Protein AF-A0A938M2G4-F1 (afdb_monomer_lite)

Radius of gyration: 28.74 Å; chains: 1; bounding box: 75×68×74 Å

Structure (mmCIF, N/CA/C/O backbone):
data_AF-A0A938M2G4-F1
#
_entry.id   AF-A0A938M2G4-F1
#
loop_
_atom_site.group_PDB
_atom_site.id
_atom_site.type_symbol
_atom_site.label_atom_id
_atom_site.label_alt_id
_atom_site.label_comp_id
_atom_site.label_asym_id
_atom_site.label_entity_id
_atom_site.label_seq_id
_atom_site.pdbx_PDB_ins_code
_atom_site.Cartn_x
_atom_site.Cartn_y
_atom_site.Cartn_z
_atom_site.occupancy
_atom_site.B_iso_or_equiv
_atom_site.auth_seq_id
_atom_site.auth_comp_id
_atom_site.auth_asym_id
_atom_site.auth_atom_id
_atom_site.pdbx_PDB_model_num
ATOM 1 N N . MET A 1 1 ? -12.128 18.405 -34.340 1.00 34.41 1 MET A N 1
ATOM 2 C CA . MET A 1 1 ? -11.764 16.970 -34.469 1.00 34.41 1 MET A CA 1
ATOM 3 C C . MET A 1 1 ? -10.459 16.716 -35.238 1.00 34.41 1 MET A C 1
ATOM 5 O O . MET A 1 1 ? -9.781 15.755 -34.908 1.00 34.41 1 MET A O 1
ATOM 9 N N . ARG A 1 2 ? -10.056 17.549 -36.219 1.00 24.48 2 ARG A N 1
ATOM 10 C CA . ARG A 1 2 ? -8.742 17.419 -36.894 1.00 24.48 2 ARG A CA 1
ATOM 11 C C . ARG A 1 2 ? -7.555 18.025 -36.120 1.00 24.48 2 ARG A C 1
ATOM 13 O O . ARG A 1 2 ? -6.447 17.529 -36.269 1.00 24.48 2 ARG A O 1
ATOM 20 N N . GLU A 1 3 ? -7.774 19.002 -35.239 1.00 26.53 3 GLU A N 1
ATOM 21 C CA . GLU A 1 3 ? -6.703 19.588 -34.404 1.00 26.53 3 GLU A CA 1
ATOM 22 C C . GLU A 1 3 ? -6.296 18.700 -33.215 1.00 26.53 3 GLU A C 1
ATOM 24 O O . GLU A 1 3 ? -5.123 18.635 -32.858 1.00 26.53 3 GLU A O 1
ATOM 29 N N . THR A 1 4 ? -7.218 17.903 -32.670 1.00 29.02 4 THR A N 1
ATOM 30 C CA . THR A 1 4 ? -6.947 16.979 -31.555 1.00 29.02 4 THR A CA 1
ATOM 31 C C . THR A 1 4 ? -6.084 15.770 -31.950 1.00 29.02 4 THR A C 1
ATOM 33 O O . THR A 1 4 ? -5.442 15.169 -31.093 1.00 29.02 4 THR A O 1
ATOM 36 N N . MET A 1 5 ? -5.991 15.437 -33.245 1.00 27.42 5 MET A N 1
ATOM 37 C CA . MET A 1 5 ? -5.110 14.365 -33.743 1.00 27.42 5 MET A CA 1
ATOM 38 C C . MET A 1 5 ? -3.650 14.813 -33.938 1.00 27.42 5 MET A C 1
ATOM 40 O O . MET A 1 5 ? -2.754 13.969 -33.994 1.00 27.42 5 MET A O 1
ATOM 44 N N . GLY A 1 6 ? -3.384 16.125 -34.006 1.00 25.92 6 GLY A N 1
ATOM 45 C CA . GLY A 1 6 ? -2.030 16.670 -34.164 1.00 25.92 6 GLY A CA 1
ATOM 46 C C . GLY A 1 6 ? -1.173 16.540 -32.900 1.00 25.92 6 GLY A C 1
ATOM 47 O O . GLY A 1 6 ? 0.029 16.297 -32.987 1.00 25.92 6 GLY A O 1
ATOM 48 N N . HIS A 1 7 ? -1.786 16.622 -31.716 1.00 31.16 7 HIS A N 1
ATOM 49 C CA . HIS A 1 7 ? -1.081 16.492 -30.433 1.00 31.16 7 HIS A CA 1
ATOM 50 C C . HIS A 1 7 ? -0.818 15.031 -30.029 1.00 31.16 7 HIS A C 1
ATOM 52 O O . HIS A 1 7 ? 0.204 14.742 -29.405 1.00 31.16 7 HIS A O 1
ATOM 58 N N . ALA A 1 8 ? -1.651 14.088 -30.481 1.00 30.03 8 ALA A N 1
ATOM 59 C CA . ALA A 1 8 ? -1.462 12.658 -30.225 1.00 30.03 8 ALA A CA 1
ATOM 60 C C . ALA A 1 8 ? -0.221 12.073 -30.934 1.00 30.03 8 ALA A C 1
ATOM 62 O O . ALA A 1 8 ? 0.452 11.213 -30.371 1.00 30.03 8 ALA A O 1
ATOM 63 N N . ARG A 1 9 ? 0.140 12.579 -32.127 1.00 28.83 9 ARG A N 1
ATOM 64 C CA . ARG A 1 9 ? 1.322 12.113 -32.887 1.00 28.83 9 ARG A CA 1
ATOM 65 C C . ARG A 1 9 ? 2.667 12.617 -32.343 1.00 28.83 9 ARG A C 1
ATOM 67 O O . ARG A 1 9 ? 3.687 11.965 -32.577 1.00 28.83 9 ARG A O 1
ATOM 74 N N . CYS A 1 10 ? 2.678 13.734 -31.608 1.00 28.41 10 CYS A N 1
ATOM 75 C CA . CYS A 1 10 ? 3.873 14.227 -30.908 1.00 28.41 10 CYS A CA 1
ATOM 76 C C . CYS A 1 10 ? 4.120 13.461 -29.598 1.00 28.41 10 CYS A C 1
ATOM 78 O O . CYS A 1 10 ? 5.258 13.099 -29.309 1.00 28.41 10 CYS A O 1
ATOM 80 N N . ALA A 1 11 ? 3.064 13.137 -28.842 1.00 30.84 11 ALA A N 1
ATOM 81 C CA . ALA A 1 11 ? 3.179 12.368 -27.600 1.00 30.84 11 ALA A CA 1
ATOM 82 C C . ALA A 1 11 ? 3.658 10.919 -27.835 1.00 30.84 11 ALA A C 1
ATOM 84 O O . ALA A 1 11 ? 4.451 10.391 -27.055 1.00 30.84 11 ALA A O 1
ATOM 85 N N . SER A 1 12 ? 3.253 10.295 -28.947 1.00 28.02 12 SER A N 1
ATOM 86 C CA . SER A 1 12 ? 3.662 8.930 -29.303 1.00 28.02 12 SER A CA 1
ATOM 87 C C . SER A 1 12 ? 5.133 8.813 -29.734 1.00 28.02 12 SER A C 1
ATOM 89 O O . SER A 1 12 ? 5.755 7.788 -29.472 1.00 28.02 12 SER A O 1
ATOM 91 N N . HIS A 1 13 ? 5.728 9.858 -30.326 1.00 29.22 13 HIS A N 1
ATOM 92 C CA . HIS A 1 13 ? 7.156 9.855 -30.689 1.00 29.22 13 HIS A CA 1
ATOM 93 C C . HIS A 1 13 ? 8.081 10.117 -29.489 1.00 29.22 13 HIS A C 1
ATOM 95 O O . HIS A 1 13 ? 9.171 9.551 -29.430 1.00 29.22 13 HIS A O 1
ATOM 101 N N . VAL A 1 14 ? 7.641 10.911 -28.505 1.00 31.14 14 VAL A N 1
ATOM 102 C CA . VAL A 1 14 ? 8.397 11.155 -27.259 1.00 31.14 14 VAL A CA 1
ATOM 103 C C . VAL A 1 14 ? 8.373 9.923 -26.340 1.00 31.14 14 VAL A C 1
ATOM 105 O O . VAL A 1 14 ? 9.390 9.587 -25.735 1.00 31.14 14 VAL A O 1
ATOM 108 N N . MET A 1 15 ? 7.254 9.190 -26.292 1.00 28.53 15 MET A N 1
ATOM 109 C CA . MET A 1 15 ? 7.129 7.943 -25.520 1.00 28.53 15 MET A CA 1
ATOM 110 C C . MET A 1 15 ? 7.916 6.773 -26.130 1.00 28.53 15 MET A C 1
ATOM 112 O O . MET A 1 15 ? 8.551 6.019 -25.394 1.00 28.53 15 MET A O 1
ATOM 116 N N . ALA A 1 16 ? 7.962 6.654 -27.463 1.00 28.22 16 ALA A N 1
ATOM 117 C CA . ALA A 1 16 ? 8.770 5.633 -28.136 1.00 28.22 16 ALA A CA 1
ATOM 118 C C . ALA A 1 16 ? 10.284 5.817 -27.887 1.00 28.22 16 ALA A C 1
ATOM 120 O O . ALA A 1 16 ? 11.003 4.836 -27.710 1.00 28.22 16 ALA A O 1
ATOM 121 N N . TRP A 1 17 ? 10.765 7.062 -27.780 1.00 28.78 17 TRP A N 1
ATOM 122 C CA . TRP A 1 17 ? 12.160 7.358 -27.424 1.00 28.78 17 TRP A CA 1
ATOM 123 C C . TRP A 1 17 ? 12.492 7.062 -25.952 1.00 28.78 17 TRP A C 1
ATOM 125 O O . TRP A 1 17 ? 13.595 6.604 -25.651 1.00 28.78 17 TRP A O 1
ATOM 135 N N . LEU A 1 18 ? 11.542 7.264 -25.031 1.00 29.42 18 LEU A N 1
ATOM 136 C CA . LEU A 1 18 ? 11.719 6.925 -23.613 1.00 29.42 18 LEU A CA 1
ATOM 137 C C . LEU A 1 18 ? 11.747 5.406 -23.368 1.00 29.42 18 LEU A C 1
ATOM 139 O O . LEU A 1 18 ? 12.500 4.950 -22.511 1.00 29.42 18 LEU A O 1
ATOM 143 N N . MET A 1 19 ? 11.004 4.619 -24.154 1.00 27.20 19 MET A N 1
ATOM 144 C CA . MET A 1 19 ? 10.998 3.153 -24.053 1.00 27.20 19 MET A CA 1
ATOM 145 C C . MET A 1 19 ? 12.258 2.490 -24.629 1.00 27.20 19 MET A C 1
ATOM 147 O O . MET A 1 19 ? 12.750 1.519 -24.056 1.00 27.20 19 MET A O 1
ATOM 151 N N . VAL A 1 20 ? 12.832 3.021 -25.715 1.00 28.98 20 VAL A N 1
ATOM 152 C CA . VAL A 1 20 ? 14.100 2.500 -26.268 1.00 28.98 20 VAL A CA 1
ATOM 153 C C . VAL A 1 20 ? 15.276 2.772 -25.316 1.00 28.98 20 VAL A C 1
ATOM 155 O O . VAL A 1 20 ? 16.158 1.927 -25.174 1.00 28.98 20 VAL A O 1
ATOM 158 N N . ALA A 1 21 ? 15.251 3.890 -24.581 1.00 29.33 21 ALA A N 1
ATOM 159 C CA . ALA A 1 21 ? 16.247 4.195 -23.551 1.00 29.33 21 ALA A CA 1
ATOM 160 C C . ALA A 1 21 ? 16.120 3.319 -22.287 1.00 29.33 21 ALA A C 1
ATOM 162 O O . ALA A 1 21 ? 17.124 3.079 -21.625 1.00 29.33 21 ALA A O 1
ATOM 163 N N . ALA A 1 22 ? 14.917 2.827 -21.962 1.00 28.72 22 ALA A N 1
ATOM 164 C CA . ALA A 1 22 ? 14.679 1.932 -20.823 1.00 28.72 22 ALA A CA 1
ATOM 165 C C . ALA A 1 22 ? 15.046 0.464 -21.119 1.00 28.72 22 ALA A C 1
ATOM 167 O O . ALA A 1 22 ? 15.456 -0.269 -20.223 1.00 28.72 22 ALA A O 1
ATOM 168 N N . LEU A 1 23 ? 14.949 0.030 -22.380 1.00 27.50 23 LEU A N 1
ATOM 169 C CA . LEU A 1 23 ? 15.315 -1.333 -22.784 1.00 27.50 23 LEU A CA 1
ATOM 170 C C . LEU A 1 23 ? 16.835 -1.530 -22.923 1.00 27.50 23 LEU A C 1
ATOM 172 O O . LEU A 1 23 ? 17.330 -2.629 -22.664 1.00 27.50 23 LEU A O 1
ATOM 176 N N . ALA A 1 24 ? 17.589 -0.478 -23.261 1.00 28.17 24 ALA A N 1
ATOM 177 C CA . ALA A 1 24 ? 19.048 -0.538 -23.408 1.00 28.17 24 ALA A CA 1
ATOM 178 C C . ALA A 1 24 ? 19.817 -0.654 -22.072 1.00 28.17 24 ALA A C 1
ATOM 180 O O . ALA A 1 24 ? 20.961 -1.097 -22.065 1.00 28.17 24 ALA A O 1
ATOM 181 N N . SER A 1 25 ? 19.196 -0.313 -20.940 1.00 30.83 25 SER A N 1
ATOM 182 C CA . SER A 1 25 ? 19.801 -0.335 -19.596 1.00 30.83 25 SER A CA 1
ATOM 183 C C . SER A 1 25 ? 19.596 -1.650 -18.824 1.00 30.83 25 SER A C 1
ATOM 185 O O . SER A 1 25 ? 20.045 -1.771 -17.688 1.00 30.83 25 SER A O 1
ATOM 187 N N . SER A 1 26 ? 18.961 -2.661 -19.430 1.00 26.61 26 SER A N 1
ATOM 188 C CA . SER A 1 26 ? 18.553 -3.910 -18.757 1.00 26.61 26 SER A CA 1
ATOM 189 C C . SER A 1 26 ? 19.583 -5.055 -18.780 1.00 26.61 26 SER A C 1
ATOM 191 O O . SER A 1 26 ? 19.287 -6.163 -18.335 1.00 26.61 26 SER A O 1
ATOM 193 N N . ARG A 1 27 ? 20.810 -4.835 -19.276 1.00 28.33 27 ARG A N 1
ATOM 194 C CA . ARG A 1 27 ? 21.859 -5.874 -19.318 1.00 28.33 27 ARG A CA 1
ATOM 195 C C . ARG A 1 27 ? 23.205 -5.372 -18.800 1.00 28.33 27 ARG A C 1
ATOM 197 O O . ARG A 1 27 ? 24.144 -5.213 -19.570 1.00 28.33 27 ARG A O 1
ATOM 204 N N . ALA A 1 28 ? 23.315 -5.180 -17.490 1.00 31.86 28 ALA A N 1
ATOM 205 C CA . ALA A 1 28 ? 24.610 -5.089 -16.820 1.00 31.86 28 ALA A CA 1
ATOM 206 C C . ALA A 1 28 ? 24.488 -5.590 -15.375 1.00 31.86 28 ALA A C 1
ATOM 208 O O . ALA A 1 28 ? 23.718 -5.054 -14.582 1.00 31.86 28 ALA A O 1
ATOM 209 N N . SER A 1 29 ? 25.234 -6.642 -15.033 1.00 27.75 29 SER A N 1
ATOM 210 C CA . SER A 1 29 ? 25.338 -7.148 -13.663 1.00 27.75 29 SER A CA 1
ATOM 211 C C . SER A 1 29 ? 25.995 -6.103 -12.754 1.00 27.75 29 SER A C 1
ATOM 213 O O . SER A 1 29 ? 27.061 -5.579 -13.085 1.00 27.75 29 SER A O 1
ATOM 215 N N . LEU A 1 30 ? 25.383 -5.835 -11.600 1.00 36.69 30 LEU A N 1
ATOM 216 C CA . LEU A 1 30 ? 25.885 -4.925 -10.569 1.00 36.69 30 LEU A CA 1
ATOM 217 C C . LEU A 1 30 ? 27.170 -5.478 -9.930 1.00 36.69 30 LEU A C 1
ATOM 219 O O . LEU A 1 30 ? 27.125 -6.483 -9.224 1.00 36.69 30 LEU A O 1
ATOM 223 N N . ALA A 1 31 ? 28.299 -4.801 -10.133 1.00 32.03 31 ALA A N 1
ATOM 224 C CA . ALA A 1 31 ? 29.469 -4.932 -9.271 1.00 32.03 31 ALA A CA 1
ATOM 225 C C . ALA A 1 31 ? 29.529 -3.688 -8.376 1.00 32.03 31 ALA A C 1
ATOM 227 O O . ALA A 1 31 ? 29.753 -2.583 -8.865 1.00 32.03 31 ALA A O 1
ATOM 228 N N . VAL A 1 32 ? 29.266 -3.872 -7.084 1.00 36.03 32 VAL A N 1
ATOM 229 C CA . VAL A 1 32 ? 29.506 -2.874 -6.036 1.00 36.03 32 VAL A CA 1
ATOM 230 C C . VAL A 1 32 ? 30.966 -3.038 -5.626 1.00 36.03 32 VAL A C 1
ATOM 232 O O . VAL A 1 32 ? 31.362 -4.145 -5.255 1.00 36.03 32 VAL A O 1
ATOM 235 N N . ASP A 1 33 ? 31.784 -1.989 -5.733 1.00 39.22 33 ASP A N 1
ATOM 236 C CA . ASP A 1 33 ? 33.093 -2.029 -5.086 1.00 39.22 33 ASP A CA 1
ATOM 237 C C . ASP A 1 33 ? 32.898 -1.995 -3.563 1.00 39.22 33 ASP A C 1
ATOM 239 O O . ASP A 1 33 ? 31.926 -1.445 -3.046 1.00 39.22 33 ASP A O 1
ATOM 243 N N . GLY A 1 34 ? 33.785 -2.642 -2.807 1.00 33.97 34 GLY A N 1
ATOM 244 C CA . GLY A 1 34 ? 33.658 -2.758 -1.348 1.00 33.97 34 GLY A CA 1
ATOM 245 C C . GLY A 1 34 ? 33.767 -1.431 -0.578 1.00 33.97 34 GLY A C 1
ATOM 246 O O . GLY A 1 34 ? 33.985 -1.469 0.629 1.00 33.97 34 GLY A O 1
ATOM 247 N N . GLN A 1 35 ? 33.672 -0.277 -1.251 1.00 39.56 35 GLN A N 1
ATOM 248 C CA . GLN A 1 35 ? 33.864 1.062 -0.695 1.00 39.56 35 GLN A CA 1
ATOM 249 C C . GLN A 1 35 ? 32.628 1.973 -0.805 1.00 39.56 35 GLN A C 1
ATOM 251 O O . GLN A 1 35 ? 32.729 3.152 -0.472 1.00 39.56 35 GLN A O 1
ATOM 256 N N . GLY A 1 36 ? 31.462 1.466 -1.224 1.00 40.97 36 GLY A N 1
ATOM 257 C CA . GLY A 1 36 ? 30.221 2.262 -1.238 1.00 40.97 36 GLY A CA 1
ATOM 258 C C . GLY A 1 36 ? 30.223 3.384 -2.286 1.00 40.97 36 GLY A C 1
ATOM 259 O O . GLY A 1 36 ? 29.588 4.424 -2.098 1.00 40.97 36 GLY A O 1
ATOM 260 N N . THR A 1 37 ? 30.964 3.202 -3.385 1.00 42.31 37 THR A N 1
ATOM 261 C CA . THR A 1 37 ? 31.028 4.165 -4.490 1.00 42.31 37 THR A CA 1
ATOM 262 C C . THR A 1 37 ? 30.245 3.637 -5.692 1.00 42.31 37 THR A C 1
ATOM 264 O O . THR A 1 37 ? 30.487 2.530 -6.171 1.00 42.31 37 THR A O 1
ATOM 267 N N . PHE A 1 38 ? 29.308 4.433 -6.222 1.00 44.78 38 PHE A N 1
ATOM 268 C CA . PHE A 1 38 ? 28.612 4.104 -7.468 1.00 44.78 38 PHE A CA 1
ATOM 269 C C . PHE A 1 38 ? 29.197 4.914 -8.625 1.00 44.78 38 PHE A C 1
ATOM 271 O O . PHE A 1 38 ? 28.997 6.129 -8.723 1.00 44.78 38 PHE A O 1
ATOM 278 N N . ALA A 1 39 ? 29.883 4.236 -9.546 1.00 45.62 39 ALA A N 1
ATOM 279 C CA . ALA A 1 39 ? 30.222 4.819 -10.840 1.00 45.62 39 ALA A CA 1
ATOM 280 C C . ALA A 1 39 ? 28.927 5.055 -11.642 1.00 45.62 39 ALA A C 1
ATOM 282 O O . ALA A 1 39 ? 28.220 4.107 -11.997 1.00 45.62 39 ALA A O 1
ATOM 283 N N . ILE A 1 40 ? 28.605 6.325 -11.906 1.00 46.38 40 ILE A N 1
ATOM 284 C CA . ILE A 1 40 ? 27.395 6.740 -12.638 1.00 46.38 40 ILE A CA 1
ATOM 285 C C . ILE A 1 40 ? 27.524 6.394 -14.118 1.00 46.38 40 ILE A C 1
ATOM 287 O O . ILE A 1 40 ? 26.549 5.988 -14.752 1.00 46.38 40 ILE A O 1
ATOM 291 N N . ALA A 1 41 ? 28.735 6.553 -14.648 1.00 46.38 41 ALA A N 1
ATOM 292 C CA . ALA A 1 41 ? 29.096 6.230 -16.012 1.00 46.38 41 ALA A CA 1
ATOM 293 C C . ALA A 1 41 ? 30.567 5.800 -16.046 1.00 46.38 41 ALA A C 1
ATOM 295 O O . ALA A 1 41 ? 31.469 6.628 -15.974 1.00 46.38 41 ALA A O 1
ATOM 296 N N . ASP A 1 42 ? 30.797 4.495 -16.170 1.00 44.00 42 ASP A N 1
ATOM 297 C CA . ASP A 1 42 ? 32.084 3.970 -16.613 1.00 44.00 42 ASP A CA 1
ATOM 298 C C . ASP A 1 42 ? 32.114 4.077 -18.149 1.00 44.00 42 ASP A C 1
ATOM 300 O O . ASP A 1 42 ? 31.477 3.301 -18.880 1.00 44.00 42 ASP A O 1
ATOM 304 N N . PHE A 1 43 ? 32.776 5.124 -18.648 1.00 46.28 43 PHE A N 1
ATOM 305 C CA . PHE A 1 43 ? 32.840 5.416 -20.079 1.00 46.28 43 PHE A CA 1
ATOM 306 C C . PHE A 1 43 ? 33.710 4.421 -20.866 1.00 46.28 43 PHE A C 1
ATOM 308 O O . PHE A 1 43 ? 33.740 4.497 -22.097 1.00 46.28 43 PHE A O 1
ATOM 315 N N . GLU A 1 44 ? 34.336 3.449 -20.200 1.00 38.34 44 GLU A N 1
ATOM 316 C CA . GLU A 1 44 ? 35.076 2.373 -20.857 1.00 38.34 44 GLU A CA 1
ATOM 317 C C . GLU A 1 44 ? 34.165 1.212 -21.302 1.00 38.34 44 GLU A C 1
ATOM 319 O O . GLU A 1 44 ? 34.540 0.467 -22.206 1.00 38.34 44 GLU A O 1
ATOM 324 N N . ARG A 1 45 ? 32.949 1.055 -20.734 1.00 40.38 45 ARG A N 1
ATOM 325 C CA . ARG A 1 45 ? 32.175 -0.205 -20.869 1.00 40.38 45 ARG A CA 1
ATOM 326 C C . ARG A 1 45 ? 30.829 -0.192 -21.617 1.00 40.38 45 ARG A C 1
ATOM 328 O O . ARG A 1 45 ? 30.452 -1.248 -22.111 1.00 40.38 45 ARG A O 1
ATOM 335 N N . GLU A 1 46 ? 30.093 0.922 -21.753 1.00 42.12 46 GLU A N 1
ATOM 336 C CA . GLU A 1 46 ? 28.692 0.854 -22.274 1.00 42.12 46 GLU A CA 1
ATOM 337 C C . GLU A 1 46 ? 28.291 1.866 -23.371 1.00 42.12 46 GLU A C 1
ATOM 339 O O . GLU A 1 46 ? 28.650 3.025 -23.315 1.00 42.12 46 GLU A O 1
ATOM 344 N N . GLY A 1 47 ? 27.467 1.499 -24.357 1.00 42.44 47 GLY A N 1
ATOM 345 C CA . GLY A 1 47 ? 26.931 2.430 -25.371 1.00 42.44 47 GLY A CA 1
ATOM 346 C C . GLY A 1 47 ? 25.895 3.425 -24.817 1.00 42.44 47 GLY A C 1
ATOM 347 O O . GLY A 1 47 ? 24.702 3.277 -25.059 1.00 42.44 47 GLY A O 1
ATOM 348 N N . VAL A 1 48 ? 26.337 4.430 -24.056 1.00 50.19 48 VAL A N 1
ATOM 349 C CA . VAL A 1 48 ? 25.479 5.417 -23.376 1.00 50.19 48 VAL A CA 1
ATOM 350 C C . VAL A 1 48 ? 24.771 6.329 -24.390 1.00 50.19 48 VAL A C 1
ATOM 352 O O . VAL A 1 48 ? 25.407 7.149 -25.051 1.00 50.19 48 VAL A O 1
ATOM 355 N N . ALA A 1 49 ? 23.444 6.206 -24.495 1.00 50.91 49 ALA A N 1
ATOM 356 C CA . ALA A 1 49 ? 22.595 7.065 -25.320 1.00 50.91 49 ALA A CA 1
ATOM 357 C C . ALA A 1 49 ? 22.468 8.463 -24.687 1.00 50.91 49 ALA A C 1
ATOM 359 O O . ALA A 1 49 ? 21.591 8.715 -23.861 1.00 50.91 49 ALA A O 1
ATOM 360 N N . VAL A 1 50 ? 23.375 9.368 -25.052 1.00 55.97 50 VAL A N 1
ATOM 361 C CA . VAL A 1 50 ? 23.345 10.766 -24.612 1.00 55.97 50 VAL A CA 1
ATOM 362 C C . VAL A 1 50 ? 22.349 11.547 -25.466 1.00 55.97 50 VAL A C 1
ATOM 364 O O . VAL A 1 50 ? 22.391 11.472 -26.693 1.00 55.97 50 VAL A O 1
ATOM 367 N N . SER A 1 51 ? 21.458 12.310 -24.831 1.00 57.47 51 SER A N 1
ATOM 368 C CA . SER A 1 51 ? 20.521 13.180 -25.553 1.00 57.47 51 SER A CA 1
ATOM 369 C C . SER A 1 51 ? 20.876 14.644 -25.326 1.00 57.47 51 SER A C 1
ATOM 371 O O . SER A 1 51 ? 21.052 15.073 -24.186 1.00 57.47 51 SER A O 1
ATOM 373 N N . ALA A 1 52 ? 21.019 15.392 -26.417 1.00 55.88 52 ALA A N 1
ATOM 374 C CA . ALA A 1 52 ? 21.445 16.781 -26.402 1.00 55.88 52 ALA A CA 1
ATOM 375 C C . ALA A 1 52 ? 20.332 17.656 -26.989 1.00 55.88 52 ALA A C 1
ATOM 377 O O . ALA A 1 52 ? 19.864 17.399 -28.099 1.00 55.88 52 ALA A O 1
ATOM 378 N N . HIS A 1 53 ? 19.883 18.662 -26.235 1.00 63.47 53 HIS A N 1
ATOM 379 C CA . HIS A 1 53 ? 18.704 19.459 -26.583 1.00 63.47 53 HIS A CA 1
ATOM 380 C C . HIS A 1 53 ? 19.014 20.958 -26.497 1.00 63.47 53 HIS A C 1
ATOM 382 O O . HIS A 1 53 ? 19.492 21.420 -25.455 1.00 63.47 53 HIS A O 1
ATOM 388 N N . PRO A 1 54 ? 18.704 21.754 -27.534 1.00 59.62 54 PRO A N 1
ATOM 389 C CA . PRO A 1 54 ? 18.554 23.195 -27.373 1.00 59.62 54 PRO A CA 1
ATOM 390 C C . PRO A 1 54 ? 17.239 23.474 -26.618 1.00 59.62 54 PRO A C 1
ATOM 392 O O . PRO A 1 54 ? 16.177 23.009 -27.029 1.00 59.62 54 PRO A O 1
ATOM 395 N N . TRP A 1 55 ? 17.283 24.202 -25.499 1.00 49.44 55 TRP A N 1
ATOM 396 C CA . TRP A 1 55 ? 16.073 24.574 -24.740 1.00 49.44 55 TRP A CA 1
ATOM 397 C C . TRP A 1 55 ? 15.421 25.826 -25.359 1.00 49.44 55 TRP A C 1
ATOM 399 O O . TRP A 1 55 ? 16.157 26.682 -25.853 1.00 49.44 55 TRP A O 1
ATOM 409 N N . PRO A 1 56 ? 14.077 25.952 -25.412 1.00 46.47 56 PRO A N 1
ATOM 410 C CA . PRO A 1 56 ? 13.447 26.741 -26.460 1.00 46.47 56 PRO A CA 1
ATOM 411 C C . PRO A 1 56 ? 13.524 28.251 -26.235 1.00 46.47 56 PRO A C 1
ATOM 413 O O . PRO A 1 56 ? 13.332 28.739 -25.124 1.00 46.47 56 PRO A O 1
ATOM 416 N N . THR A 1 57 ? 13.653 28.934 -27.377 1.00 44.78 57 THR A N 1
ATOM 417 C CA . THR A 1 57 ? 13.212 30.302 -27.697 1.00 44.78 57 THR A CA 1
ATOM 418 C C . THR A 1 57 ? 13.824 31.447 -26.894 1.00 44.78 57 THR A C 1
ATOM 420 O O . THR A 1 57 ? 13.711 31.542 -25.675 1.00 44.78 57 THR A O 1
ATOM 423 N N . ASP A 1 58 ? 14.394 32.395 -27.638 1.00 45.25 58 ASP A N 1
ATOM 424 C CA . ASP A 1 58 ? 14.499 33.772 -27.176 1.00 45.25 58 ASP A CA 1
ATOM 425 C C . ASP A 1 58 ? 13.102 34.298 -26.788 1.00 45.25 58 ASP A C 1
ATOM 427 O O . ASP A 1 58 ? 12.075 33.732 -27.169 1.00 45.25 58 ASP A O 1
ATOM 431 N N . LYS A 1 59 ? 13.029 35.399 -26.034 1.00 44.28 59 LYS A N 1
ATOM 432 C CA . LYS A 1 59 ? 11.746 36.042 -25.683 1.00 44.28 59 LYS A CA 1
ATOM 433 C C . LYS A 1 59 ? 10.900 36.457 -26.911 1.00 44.28 59 LYS A C 1
ATOM 435 O O . LYS A 1 59 ? 9.759 36.867 -26.725 1.00 44.28 59 LYS A O 1
ATOM 440 N N . ASP A 1 60 ? 11.427 36.298 -28.130 1.00 50.59 60 ASP A N 1
ATOM 441 C CA . ASP A 1 60 ? 10.877 36.782 -29.397 1.00 50.59 60 ASP A CA 1
ATOM 442 C C . ASP A 1 60 ? 10.422 35.650 -30.353 1.00 50.59 60 ASP A C 1
ATOM 444 O O . ASP A 1 60 ? 9.967 35.925 -31.464 1.00 50.59 60 ASP A O 1
ATOM 448 N N . GLY A 1 61 ? 10.520 34.373 -29.960 1.00 47.31 61 GLY A N 1
ATOM 449 C CA . GLY A 1 61 ? 10.034 33.236 -30.751 1.00 47.31 61 GLY A CA 1
ATOM 450 C C . GLY A 1 61 ? 10.863 32.867 -31.993 1.00 47.31 61 GLY A C 1
ATOM 451 O O . GLY A 1 61 ? 10.398 32.054 -32.799 1.00 47.31 61 GLY A O 1
ATOM 452 N N . GLN A 1 62 ? 12.081 33.393 -32.173 1.00 48.97 62 GLN A N 1
ATOM 453 C CA . GLN A 1 62 ? 12.941 33.003 -33.297 1.00 48.97 62 GLN A CA 1
ATOM 454 C C . GLN A 1 62 ? 13.822 31.792 -32.948 1.00 48.97 62 GLN A C 1
ATOM 456 O O . GLN A 1 62 ? 14.537 31.758 -31.945 1.00 48.97 62 GLN A O 1
ATOM 461 N N . ARG A 1 63 ? 13.781 30.760 -33.807 1.00 48.16 63 ARG A N 1
ATOM 462 C CA . ARG A 1 63 ? 14.606 29.541 -33.700 1.00 48.16 63 ARG A CA 1
ATOM 463 C C . ARG A 1 63 ? 16.083 29.858 -33.968 1.00 48.16 63 ARG A C 1
ATOM 465 O O . ARG A 1 63 ? 16.587 29.621 -35.062 1.00 48.16 63 ARG A O 1
ATOM 472 N N . SER A 1 64 ? 16.783 30.355 -32.958 1.00 51.31 64 SER A N 1
ATOM 473 C CA . SER A 1 64 ? 18.244 30.454 -32.957 1.00 51.31 64 SER A CA 1
ATOM 474 C C . SER A 1 64 ? 18.840 29.100 -32.560 1.00 51.31 64 SER A C 1
ATOM 476 O O . SER A 1 64 ? 18.539 28.565 -31.494 1.00 51.31 64 SER A O 1
ATOM 478 N N . THR A 1 65 ? 19.641 28.500 -33.443 1.00 58.41 65 THR A N 1
ATOM 479 C CA . THR A 1 65 ? 20.134 27.120 -33.323 1.00 58.41 65 THR A CA 1
ATOM 480 C C . THR A 1 65 ? 21.346 27.032 -32.395 1.00 58.41 65 THR A C 1
ATOM 482 O O . THR A 1 65 ? 22.474 26.897 -32.874 1.00 58.41 65 THR A O 1
ATOM 485 N N . ALA A 1 66 ? 21.152 27.113 -31.078 1.00 60.28 66 ALA A N 1
ATOM 486 C CA . ALA A 1 66 ? 22.180 26.616 -30.166 1.00 60.28 66 ALA A CA 1
ATOM 487 C C . ALA A 1 66 ? 22.487 25.158 -30.548 1.00 60.28 66 ALA A C 1
ATOM 489 O O . ALA A 1 66 ? 21.568 24.370 -30.798 1.00 60.28 66 ALA A O 1
ATOM 490 N N . ARG A 1 67 ? 23.768 24.815 -30.684 1.00 73.31 67 ARG A N 1
ATOM 491 C CA . ARG A 1 67 ? 24.187 23.459 -31.062 1.00 73.31 67 ARG A CA 1
ATOM 492 C C . ARG A 1 67 ? 24.803 22.793 -29.858 1.00 73.31 67 ARG A C 1
ATOM 494 O O . ARG A 1 67 ? 25.526 23.436 -29.104 1.00 73.31 67 ARG A O 1
ATOM 501 N N . VAL A 1 68 ? 24.512 21.514 -29.693 1.00 79.00 68 VAL A N 1
ATOM 502 C CA . VAL A 1 68 ? 25.144 20.689 -28.676 1.00 79.00 68 VAL A CA 1
ATOM 503 C C . VAL A 1 68 ? 25.268 19.267 -29.204 1.00 79.00 68 VAL A C 1
ATOM 505 O O . VAL A 1 68 ? 24.334 18.729 -29.797 1.00 79.00 68 VAL A O 1
ATOM 508 N N . SER A 1 69 ? 26.436 18.672 -29.014 1.00 78.56 69 SER A N 1
ATOM 509 C CA . SER A 1 69 ? 26.700 17.265 -29.289 1.00 78.56 69 SER A CA 1
ATOM 510 C C . SER A 1 69 ? 27.547 16.690 -28.173 1.00 78.56 69 SER A C 1
ATOM 512 O O . SER A 1 69 ? 28.387 17.380 -27.600 1.00 78.56 69 SER A O 1
ATOM 514 N N . ALA A 1 70 ? 27.331 15.418 -27.874 1.00 80.12 70 ALA A N 1
ATOM 515 C CA . ALA A 1 70 ? 28.062 14.729 -26.834 1.00 80.12 70 ALA A CA 1
ATOM 516 C C . ALA A 1 70 ? 28.552 13.382 -27.361 1.00 80.12 70 ALA A C 1
ATOM 518 O O . ALA A 1 70 ? 27.790 12.643 -27.985 1.00 80.12 70 ALA A O 1
ATOM 519 N N . ALA A 1 71 ? 29.827 13.084 -27.138 1.00 79.56 71 ALA A N 1
ATOM 520 C CA . ALA A 1 71 ? 30.467 11.867 -27.612 1.00 79.56 71 ALA A CA 1
ATOM 521 C C . ALA A 1 71 ? 31.526 11.394 -26.616 1.00 79.56 71 ALA A C 1
ATOM 523 O O . ALA A 1 71 ? 32.097 12.184 -25.865 1.00 79.56 71 ALA A O 1
ATOM 524 N N . ARG A 1 72 ? 31.810 10.094 -26.622 1.00 75.81 72 ARG A N 1
ATOM 525 C CA . ARG A 1 72 ? 32.940 9.540 -25.873 1.00 75.81 72 ARG A CA 1
ATOM 526 C C . ARG A 1 72 ? 34.244 9.835 -26.597 1.00 75.81 72 ARG A C 1
ATOM 528 O O . ARG A 1 72 ? 34.300 9.764 -27.823 1.00 75.81 72 ARG A O 1
ATOM 535 N N . THR A 1 73 ? 35.285 10.139 -25.838 1.00 82.06 73 THR A N 1
ATOM 536 C CA . THR A 1 73 ? 36.637 10.357 -26.352 1.00 82.06 73 THR A CA 1
ATOM 537 C C . THR A 1 73 ? 37.666 10.026 -25.281 1.00 82.06 73 THR A C 1
ATOM 539 O O . THR A 1 73 ? 37.334 9.860 -24.110 1.00 82.06 73 THR A O 1
ATOM 542 N N . THR A 1 74 ? 38.932 9.996 -25.673 1.00 79.81 74 THR A N 1
ATOM 543 C CA . THR A 1 74 ? 40.053 10.062 -24.738 1.00 79.81 74 THR A CA 1
ATOM 544 C C . THR A 1 74 ? 40.620 11.480 -24.749 1.00 79.81 74 THR A C 1
ATOM 546 O O . THR A 1 74 ? 40.819 12.044 -25.826 1.00 79.81 74 THR A O 1
ATOM 549 N N . ASP A 1 75 ? 40.870 12.064 -23.578 1.00 77.38 75 ASP A N 1
ATOM 550 C CA . ASP A 1 75 ? 41.564 13.351 -23.424 1.00 77.38 75 ASP A CA 1
ATOM 551 C C . ASP A 1 75 ? 42.587 13.245 -22.289 1.00 77.38 75 ASP A C 1
ATOM 553 O O . ASP A 1 75 ? 42.256 12.823 -21.184 1.00 77.38 75 ASP A O 1
ATOM 557 N N . GLY A 1 76 ? 43.856 13.564 -22.563 1.00 73.19 76 GLY A N 1
ATOM 558 C CA . GLY A 1 76 ? 44.923 13.498 -21.554 1.00 73.19 76 GLY A CA 1
ATOM 559 C C . GLY A 1 76 ? 45.109 12.124 -20.887 1.00 73.19 76 GLY A C 1
ATOM 560 O O . GLY A 1 76 ? 45.543 12.066 -19.741 1.00 73.19 76 GLY A O 1
ATOM 561 N N . GLY A 1 77 ? 44.753 11.029 -21.571 1.00 77.56 77 GLY A N 1
ATOM 562 C CA . GLY A 1 77 ? 44.801 9.663 -21.029 1.00 77.56 77 GLY A CA 1
ATOM 563 C C . GLY A 1 77 ? 43.574 9.239 -20.208 1.00 77.56 77 GLY A C 1
ATOM 564 O O . GLY A 1 77 ? 43.554 8.117 -19.716 1.00 77.56 77 GLY A O 1
ATOM 565 N N . ARG A 1 78 ? 42.550 10.096 -20.082 1.00 80.00 78 ARG A N 1
ATOM 566 C CA . ARG A 1 78 ? 41.277 9.804 -19.400 1.00 80.00 78 ARG A CA 1
ATOM 567 C C . ARG A 1 78 ? 40.171 9.481 -20.401 1.00 80.00 78 ARG A C 1
ATOM 569 O O . ARG A 1 78 ? 40.106 10.103 -21.464 1.00 80.00 78 ARG A O 1
ATOM 576 N N . SER A 1 79 ? 39.289 8.543 -20.060 1.00 80.50 79 SER A N 1
ATOM 577 C CA . SER A 1 79 ? 38.081 8.245 -20.837 1.00 80.50 79 SER A CA 1
ATOM 578 C C . SER A 1 79 ? 36.973 9.237 -20.476 1.00 80.50 79 SER A C 1
ATOM 580 O O . SER A 1 79 ? 36.345 9.117 -19.432 1.00 80.50 79 SER A O 1
ATOM 582 N N . ALA A 1 80 ? 36.709 10.209 -21.349 1.00 84.56 80 ALA A N 1
ATOM 583 C CA . ALA A 1 80 ? 35.841 11.342 -21.050 1.00 84.56 80 ALA A CA 1
ATOM 584 C C . ALA A 1 80 ? 34.614 11.431 -21.973 1.00 84.56 80 ALA A C 1
ATOM 586 O O . ALA A 1 80 ? 34.642 11.077 -23.156 1.00 84.56 80 ALA A O 1
ATOM 587 N N . LEU A 1 81 ? 33.533 12.001 -21.443 1.00 85.19 81 LEU A N 1
ATOM 588 C CA . LEU A 1 81 ? 32.426 12.542 -22.219 1.00 85.19 81 LEU A CA 1
ATOM 589 C C . LEU A 1 81 ? 32.801 13.942 -22.715 1.00 85.19 81 LEU A C 1
ATOM 591 O O . LEU A 1 81 ? 32.843 14.898 -21.942 1.00 85.19 81 LEU A O 1
ATOM 595 N N . ARG A 1 82 ? 33.031 14.068 -24.020 1.00 89.50 82 ARG A N 1
ATOM 596 C CA . ARG A 1 82 ? 33.204 15.347 -24.704 1.00 89.50 82 ARG A CA 1
ATOM 597 C C . ARG A 1 82 ? 31.845 15.945 -25.022 1.00 89.50 82 ARG A C 1
ATOM 599 O O . ARG A 1 82 ? 31.035 15.303 -25.686 1.00 89.50 82 ARG A O 1
ATOM 606 N N . VAL A 1 83 ? 31.624 17.181 -24.593 1.00 88.75 83 VAL A N 1
ATOM 607 C CA . VAL A 1 83 ? 30.440 17.979 -24.914 1.00 88.75 83 VAL A CA 1
ATOM 608 C C . VAL A 1 83 ? 30.881 19.181 -25.733 1.00 88.75 83 VAL A C 1
ATOM 610 O O . VAL A 1 83 ? 31.485 20.108 -25.200 1.00 88.75 83 VAL A O 1
ATOM 613 N N . ASP A 1 84 ? 30.570 19.172 -27.024 1.00 86.62 84 ASP A N 1
ATOM 614 C CA . ASP A 1 84 ? 30.745 20.337 -27.887 1.00 86.62 84 ASP A CA 1
ATOM 615 C C . ASP A 1 84 ? 29.454 21.151 -27.893 1.00 86.62 84 ASP A C 1
ATOM 617 O O . ASP A 1 84 ? 28.370 20.598 -28.093 1.00 86.62 84 ASP A O 1
ATOM 621 N N . TYR A 1 85 ? 29.559 22.462 -27.695 1.00 87.50 85 TYR A N 1
ATOM 622 C CA . TYR A 1 85 ? 28.408 23.354 -27.712 1.00 87.50 85 TYR A CA 1
ATOM 623 C C . TYR A 1 85 ? 28.703 24.683 -28.410 1.00 87.50 85 TYR A C 1
ATOM 625 O O . TYR A 1 85 ? 29.855 25.089 -28.555 1.00 87.50 85 TYR A O 1
ATOM 633 N N . GLU A 1 86 ? 27.655 25.361 -28.876 1.00 84.50 86 GLU A N 1
ATOM 634 C CA . GLU A 1 86 ? 27.760 26.651 -29.558 1.00 84.50 86 GLU A CA 1
ATOM 635 C C . GLU A 1 86 ? 26.635 27.597 -29.137 1.00 84.50 86 GLU A C 1
ATOM 637 O O . GLU A 1 86 ? 25.453 27.291 -29.330 1.00 84.50 86 GLU A O 1
ATOM 642 N N . PHE A 1 87 ? 27.020 28.775 -28.637 1.00 85.38 87 PHE A N 1
ATOM 643 C CA . PHE A 1 87 ? 26.128 29.921 -28.460 1.00 85.38 87 PHE A CA 1
ATOM 644 C C . PHE A 1 87 ? 26.417 30.963 -29.549 1.00 85.38 87 PHE A C 1
ATOM 646 O O . PHE A 1 87 ? 27.351 31.754 -29.405 1.00 85.38 87 PHE A O 1
ATOM 653 N N . PRO A 1 88 ? 25.661 30.975 -30.663 1.00 74.81 88 PRO A N 1
ATOM 654 C CA . PRO A 1 88 ? 25.932 31.877 -31.784 1.00 74.81 88 PRO A CA 1
ATOM 655 C C . PRO A 1 88 ? 25.530 33.334 -31.507 1.00 74.81 88 PRO A C 1
ATOM 657 O O . PRO A 1 88 ? 25.937 34.227 -32.242 1.00 74.81 88 PRO A O 1
ATOM 660 N N . SER A 1 89 ? 24.710 33.590 -30.484 1.00 75.38 89 SER A N 1
ATOM 661 C CA . SER A 1 89 ? 24.274 34.934 -30.094 1.00 75.38 89 SER A CA 1
ATOM 662 C C . SER A 1 89 ? 23.852 34.981 -28.628 1.00 75.38 89 SER A C 1
ATOM 664 O O . SER A 1 89 ? 23.570 33.943 -28.030 1.00 75.38 89 SER A O 1
ATOM 666 N N . GLU A 1 90 ? 23.723 36.192 -28.083 1.00 76.12 90 GLU A N 1
ATOM 667 C CA . GLU A 1 90 ? 23.260 36.439 -26.707 1.00 76.12 90 GLU A CA 1
ATOM 668 C C . GLU A 1 90 ? 21.808 36.026 -26.442 1.00 76.12 90 GLU A C 1
ATOM 670 O O . GLU A 1 90 ? 21.345 35.992 -25.305 1.00 76.12 90 GLU A O 1
ATOM 675 N N . LYS A 1 91 ? 21.072 35.699 -27.504 1.00 70.00 91 LYS A N 1
ATOM 676 C CA . LYS A 1 91 ? 19.710 35.180 -27.417 1.00 70.00 91 LYS A CA 1
ATOM 677 C C . LYS A 1 91 ? 19.666 33.680 -27.100 1.00 70.00 91 LYS A C 1
ATOM 679 O O . LYS A 1 91 ? 18.608 33.156 -26.763 1.00 70.00 91 LYS A O 1
ATOM 684 N N . CYS A 1 92 ? 20.795 32.976 -27.215 1.00 69.38 92 CYS A N 1
ATOM 685 C CA . CYS A 1 92 ? 20.902 31.544 -26.951 1.00 69.38 92 CYS A CA 1
ATOM 686 C C . CYS A 1 92 ? 21.311 31.309 -25.496 1.00 69.38 92 CYS A C 1
ATOM 688 O O . CYS A 1 92 ? 22.491 31.273 -25.171 1.00 69.38 92 CYS A O 1
ATOM 690 N N . THR A 1 93 ? 20.328 31.127 -24.621 1.00 77.00 93 THR A N 1
ATOM 691 C CA . THR A 1 93 ? 20.569 31.183 -23.175 1.00 77.00 93 THR A CA 1
ATOM 692 C C . THR A 1 93 ? 21.097 29.884 -22.578 1.00 77.00 93 THR A C 1
ATOM 694 O O . THR A 1 93 ? 21.797 29.942 -21.568 1.00 77.00 93 THR A O 1
ATOM 697 N N . GLN A 1 94 ? 20.788 28.717 -23.163 1.00 84.12 94 GLN A N 1
ATOM 698 C CA . GLN A 1 94 ? 21.249 27.435 -22.624 1.00 84.12 94 GLN A CA 1
ATOM 699 C C . GLN A 1 94 ? 21.205 26.253 -23.605 1.00 84.12 94 GLN A C 1
ATOM 701 O O . GLN A 1 94 ? 20.392 26.211 -24.530 1.00 84.12 94 GLN A O 1
ATOM 706 N N . VAL A 1 95 ? 22.041 25.249 -23.337 1.00 83.00 95 VAL A N 1
ATOM 707 C CA . VAL A 1 95 ? 21.999 23.908 -23.943 1.00 83.00 95 VAL A CA 1
ATOM 708 C C . VAL A 1 95 ? 22.022 22.841 -22.856 1.00 83.00 95 VAL A C 1
ATOM 710 O O . VAL A 1 95 ? 22.551 23.073 -21.769 1.00 83.00 95 VAL A O 1
ATOM 713 N N . MET A 1 96 ? 21.460 21.666 -23.138 1.00 85.56 96 MET A N 1
ATOM 714 C CA . MET A 1 96 ? 21.388 20.572 -22.169 1.00 85.56 96 MET A CA 1
ATOM 715 C C . MET A 1 96 ? 21.933 19.271 -22.741 1.00 85.56 96 MET A C 1
ATOM 717 O O . MET A 1 96 ? 21.690 18.950 -23.904 1.00 85.56 96 MET A O 1
ATOM 721 N N . VAL A 1 97 ? 22.614 18.513 -21.887 1.00 83.31 97 VAL A N 1
ATOM 722 C CA . VAL A 1 97 ? 23.056 17.143 -22.139 1.00 83.31 97 VAL A CA 1
ATOM 723 C C . VAL A 1 97 ? 22.532 16.255 -21.019 1.00 83.31 97 VAL A C 1
ATOM 725 O O . VAL A 1 97 ? 22.889 16.453 -19.858 1.00 83.31 97 VAL A O 1
ATOM 728 N N . ASP A 1 98 ? 21.705 15.274 -21.371 1.00 82.19 98 ASP A N 1
ATOM 729 C CA . ASP A 1 98 ? 21.207 14.269 -20.433 1.00 82.19 98 ASP A CA 1
ATOM 730 C C . ASP A 1 98 ? 22.039 12.994 -20.565 1.00 82.19 98 ASP A C 1
ATOM 732 O O . ASP A 1 98 ? 22.094 12.377 -21.634 1.00 82.19 98 ASP A O 1
ATOM 736 N N . VAL A 1 99 ? 22.652 12.593 -19.457 1.00 79.50 99 VAL A N 1
ATOM 737 C CA . VAL A 1 99 ? 23.438 11.373 -19.306 1.00 79.50 99 VAL A CA 1
ATOM 738 C C . VAL A 1 99 ? 22.601 10.386 -18.488 1.00 79.50 99 VAL A C 1
ATOM 740 O O . VAL A 1 99 ? 22.230 10.710 -17.355 1.00 79.50 99 VAL A O 1
ATOM 743 N N . PRO A 1 100 ? 22.242 9.204 -19.023 1.00 68.31 100 PRO A N 1
ATOM 744 C CA . PRO A 1 100 ? 21.594 8.180 -18.218 1.00 68.31 100 PRO A CA 1
ATOM 745 C C . PRO A 1 100 ? 22.561 7.712 -17.131 1.00 68.31 100 PRO A C 1
ATOM 747 O O . PRO A 1 100 ? 23.761 7.567 -17.359 1.00 68.31 100 PRO A O 1
ATOM 750 N N . VAL A 1 101 ? 22.019 7.505 -15.941 1.00 67.44 101 VAL A N 1
ATOM 751 C CA . VAL A 1 101 ? 22.764 7.103 -14.751 1.00 67.44 101 VAL A CA 1
ATOM 752 C C . VAL A 1 101 ? 22.315 5.691 -14.422 1.00 67.44 101 VAL A C 1
ATOM 754 O O . VAL A 1 101 ? 21.112 5.412 -14.431 1.00 67.44 101 VAL A O 1
ATOM 757 N N . ARG A 1 102 ? 23.259 4.790 -14.127 1.00 62.50 102 ARG A N 1
ATOM 758 C CA . ARG A 1 102 ? 22.897 3.532 -13.457 1.00 62.50 102 ARG A CA 1
ATOM 759 C C . ARG A 1 102 ? 22.137 3.899 -12.190 1.00 62.50 102 ARG A C 1
ATOM 761 O O . ARG A 1 102 ? 22.603 4.776 -11.473 1.00 62.50 102 ARG A O 1
ATOM 768 N N . ALA A 1 103 ? 20.985 3.272 -11.946 1.00 56.09 103 ALA A N 1
ATOM 769 C CA . ALA A 1 103 ? 20.123 3.597 -10.813 1.00 56.09 103 ALA A CA 1
ATOM 770 C C . ALA A 1 103 ? 20.921 3.551 -9.497 1.00 56.09 103 ALA A C 1
ATOM 772 O O . ALA A 1 103 ? 21.139 2.485 -8.923 1.00 56.09 103 ALA A O 1
ATOM 773 N N . ALA A 1 104 ? 21.397 4.714 -9.059 1.00 52.22 104 ALA A N 1
ATOM 774 C CA . ALA A 1 104 ? 22.275 4.865 -7.911 1.00 52.22 104 ALA A CA 1
ATOM 775 C C . ALA A 1 104 ? 21.424 5.268 -6.713 1.00 52.22 104 ALA A C 1
ATOM 777 O O . ALA A 1 104 ? 20.506 6.083 -6.852 1.00 52.22 104 ALA A O 1
ATOM 778 N N . ARG A 1 105 ? 21.708 4.654 -5.560 1.00 57.28 105 ARG A N 1
ATOM 779 C CA . ARG A 1 105 ? 20.884 4.759 -4.354 1.00 57.28 105 ARG A CA 1
ATOM 780 C C . ARG A 1 105 ? 21.571 5.588 -3.281 1.00 57.28 105 ARG A C 1
ATOM 782 O O . ARG A 1 105 ? 22.781 5.491 -3.140 1.00 57.28 105 ARG A O 1
ATOM 789 N N . CYS A 1 106 ? 20.792 6.368 -2.528 1.00 56.88 106 CYS A N 1
ATOM 790 C CA . CYS A 1 106 ? 21.201 7.039 -1.285 1.00 56.88 106 CYS A CA 1
ATOM 791 C C . CYS A 1 106 ? 22.615 7.649 -1.319 1.00 56.88 106 CYS A C 1
ATOM 793 O O . CYS A 1 106 ? 23.512 7.210 -0.604 1.00 56.88 106 CYS A O 1
ATOM 795 N N . PHE A 1 107 ? 22.805 8.695 -2.114 1.00 67.94 107 PHE A N 1
ATOM 796 C CA . PHE A 1 107 ? 24.084 9.386 -2.260 1.00 67.94 107 PHE A CA 1
ATOM 797 C C . PHE A 1 107 ? 24.051 10.749 -1.562 1.00 67.94 107 PHE A C 1
ATOM 799 O O . PHE A 1 107 ? 23.077 11.496 -1.625 1.00 67.94 107 PHE A O 1
ATOM 806 N N . GLY A 1 108 ? 25.133 11.066 -0.858 1.00 67.44 108 GLY A N 1
ATOM 807 C CA . GLY A 1 108 ? 25.303 12.346 -0.177 1.00 67.44 108 GLY A CA 1
ATOM 808 C C . GLY A 1 108 ? 26.088 13.339 -1.012 1.00 67.44 108 GLY A C 1
ATOM 809 O O . GLY A 1 108 ? 26.034 14.540 -0.745 1.00 67.44 108 GLY A O 1
ATOM 810 N N . GLN A 1 109 ? 26.830 12.841 -2.002 1.00 82.50 109 GLN A N 1
ATOM 811 C CA . GLN A 1 109 ? 27.715 13.643 -2.825 1.00 82.50 109 GLN A CA 1
ATOM 812 C C . GLN A 1 109 ? 27.665 13.216 -4.290 1.00 82.50 109 GLN A C 1
ATOM 814 O O . GLN A 1 109 ? 27.575 12.033 -4.613 1.00 82.50 109 GLN A O 1
ATOM 819 N N . LEU A 1 110 ? 27.767 14.207 -5.166 1.00 86.44 110 LEU A N 1
ATOM 820 C CA . LEU A 1 110 ? 28.060 14.055 -6.580 1.00 86.44 110 LEU A CA 1
ATOM 821 C C . LEU A 1 110 ? 29.516 14.467 -6.802 1.00 86.44 110 LEU A C 1
ATOM 823 O O . LEU A 1 110 ? 29.905 15.579 -6.435 1.00 86.44 110 LEU A O 1
ATOM 827 N N . GLN A 1 111 ? 30.296 13.576 -7.399 1.00 89.00 111 GLN A N 1
ATOM 828 C CA . GLN A 1 111 ? 31.692 13.796 -7.755 1.00 89.00 111 GLN A CA 1
ATOM 829 C C . GLN A 1 111 ? 31.857 13.667 -9.268 1.00 89.00 111 GLN A C 1
ATOM 831 O O . GLN A 1 111 ? 31.227 12.808 -9.879 1.00 89.00 111 GLN A O 1
ATOM 836 N N . PHE A 1 112 ? 32.643 14.541 -9.887 1.00 89.88 112 PHE A N 1
ATOM 837 C CA . PHE A 1 112 ? 33.040 14.419 -11.291 1.00 89.88 112 PHE A CA 1
ATOM 838 C C . PHE A 1 112 ? 34.278 15.263 -11.575 1.00 89.88 112 PHE A C 1
ATOM 840 O O . PHE A 1 112 ? 34.450 16.334 -10.993 1.00 89.88 112 PHE A O 1
ATOM 847 N N . ALA A 1 113 ? 35.104 14.821 -12.516 1.00 91.31 113 ALA A N 1
ATOM 848 C CA . ALA A 1 113 ? 36.170 15.628 -13.085 1.00 91.31 113 ALA A CA 1
ATOM 849 C C . ALA A 1 113 ? 35.631 16.415 -14.290 1.00 91.31 113 ALA A C 1
ATOM 851 O O . ALA A 1 113 ? 34.935 15.870 -15.148 1.00 91.31 113 ALA A O 1
ATOM 852 N N . LEU A 1 114 ? 35.943 17.708 -14.362 1.00 94.06 114 LEU A N 1
ATOM 853 C CA . LEU A 1 114 ? 35.533 18.609 -15.440 1.00 94.06 114 LEU A CA 1
ATOM 854 C C . LEU A 1 114 ? 36.741 19.349 -16.001 1.00 94.06 114 LEU A C 1
ATOM 856 O O . LEU A 1 114 ? 37.433 20.050 -15.263 1.00 94.06 114 LEU A O 1
ATOM 860 N N . ARG A 1 115 ? 36.941 19.277 -17.317 1.00 94.00 115 ARG A N 1
ATOM 861 C CA . ARG A 1 115 ? 37.816 20.200 -18.039 1.00 94.00 115 ARG A CA 1
ATOM 862 C C . ARG A 1 115 ? 37.016 21.404 -18.524 1.00 94.00 115 ARG A C 1
ATOM 864 O O . ARG A 1 115 ? 36.146 21.257 -19.383 1.00 94.00 115 ARG A O 1
ATOM 871 N N . GLY A 1 116 ? 37.300 22.570 -17.946 1.00 91.31 116 GLY A N 1
ATOM 872 C CA . GLY A 1 116 ? 36.694 23.840 -18.345 1.00 91.31 116 GLY A CA 1
ATOM 873 C C . GLY A 1 116 ? 37.243 24.349 -19.679 1.00 91.31 116 GLY A C 1
ATOM 874 O O . GLY A 1 116 ? 38.295 23.904 -20.135 1.00 91.31 116 GLY A O 1
ATOM 875 N N . ASP A 1 117 ? 36.518 25.279 -20.298 1.00 92.88 117 ASP A N 1
ATOM 876 C CA . ASP A 1 117 ? 36.819 25.862 -21.613 1.00 92.88 117 ASP A CA 1
ATOM 877 C C . ASP A 1 117 ? 37.188 27.359 -21.561 1.00 92.88 117 ASP A C 1
ATOM 879 O O . ASP A 1 117 ? 37.261 28.021 -22.603 1.00 92.88 117 ASP A O 1
ATOM 883 N N . GLY A 1 118 ? 37.349 27.909 -20.351 1.00 91.56 118 GLY A N 1
ATOM 884 C CA . GLY A 1 118 ? 37.641 29.321 -20.093 1.00 91.56 118 GLY A CA 1
ATOM 885 C C . GLY A 1 118 ? 36.572 30.310 -20.578 1.00 91.56 118 GLY A C 1
ATOM 886 O O . GLY A 1 118 ? 36.856 31.500 -20.693 1.00 91.56 118 GLY A O 1
ATOM 887 N N . SER A 1 119 ? 35.360 29.854 -20.911 1.00 92.06 119 SER A N 1
ATOM 888 C CA . SER A 1 119 ? 34.320 30.692 -21.526 1.00 92.06 119 SER A CA 1
ATOM 889 C C . SER A 1 119 ? 33.638 31.678 -20.573 1.00 92.06 119 SER A C 1
ATOM 891 O O . SER A 1 119 ? 32.967 32.600 -21.034 1.00 92.06 119 SER A O 1
ATOM 893 N N . GLY A 1 120 ? 33.725 31.464 -19.259 1.00 90.81 120 GLY A N 1
ATOM 894 C CA . GLY A 1 120 ? 32.947 32.200 -18.258 1.00 90.81 120 GLY A CA 1
ATOM 895 C C . GLY A 1 120 ? 31.453 31.842 -18.235 1.00 90.81 120 GLY A C 1
ATOM 896 O O . GLY A 1 120 ? 30.687 32.453 -17.489 1.00 90.81 120 GLY A O 1
ATOM 897 N N . ASN A 1 121 ? 31.009 30.856 -19.025 1.00 93.00 121 ASN A N 1
ATOM 898 C CA . ASN A 1 121 ? 29.637 30.344 -18.980 1.00 93.00 121 ASN A CA 1
ATOM 899 C C . ASN A 1 121 ? 29.363 29.565 -17.680 1.00 93.00 121 ASN A C 1
ATOM 901 O O . ASN A 1 121 ? 30.266 29.244 -16.911 1.00 93.00 121 ASN A O 1
ATOM 905 N N . GLY A 1 122 ? 28.096 29.282 -17.388 1.00 92.62 122 GLY A N 1
ATOM 906 C CA . GLY A 1 122 ? 27.701 28.509 -16.213 1.00 92.62 122 GLY A CA 1
ATOM 907 C C . GLY A 1 122 ? 27.360 27.066 -16.558 1.00 92.62 122 GLY A C 1
ATOM 908 O O . GLY A 1 122 ? 26.578 26.834 -17.464 1.00 92.62 122 GLY A O 1
ATOM 909 N N . LEU A 1 123 ? 27.843 26.097 -15.791 1.00 93.62 123 LEU A N 1
ATOM 910 C CA . LEU A 1 123 ? 27.346 24.724 -15.817 1.00 93.62 123 LEU A CA 1
ATOM 911 C C . LEU A 1 123 ? 26.403 24.501 -14.632 1.00 93.62 123 LEU A C 1
ATOM 913 O O . LEU A 1 123 ? 26.814 24.593 -13.479 1.00 93.62 123 LEU A O 1
ATOM 917 N N . HIS A 1 124 ? 25.144 24.196 -14.915 1.00 93.06 124 HIS A N 1
ATOM 918 C CA . HIS A 1 124 ? 24.139 23.796 -13.938 1.00 93.06 124 HIS A CA 1
ATOM 919 C C . HIS A 1 124 ? 23.972 22.283 -13.986 1.00 93.06 124 HIS A C 1
ATOM 921 O O . HIS A 1 124 ? 23.782 21.708 -15.059 1.00 93.06 124 HIS A O 1
ATOM 927 N N . VAL A 1 125 ? 24.008 21.647 -12.822 1.00 90.56 125 VAL A N 1
ATOM 928 C CA . VAL A 1 125 ? 23.905 20.193 -12.713 1.00 90.56 125 VAL A CA 1
ATOM 929 C C . VAL A 1 125 ? 22.566 19.821 -12.097 1.00 90.56 125 VAL A C 1
ATOM 931 O O . VAL A 1 125 ? 22.148 20.430 -11.114 1.00 90.56 125 VAL A O 1
ATOM 934 N N . TRP A 1 126 ? 21.890 18.831 -12.670 1.00 89.81 126 TRP A N 1
ATOM 935 C CA . TRP A 1 126 ? 20.581 18.368 -12.216 1.00 89.81 126 TRP A CA 1
ATOM 936 C C . TRP A 1 126 ? 20.547 16.847 -12.131 1.00 89.81 126 TRP A C 1
ATOM 938 O O . TRP A 1 126 ? 21.121 16.166 -12.977 1.00 89.81 126 TRP A O 1
ATOM 948 N N . LEU A 1 127 ? 19.818 16.316 -11.155 1.00 85.94 127 LEU A N 1
ATOM 949 C CA . LEU A 1 127 ? 19.554 14.883 -11.018 1.00 85.94 127 LEU A CA 1
ATOM 950 C C . LEU A 1 127 ? 18.055 14.627 -11.176 1.00 85.94 127 LEU A C 1
ATOM 952 O O . LEU A 1 127 ? 17.246 15.439 -10.723 1.00 85.94 127 LEU A O 1
ATOM 956 N N . SER A 1 128 ? 17.672 13.528 -11.824 1.00 80.69 128 SER A N 1
ATOM 957 C CA . SER A 1 128 ? 16.260 13.161 -11.973 1.00 80.69 128 SER A CA 1
ATOM 958 C C . SER A 1 128 ? 15.806 12.161 -10.909 1.00 80.69 128 SER A C 1
ATOM 960 O O . SER A 1 128 ? 16.447 11.124 -10.771 1.00 80.69 128 SER A O 1
ATOM 962 N N . GLY A 1 129 ? 14.659 12.394 -10.268 1.00 67.44 129 GLY A N 1
ATOM 963 C CA . GLY A 1 129 ? 14.025 11.477 -9.306 1.00 67.44 129 GLY A CA 1
ATOM 964 C C . GLY A 1 129 ? 12.494 11.547 -9.381 1.00 67.44 129 GLY A C 1
ATOM 965 O O . GLY A 1 129 ? 11.952 12.632 -9.580 1.00 67.44 129 GLY A O 1
ATOM 966 N N . ALA A 1 130 ? 11.784 10.410 -9.317 1.00 61.53 130 ALA A N 1
ATOM 967 C CA . ALA A 1 130 ? 10.313 10.314 -9.484 1.00 61.53 130 ALA A CA 1
ATOM 968 C C . ALA A 1 130 ? 9.727 11.155 -10.648 1.00 61.53 130 ALA A C 1
ATOM 970 O O . ALA A 1 130 ? 8.678 11.786 -10.527 1.00 61.53 130 ALA A O 1
ATOM 971 N N . GLY A 1 131 ? 10.426 11.213 -11.787 1.00 61.28 131 GLY A N 1
ATOM 972 C CA . GLY A 1 131 ? 9.987 11.993 -12.952 1.00 61.28 131 GLY A CA 1
ATOM 973 C C . GLY A 1 131 ? 10.154 13.518 -12.830 1.00 61.28 131 GLY A C 1
ATOM 974 O O . GLY A 1 131 ? 9.675 14.245 -13.698 1.00 61.28 131 GLY A O 1
ATOM 975 N N . ARG A 1 132 ? 10.844 14.016 -11.796 1.00 69.25 132 ARG A N 1
ATOM 976 C CA . ARG A 1 132 ? 11.183 15.436 -11.574 1.00 69.25 132 ARG A CA 1
ATOM 977 C C . ARG A 1 132 ? 12.698 15.664 -11.638 1.00 69.25 132 ARG A C 1
ATOM 979 O O . ARG A 1 132 ? 13.470 14.721 -11.498 1.00 69.25 132 ARG A O 1
ATOM 986 N N . TRP A 1 133 ? 13.120 16.913 -11.853 1.00 79.62 133 TRP A N 1
ATOM 987 C CA . TRP A 1 133 ? 14.530 17.329 -11.878 1.00 79.62 133 TRP A CA 1
ATOM 988 C C . TRP A 1 133 ? 14.870 18.192 -10.663 1.00 79.62 133 TRP A C 1
ATOM 990 O O . TRP A 1 133 ? 14.173 19.167 -10.388 1.00 79.62 133 TRP A O 1
ATOM 1000 N N . PHE A 1 134 ? 15.975 17.872 -9.993 1.00 80.00 134 PHE A N 1
ATOM 1001 C CA . PHE A 1 134 ? 16.447 18.547 -8.785 1.00 80.00 134 PHE A CA 1
ATOM 1002 C C . PHE A 1 134 ? 17.812 19.183 -9.040 1.00 80.00 134 PHE A C 1
ATOM 1004 O O . PHE A 1 134 ? 18.764 18.495 -9.424 1.00 80.00 134 PHE A O 1
ATOM 1011 N N . GLY A 1 135 ? 17.909 20.499 -8.854 1.00 86.88 135 GLY A N 1
ATOM 1012 C CA . GLY A 1 135 ? 19.138 21.255 -9.093 1.00 86.88 135 GLY A CA 1
ATOM 1013 C C . GLY A 1 135 ? 20.191 20.977 -8.023 1.00 86.88 135 GLY A C 1
ATOM 1014 O O . GLY A 1 135 ? 19.889 21.005 -6.838 1.00 86.88 135 GLY A O 1
ATOM 1015 N N . GLN A 1 136 ? 21.430 20.733 -8.448 1.00 87.75 136 GLN A N 1
ATOM 1016 C CA . GLN A 1 136 ? 22.575 20.390 -7.590 1.00 87.75 136 GLN A CA 1
ATOM 1017 C C . GLN A 1 136 ? 23.618 21.518 -7.508 1.00 87.75 136 GLN A C 1
ATOM 1019 O O . GLN A 1 136 ? 24.731 21.332 -7.014 1.00 87.75 136 GLN A O 1
ATOM 1024 N N . GLY A 1 137 ? 23.265 22.702 -8.014 1.00 86.12 137 GLY A N 1
ATOM 1025 C CA . GLY A 1 137 ? 24.105 23.895 -8.008 1.00 86.12 137 GLY A CA 1
ATOM 1026 C C . GLY A 1 137 ? 24.743 24.230 -9.359 1.00 86.12 137 GLY A C 1
ATOM 1027 O O . GLY A 1 137 ? 24.468 23.611 -10.391 1.00 86.12 137 GLY A O 1
ATOM 1028 N N . LYS A 1 138 ? 25.586 25.270 -9.330 1.00 91.31 138 LYS A N 1
ATOM 1029 C CA . LYS A 1 138 ? 26.248 25.873 -10.494 1.00 91.31 138 LYS A CA 1
ATOM 1030 C C . LYS A 1 138 ? 27.771 25.817 -10.354 1.00 91.31 138 LYS A C 1
ATOM 1032 O O . LYS A 1 138 ? 28.316 25.966 -9.258 1.00 91.31 138 LYS A O 1
ATOM 1037 N N . VAL A 1 139 ? 28.460 25.643 -11.473 1.00 92.25 139 VAL A N 1
ATOM 1038 C CA . VAL A 1 139 ? 29.915 25.763 -11.625 1.00 92.25 139 VAL A CA 1
ATOM 1039 C C . VAL A 1 139 ? 30.188 26.848 -12.667 1.00 92.25 139 VAL A C 1
ATOM 1041 O O . VAL A 1 139 ? 29.548 26.858 -13.715 1.00 92.25 139 VAL A O 1
ATOM 1044 N N . ALA A 1 140 ? 31.089 27.788 -12.381 1.00 93.00 140 ALA A N 1
ATOM 1045 C CA . ALA A 1 140 ? 31.543 28.763 -13.374 1.00 93.00 140 ALA A CA 1
ATOM 1046 C C . ALA A 1 140 ? 32.630 28.130 -14.254 1.00 93.00 140 ALA A C 1
ATOM 1048 O O . ALA A 1 140 ? 33.529 27.477 -13.733 1.00 93.00 140 ALA A O 1
ATOM 1049 N N . LEU A 1 141 ? 32.538 28.305 -15.572 1.00 93.44 141 LEU A N 1
ATOM 1050 C CA . LEU A 1 141 ? 33.483 27.790 -16.567 1.00 93.44 141 LEU A CA 1
ATOM 1051 C C . LEU A 1 141 ? 34.561 28.839 -16.888 1.00 93.44 141 LEU A C 1
ATOM 1053 O O . LEU A 1 141 ? 34.834 29.142 -18.043 1.00 93.44 141 LEU A O 1
ATOM 1057 N N . ASP A 1 142 ? 35.141 29.446 -15.857 1.00 92.44 142 ASP A N 1
ATOM 1058 C CA . ASP A 1 142 ? 36.149 30.516 -15.938 1.00 92.44 142 ASP A CA 1
ATOM 1059 C C . ASP A 1 142 ? 37.596 29.994 -15.920 1.00 92.44 142 ASP A C 1
ATOM 1061 O O . ASP A 1 142 ? 38.545 30.735 -15.667 1.00 92.44 142 ASP A O 1
ATOM 1065 N N . PHE A 1 143 ? 37.769 28.701 -16.180 1.00 93.00 143 PHE A N 1
ATOM 1066 C CA . PHE A 1 143 ? 39.045 28.008 -16.108 1.00 93.00 143 PHE A CA 1
ATOM 1067 C C . PHE A 1 143 ? 39.271 27.144 -17.344 1.00 93.00 143 PHE A C 1
ATOM 1069 O O . PHE A 1 143 ? 38.318 26.634 -17.932 1.00 93.00 143 PHE A O 1
ATOM 1076 N N . ASP A 1 144 ? 40.540 26.969 -17.702 1.00 88.88 144 ASP A N 1
ATOM 1077 C CA . ASP A 1 144 ? 41.003 26.036 -18.728 1.00 88.88 144 ASP A CA 1
ATOM 1078 C C . ASP A 1 144 ? 41.851 24.954 -18.043 1.00 88.88 144 ASP A C 1
ATOM 1080 O O . ASP A 1 144 ? 42.759 25.264 -17.267 1.00 88.88 144 ASP A O 1
ATOM 1084 N N . GLY A 1 145 ? 41.500 23.686 -18.258 1.00 89.44 145 GLY A N 1
ATOM 1085 C CA . GLY A 1 145 ? 42.108 22.530 -17.587 1.00 89.44 145 GLY A CA 1
ATOM 1086 C C . GLY A 1 145 ? 41.161 21.758 -16.662 1.00 89.44 145 GLY A C 1
ATOM 1087 O O . GLY A 1 145 ? 40.010 22.143 -16.456 1.00 89.44 145 GLY A O 1
ATOM 1088 N N . TRP A 1 146 ? 41.642 20.620 -16.150 1.00 92.44 146 TRP A N 1
ATOM 1089 C CA . TRP A 1 146 ? 40.868 19.680 -15.329 1.00 92.44 146 TRP A CA 1
ATOM 1090 C C . TRP A 1 146 ? 40.702 20.165 -13.884 1.00 92.44 146 TRP A C 1
ATOM 1092 O O . TRP A 1 146 ? 41.658 20.616 -13.252 1.00 92.44 146 TRP A O 1
ATOM 1102 N N . ARG A 1 147 ? 39.489 20.020 -13.345 1.00 94.00 147 ARG A N 1
ATOM 1103 C CA . ARG A 1 147 ? 39.159 20.209 -11.929 1.00 94.00 147 ARG A CA 1
ATOM 1104 C C . ARG A 1 147 ? 38.262 19.080 -11.443 1.00 94.00 147 ARG A C 1
ATOM 1106 O O . ARG A 1 147 ? 37.269 18.768 -12.097 1.00 94.00 147 ARG A O 1
ATOM 1113 N N . ASP A 1 148 ? 38.567 18.550 -10.266 1.00 92.19 148 ASP A N 1
ATOM 1114 C CA . ASP A 1 148 ? 37.680 17.626 -9.566 1.00 92.19 148 ASP A CA 1
ATOM 1115 C C . ASP A 1 148 ? 36.629 18.422 -8.793 1.00 92.19 148 ASP A C 1
ATOM 1117 O O . ASP A 1 148 ? 36.934 19.354 -8.042 1.00 92.19 148 ASP A O 1
ATOM 1121 N N . ILE A 1 149 ? 35.367 18.081 -9.015 1.00 90.19 149 ILE A N 1
ATOM 1122 C CA . ILE A 1 149 ? 34.221 18.769 -8.442 1.00 90.19 149 ILE A CA 1
ATOM 1123 C C . ILE A 1 149 ? 33.488 17.792 -7.543 1.00 90.19 149 ILE A C 1
ATOM 1125 O O . ILE A 1 149 ? 32.913 16.816 -8.012 1.00 90.19 149 ILE A O 1
ATOM 1129 N N . THR A 1 150 ? 33.447 18.122 -6.254 1.00 89.38 150 THR A N 1
ATOM 1130 C CA . THR A 1 150 ? 32.643 17.420 -5.251 1.00 89.38 150 THR A CA 1
ATOM 1131 C C . THR A 1 150 ? 31.542 18.346 -4.762 1.00 89.38 150 THR A C 1
ATOM 1133 O O . THR A 1 150 ? 31.801 19.461 -4.297 1.00 89.38 150 THR A O 1
ATOM 1136 N N . ARG A 1 151 ? 30.291 17.898 -4.861 1.00 83.31 151 ARG A N 1
ATOM 1137 C CA . ARG A 1 151 ? 29.114 18.653 -4.423 1.00 83.31 151 ARG A CA 1
ATOM 1138 C C . ARG A 1 151 ? 28.261 17.812 -3.483 1.00 83.31 151 ARG A C 1
ATOM 1140 O O . ARG A 1 151 ? 28.002 16.658 -3.808 1.00 83.31 151 ARG A O 1
ATOM 1147 N N . PRO A 1 152 ? 27.783 18.365 -2.354 1.00 81.81 152 PRO A N 1
ATOM 1148 C CA . PRO A 1 152 ? 26.727 17.713 -1.601 1.00 81.81 152 PRO A CA 1
ATOM 1149 C C . PRO A 1 152 ? 25.460 17.681 -2.455 1.00 81.81 152 PRO A C 1
ATOM 1151 O O . PRO A 1 152 ? 25.113 18.680 -3.089 1.00 81.81 152 PRO A O 1
ATOM 1154 N N . VAL A 1 153 ? 24.771 16.548 -2.458 1.00 77.94 153 VAL A N 1
ATOM 1155 C CA . VAL A 1 153 ? 23.488 16.436 -3.148 1.00 77.94 153 VAL A CA 1
ATOM 1156 C C . VAL A 1 153 ? 22.430 17.222 -2.384 1.00 77.94 153 VAL A C 1
ATOM 1158 O O . VAL A 1 153 ? 22.261 17.071 -1.172 1.00 77.94 153 VAL A O 1
ATOM 1161 N N . GLN A 1 154 ? 21.735 18.092 -3.109 1.00 72.25 154 GLN A N 1
ATOM 1162 C CA . GLN A 1 154 ? 20.649 18.919 -2.610 1.00 72.25 154 GLN A CA 1
ATOM 1163 C C . GLN A 1 154 ? 19.312 18.243 -2.915 1.00 72.25 154 GLN A C 1
ATOM 1165 O O . GLN A 1 154 ? 19.083 17.833 -4.053 1.00 72.25 154 GLN A O 1
ATOM 1170 N N . GLN A 1 155 ? 18.478 18.139 -1.871 1.00 63.41 155 GLN A N 1
ATOM 1171 C CA . GLN A 1 155 ? 17.054 17.778 -1.862 1.00 63.41 155 GLN A CA 1
ATOM 1172 C C . GLN A 1 155 ? 16.583 17.029 -3.119 1.00 63.41 155 GLN A C 1
ATOM 1174 O O . GLN A 1 155 ? 16.061 17.628 -4.056 1.00 63.41 155 GLN A O 1
ATOM 1179 N N . VAL A 1 156 ? 16.777 15.712 -3.126 1.00 57.78 156 VAL A N 1
ATOM 1180 C CA . VAL A 1 156 ? 16.135 14.810 -4.085 1.00 57.78 156 VAL A CA 1
ATOM 1181 C C . VAL A 1 156 ? 15.019 14.115 -3.313 1.00 57.78 156 VAL A C 1
ATOM 1183 O O . VAL A 1 156 ? 15.295 13.471 -2.304 1.00 57.78 156 VAL A O 1
ATOM 1186 N N . ASP A 1 157 ? 13.768 14.249 -3.760 1.00 52.97 157 ASP A N 1
ATOM 1187 C CA . ASP A 1 157 ? 12.602 13.640 -3.085 1.00 52.97 157 ASP A CA 1
ATOM 1188 C C . ASP A 1 157 ? 12.625 12.097 -3.140 1.00 52.97 157 ASP A C 1
ATOM 1190 O O . ASP A 1 157 ? 11.762 11.427 -2.577 1.00 52.97 157 ASP A O 1
ATOM 1194 N N . THR A 1 158 ? 13.599 11.520 -3.849 1.00 55.47 158 THR A N 1
ATOM 1195 C CA . THR A 1 158 ? 13.775 10.081 -4.009 1.00 55.47 158 THR A CA 1
ATOM 1196 C C . THR A 1 158 ? 15.225 9.673 -3.863 1.00 55.47 158 THR A C 1
ATOM 1198 O O . THR A 1 158 ? 16.120 10.324 -4.397 1.00 55.47 158 THR A O 1
ATOM 1201 N N . ASP A 1 159 ? 15.438 8.492 -3.300 1.00 55.69 159 ASP A N 1
ATOM 1202 C CA . ASP A 1 159 ? 16.765 7.894 -3.196 1.00 55.69 159 ASP A CA 1
ATOM 1203 C C . ASP A 1 159 ? 17.292 7.341 -4.530 1.00 55.69 159 ASP A C 1
ATOM 1205 O O . ASP A 1 159 ? 18.395 6.812 -4.552 1.00 55.69 159 ASP A O 1
ATOM 1209 N N . VAL A 1 160 ? 16.532 7.428 -5.629 1.00 61.00 160 VAL A N 1
ATOM 1210 C CA . VAL A 1 160 ? 16.892 6.856 -6.935 1.00 61.00 160 VAL A CA 1
ATOM 1211 C C . VAL A 1 160 ? 17.105 7.956 -7.962 1.00 61.00 160 VAL A C 1
ATOM 1213 O O . VAL A 1 160 ? 16.188 8.724 -8.253 1.00 61.00 160 VAL A O 1
ATOM 1216 N N . VAL A 1 161 ? 18.290 7.967 -8.575 1.00 69.56 161 VAL A N 1
ATOM 1217 C CA . VAL A 1 161 ? 18.574 8.794 -9.752 1.00 69.56 161 VAL A CA 1
ATOM 1218 C C . VAL A 1 161 ? 18.744 7.943 -10.992 1.00 69.56 161 VAL A C 1
ATOM 1220 O O . VAL A 1 161 ? 19.538 7.008 -11.012 1.00 69.56 161 VAL A O 1
ATOM 1223 N N . THR A 1 162 ? 18.005 8.302 -12.039 1.00 69.19 162 THR A N 1
ATOM 1224 C CA . THR A 1 162 ? 18.037 7.613 -13.339 1.00 69.19 162 THR A CA 1
ATOM 1225 C C . THR A 1 162 ? 18.733 8.421 -14.433 1.00 69.19 162 THR A C 1
ATOM 1227 O O . THR A 1 162 ? 19.167 7.852 -15.435 1.00 69.19 162 THR A O 1
ATOM 1230 N N . LYS A 1 163 ? 18.855 9.746 -14.274 1.00 80.31 163 LYS A N 1
ATOM 1231 C CA . LYS A 1 163 ? 19.497 10.656 -15.231 1.00 80.31 163 LYS A CA 1
ATOM 1232 C C . LYS A 1 163 ? 20.207 11.811 -14.523 1.00 80.31 163 LYS A C 1
ATOM 1234 O O . LYS A 1 163 ? 19.736 12.338 -13.515 1.00 80.31 163 LYS A O 1
ATOM 1239 N N . LEU A 1 164 ? 21.313 12.236 -15.118 1.00 85.94 164 LEU A N 1
ATOM 1240 C CA . LEU A 1 164 ? 22.072 13.437 -14.804 1.00 85.94 164 LEU A CA 1
ATOM 1241 C C . LEU A 1 164 ? 21.900 14.396 -15.977 1.00 85.94 164 LEU A C 1
ATOM 1243 O O . LEU A 1 164 ? 22.078 13.999 -17.125 1.00 85.94 164 LEU A O 1
ATOM 1247 N N . ARG A 1 165 ? 21.583 15.656 -15.705 1.00 89.19 165 ARG A N 1
ATOM 1248 C CA . ARG A 1 165 ? 21.502 16.698 -16.727 1.00 89.19 165 ARG A CA 1
ATOM 1249 C C . ARG A 1 165 ? 22.559 17.758 -16.485 1.00 89.19 165 ARG A C 1
ATOM 1251 O O . ARG A 1 165 ? 22.633 18.356 -15.412 1.00 89.19 165 ARG A O 1
ATOM 1258 N N . LEU A 1 166 ? 23.337 18.004 -17.527 1.00 90.38 166 LEU A N 1
ATOM 1259 C CA . LEU A 1 166 ? 24.356 19.035 -17.616 1.00 90.38 166 LEU A CA 1
ATOM 1260 C C . LEU A 1 166 ? 23.776 20.172 -18.458 1.00 90.38 166 LEU A C 1
ATOM 1262 O O . LEU A 1 166 ? 23.630 20.047 -19.672 1.00 90.38 166 LEU A O 1
ATOM 1266 N N . SER A 1 167 ? 23.383 21.260 -17.805 1.00 91.75 167 SER A N 1
ATOM 1267 C CA . SER A 1 167 ? 22.791 22.430 -18.450 1.00 91.75 167 SER A CA 1
ATOM 1268 C C . SER A 1 167 ? 23.822 23.547 -18.507 1.00 91.75 167 SER A C 1
ATOM 1270 O O . SER A 1 167 ? 24.139 24.153 -17.486 1.00 91.75 167 SER A O 1
ATOM 1272 N N . ILE A 1 168 ? 24.349 23.830 -19.692 1.00 91.56 168 ILE A N 1
ATOM 1273 C CA . ILE A 1 168 ? 25.295 24.925 -19.909 1.00 91.56 168 ILE A CA 1
ATOM 1274 C C . ILE A 1 168 ? 24.474 26.181 -20.182 1.00 91.56 168 ILE A C 1
ATOM 1276 O O . ILE A 1 168 ? 23.638 26.185 -21.081 1.00 91.56 168 ILE A O 1
ATOM 1280 N N . VAL A 1 169 ? 24.691 27.224 -19.394 1.00 89.81 169 VAL A N 1
ATOM 1281 C CA . VAL A 1 169 ? 23.963 28.492 -19.407 1.00 89.81 169 VAL A CA 1
ATOM 1282 C C . VAL A 1 169 ? 24.923 29.593 -19.832 1.00 89.81 169 VAL A C 1
ATOM 1284 O O . VAL A 1 169 ? 25.996 29.754 -19.244 1.00 89.81 169 VAL A O 1
ATOM 1287 N N . GLN A 1 170 ? 24.538 30.356 -20.847 1.00 87.94 170 GLN A N 1
ATOM 1288 C CA . GLN A 1 170 ? 25.329 31.466 -21.353 1.00 87.94 170 GLN A CA 1
ATOM 1289 C C . GLN A 1 170 ? 25.468 32.548 -20.269 1.00 87.94 170 GLN A C 1
ATOM 1291 O O . GLN A 1 170 ? 24.476 32.993 -19.692 1.00 87.94 170 GLN A O 1
ATOM 1296 N N . ALA A 1 171 ? 26.701 32.965 -19.979 1.00 84.38 171 ALA A N 1
ATOM 1297 C CA . ALA A 1 171 ? 26.973 34.042 -19.022 1.00 84.38 171 ALA A CA 1
ATOM 1298 C C . ALA A 1 171 ? 28.144 34.946 -19.433 1.00 84.38 171 ALA A C 1
ATOM 1300 O O . ALA A 1 171 ? 28.102 36.135 -19.137 1.00 84.38 171 ALA A O 1
ATOM 1301 N N . GLY A 1 172 ? 29.161 34.408 -20.117 1.00 70.31 172 GLY A N 1
ATOM 1302 C CA . GLY A 1 172 ? 30.380 35.161 -20.441 1.00 70.31 172 GLY A CA 1
ATOM 1303 C C . GLY A 1 172 ? 30.962 34.922 -21.835 1.00 70.31 172 GLY A C 1
ATOM 1304 O O . GLY A 1 172 ? 31.780 35.726 -22.275 1.00 70.31 172 GLY A O 1
ATOM 1305 N N . GLY A 1 173 ? 30.541 33.875 -22.559 1.00 75.75 173 GLY A N 1
ATOM 1306 C CA . GLY A 1 173 ? 31.215 33.469 -23.796 1.00 75.75 173 GLY A CA 1
ATOM 1307 C C . GLY A 1 173 ? 30.278 32.983 -24.899 1.00 75.75 173 GLY A C 1
ATOM 1308 O O . GLY A 1 173 ? 29.576 31.984 -24.733 1.00 75.75 173 GLY A O 1
ATOM 1309 N N . LEU A 1 174 ? 30.334 33.661 -26.050 1.00 83.56 174 LEU A N 1
ATOM 1310 C CA . LEU A 1 174 ? 29.757 33.210 -27.321 1.00 83.56 174 LEU A CA 1
ATOM 1311 C C . LEU A 1 174 ? 30.723 32.281 -28.081 1.00 83.56 174 LEU A C 1
ATOM 1313 O O . LEU A 1 174 ? 31.915 32.176 -27.762 1.00 83.56 174 LEU A O 1
ATOM 1317 N N . GLY A 1 175 ? 30.201 31.644 -29.129 1.00 84.50 175 GLY A N 1
ATOM 1318 C CA . GLY A 1 175 ? 30.952 30.813 -30.066 1.00 84.50 175 GLY A CA 1
ATOM 1319 C C . GLY A 1 175 ? 30.974 29.329 -29.706 1.00 84.50 175 GLY A C 1
ATOM 1320 O O . GLY A 1 175 ? 30.265 28.873 -28.808 1.00 84.50 175 GLY A O 1
ATOM 1321 N N . LYS A 1 176 ? 31.775 28.570 -30.462 1.00 89.44 176 LYS A N 1
ATOM 1322 C CA . LYS A 1 176 ? 31.958 27.123 -30.293 1.00 89.44 176 LYS A CA 1
ATOM 1323 C C . LYS A 1 176 ? 32.933 26.828 -29.166 1.00 89.44 176 LYS A C 1
ATOM 1325 O O . LYS A 1 176 ? 33.998 27.441 -29.098 1.00 89.44 176 LYS A O 1
ATOM 1330 N N . ARG A 1 177 ? 32.577 25.874 -28.317 1.00 93.12 177 ARG A N 1
ATOM 1331 C CA . ARG A 1 177 ? 33.326 25.490 -27.124 1.00 93.12 177 ARG A CA 1
ATOM 1332 C C . ARG A 1 177 ? 33.219 23.988 -26.879 1.00 93.12 177 ARG A C 1
ATOM 1334 O O . ARG A 1 177 ? 32.329 23.332 -27.422 1.00 93.12 177 ARG A O 1
ATOM 1341 N N . THR A 1 178 ? 34.108 23.468 -26.039 1.00 92.50 178 THR A N 1
ATOM 1342 C CA . THR A 1 178 ? 34.174 22.041 -25.721 1.00 92.50 178 THR A CA 1
ATOM 1343 C C . THR A 1 178 ? 34.480 21.842 -24.245 1.00 92.50 178 THR A C 1
ATOM 1345 O O . THR A 1 178 ? 35.470 22.369 -23.749 1.00 92.50 178 THR A O 1
ATOM 1348 N N . LEU A 1 179 ? 33.662 21.036 -23.572 1.00 92.88 179 LEU A N 1
ATOM 1349 C CA . LEU A 1 179 ? 33.897 20.558 -22.210 1.00 92.88 179 LEU A CA 1
ATOM 1350 C C . LEU A 1 179 ? 34.207 19.065 -22.235 1.00 92.88 179 LEU A C 1
ATOM 1352 O O . LEU A 1 179 ? 33.738 18.343 -23.118 1.00 92.88 179 LEU A O 1
ATOM 1356 N N . PHE A 1 180 ? 34.935 18.597 -21.226 1.00 91.69 180 PHE A N 1
ATOM 1357 C CA . PHE A 1 180 ? 35.160 17.172 -21.002 1.00 91.69 180 PHE A CA 1
ATOM 1358 C C . PHE A 1 180 ? 34.752 16.809 -19.579 1.00 91.69 180 PHE A C 1
ATOM 1360 O O . PHE A 1 180 ? 35.138 17.495 -18.634 1.00 91.69 180 PHE A O 1
ATOM 1367 N N . PHE A 1 181 ? 33.976 15.740 -19.439 1.00 89.12 181 PHE A N 1
ATOM 1368 C CA . PHE A 1 181 ? 33.560 15.182 -18.157 1.00 89.12 181 PHE A CA 1
ATOM 1369 C C . PHE A 1 181 ? 34.146 13.792 -17.995 1.00 89.12 181 PHE A C 1
ATOM 1371 O O . PHE A 1 181 ? 34.050 12.975 -18.907 1.00 89.12 181 PHE A O 1
ATOM 1378 N N . ASP A 1 182 ? 34.705 13.514 -16.833 1.00 87.25 182 ASP A N 1
ATOM 1379 C CA . ASP A 1 182 ? 35.271 12.218 -16.490 1.00 87.25 182 ASP A CA 1
ATOM 1380 C C . ASP A 1 182 ? 34.838 11.834 -15.070 1.00 87.25 182 ASP A C 1
ATOM 1382 O O . ASP A 1 182 ? 34.443 12.686 -14.270 1.00 87.25 182 ASP A O 1
ATOM 1386 N N . ASP A 1 183 ? 34.872 10.537 -14.791 1.00 80.81 183 ASP A N 1
ATOM 1387 C CA . ASP A 1 183 ? 34.715 9.959 -13.461 1.00 80.81 183 ASP A CA 1
ATOM 1388 C C . ASP A 1 183 ? 33.483 10.445 -12.678 1.00 80.81 183 ASP A C 1
ATOM 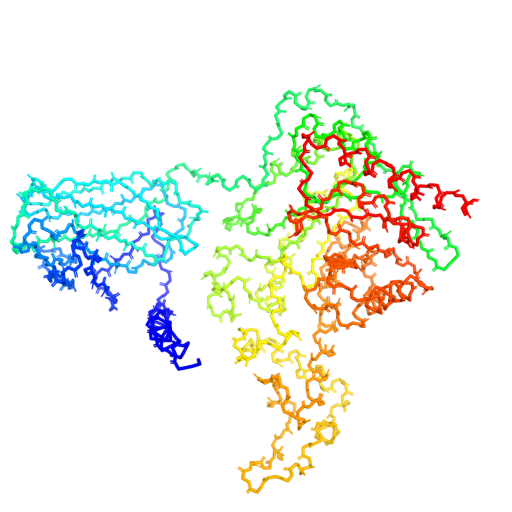1390 O O . ASP A 1 183 ? 33.546 10.801 -11.499 1.00 80.81 183 ASP A O 1
ATOM 1394 N N . ILE A 1 184 ? 32.331 10.505 -13.352 1.00 81.69 184 ILE A N 1
ATOM 1395 C CA . ILE A 1 184 ? 31.093 10.945 -12.711 1.00 81.69 184 ILE A CA 1
ATOM 1396 C C . ILE A 1 184 ? 30.633 9.850 -11.731 1.00 81.69 184 ILE A C 1
ATOM 1398 O O . ILE A 1 184 ? 30.362 8.712 -12.126 1.00 81.69 184 ILE A O 1
ATOM 1402 N N . ARG A 1 185 ? 30.546 10.184 -10.442 1.00 79.56 185 ARG A N 1
ATOM 1403 C CA . ARG A 1 185 ? 30.261 9.265 -9.331 1.00 79.56 185 ARG A CA 1
ATOM 1404 C C . ARG A 1 185 ? 29.218 9.837 -8.380 1.00 79.56 185 ARG A C 1
ATOM 1406 O O . ARG A 1 185 ? 29.251 11.017 -8.033 1.00 79.56 185 ARG A O 1
ATOM 1413 N N . LEU A 1 186 ? 28.301 8.984 -7.936 1.00 75.19 186 LEU A N 1
ATOM 1414 C CA . LEU A 1 186 ? 27.429 9.263 -6.797 1.00 75.19 186 LEU A CA 1
ATOM 1415 C C . LEU A 1 186 ? 28.015 8.507 -5.618 1.00 75.19 186 LEU A C 1
ATOM 1417 O O . LEU A 1 186 ? 28.161 7.286 -5.660 1.00 75.19 186 LEU A O 1
ATOM 1421 N N . VAL A 1 187 ? 28.395 9.256 -4.592 1.00 74.94 187 VAL A N 1
ATOM 1422 C CA . VAL A 1 187 ? 29.064 8.710 -3.416 1.00 74.94 187 VAL A CA 1
ATOM 1423 C C . VAL A 1 187 ? 28.067 8.652 -2.274 1.00 74.94 187 VAL A C 1
ATOM 1425 O O . VAL A 1 187 ? 27.395 9.648 -1.961 1.00 74.94 187 VAL A O 1
ATOM 1428 N N . GLU A 1 188 ? 27.957 7.474 -1.663 1.00 65.94 188 GLU A N 1
ATOM 1429 C CA . GLU A 1 188 ? 27.157 7.290 -0.461 1.00 65.94 188 GLU A CA 1
ATOM 1430 C C . GLU A 1 188 ? 27.662 8.228 0.649 1.00 65.94 188 GLU A C 1
ATOM 1432 O O . GLU A 1 188 ? 28.867 8.446 0.801 1.00 65.94 188 GLU A O 1
ATOM 1437 N N . PRO A 1 189 ? 26.769 8.847 1.432 1.00 61.25 189 PRO A N 1
ATOM 1438 C CA . PRO A 1 189 ? 27.212 9.657 2.549 1.00 61.25 189 PRO A CA 1
ATOM 1439 C C . PRO A 1 189 ? 27.855 8.759 3.615 1.00 61.25 189 PRO A C 1
ATOM 1441 O O . PRO A 1 189 ? 27.273 7.751 4.009 1.00 61.25 189 PRO A O 1
ATOM 1444 N N . THR A 1 190 ? 29.013 9.174 4.141 1.00 51.25 190 THR A N 1
ATOM 1445 C CA . THR A 1 190 ? 29.725 8.493 5.244 1.00 51.25 190 THR A CA 1
ATOM 1446 C C . THR A 1 190 ? 28.857 8.305 6.487 1.00 51.25 190 THR A C 1
ATOM 1448 O O . THR A 1 190 ? 28.986 7.307 7.191 1.00 51.25 190 THR A O 1
ATOM 1451 N N . THR A 1 191 ? 27.931 9.236 6.719 1.00 45.50 191 THR A N 1
ATOM 1452 C CA . THR A 1 191 ? 26.822 9.079 7.658 1.00 45.50 191 THR A CA 1
ATOM 1453 C C . THR A 1 191 ? 25.531 9.153 6.857 1.00 45.50 191 THR A C 1
ATOM 1455 O O . THR A 1 191 ? 25.226 10.232 6.343 1.00 45.50 191 THR A O 1
ATOM 1458 N N . PRO A 1 192 ? 24.760 8.061 6.738 1.00 45.84 192 PRO A N 1
ATOM 1459 C CA . PRO A 1 192 ? 23.478 8.060 6.059 1.00 45.84 192 PRO A CA 1
ATOM 1460 C C . PRO A 1 192 ? 22.614 9.249 6.476 1.00 45.84 192 PRO A C 1
ATOM 1462 O O . PRO A 1 192 ? 22.032 9.249 7.558 1.00 45.84 192 PRO A O 1
ATOM 1465 N N . LYS A 1 193 ? 22.477 10.257 5.608 1.00 41.03 193 LYS A N 1
ATOM 1466 C CA . LYS A 1 193 ? 21.277 11.083 5.653 1.00 41.03 193 LYS A CA 1
ATOM 1467 C C . LYS A 1 193 ? 20.177 10.165 5.157 1.00 41.03 193 LYS A C 1
ATOM 1469 O O . LYS A 1 193 ? 20.070 9.908 3.961 1.00 41.03 193 LYS A O 1
ATOM 1474 N N . ILE A 1 194 ? 19.450 9.571 6.097 1.00 44.59 194 ILE A N 1
ATOM 1475 C CA . ILE A 1 194 ? 18.099 9.095 5.831 1.00 44.59 194 ILE A CA 1
ATOM 1476 C C . ILE A 1 194 ? 17.425 10.338 5.262 1.00 44.59 194 ILE A C 1
ATOM 1478 O O . ILE A 1 194 ? 17.367 11.365 5.943 1.00 44.59 194 ILE A O 1
ATOM 1482 N N . SER A 1 195 ? 17.104 10.315 3.969 1.00 40.81 195 SER A N 1
ATOM 1483 C CA . SER A 1 195 ? 16.329 11.379 3.350 1.00 40.81 195 SER A CA 1
ATOM 1484 C C . SER A 1 195 ? 15.136 11.662 4.265 1.00 40.81 195 SER A C 1
ATOM 1486 O O . SER A 1 195 ? 14.650 10.762 4.952 1.00 40.81 195 SER A O 1
ATOM 1488 N N . ASP A 1 196 ? 14.659 12.905 4.316 1.00 40.62 196 ASP A N 1
ATOM 1489 C CA . ASP A 1 196 ? 13.432 13.268 5.033 1.00 40.62 196 ASP A CA 1
ATOM 1490 C C . ASP A 1 196 ? 12.177 12.592 4.415 1.00 40.62 196 ASP A C 1
ATOM 1492 O O . ASP A 1 196 ? 11.089 13.161 4.431 1.00 40.62 196 ASP A O 1
ATOM 1496 N N . LEU A 1 197 ? 12.282 11.346 3.929 1.00 40.03 197 LEU A N 1
ATOM 1497 C CA . LEU A 1 197 ? 11.239 10.324 3.933 1.00 40.03 197 LEU A CA 1
ATOM 1498 C C . LEU A 1 197 ? 10.824 10.050 5.392 1.00 40.03 197 LEU A C 1
ATOM 1500 O O . LEU A 1 197 ? 10.876 8.934 5.907 1.00 40.03 197 LEU A O 1
ATOM 1504 N N . ARG A 1 198 ? 10.416 11.108 6.098 1.00 46.00 198 ARG A N 1
ATOM 1505 C CA . ARG A 1 198 ? 9.707 11.059 7.367 1.00 46.00 198 ARG A CA 1
ATOM 1506 C C . ARG A 1 198 ? 8.316 10.550 7.044 1.00 46.00 198 ARG A C 1
ATOM 1508 O O . ARG A 1 198 ? 7.363 11.316 6.978 1.00 46.00 198 ARG A O 1
ATOM 1515 N N . VAL A 1 199 ? 8.212 9.252 6.789 1.00 50.72 199 VAL A N 1
ATOM 1516 C CA . VAL A 1 199 ? 6.908 8.606 6.621 1.00 50.72 199 VAL A CA 1
ATOM 1517 C C . VAL A 1 199 ? 6.145 8.698 7.948 1.00 50.72 199 VAL A C 1
ATOM 1519 O O . VAL A 1 199 ? 4.930 8.855 7.955 1.00 50.72 199 VAL A O 1
ATOM 1522 N N . PHE A 1 200 ? 6.882 8.748 9.064 1.00 58.22 200 PHE A N 1
ATOM 1523 C CA . PHE A 1 200 ? 6.358 9.064 10.389 1.00 58.22 200 PHE A CA 1
ATOM 1524 C C . PHE A 1 200 ? 7.066 10.309 10.926 1.00 58.22 200 PHE A C 1
ATOM 1526 O O . PHE A 1 200 ? 8.303 10.341 10.932 1.00 58.22 200 PHE A O 1
ATOM 1533 N N . PRO A 1 201 ? 6.336 11.341 11.378 1.00 61.28 201 PRO A N 1
ATOM 1534 C CA . PRO A 1 201 ? 6.932 12.336 12.251 1.00 61.28 201 PRO A CA 1
ATOM 1535 C C . PRO A 1 201 ? 7.356 11.639 13.549 1.00 61.28 201 PRO A C 1
ATOM 1537 O O . PRO A 1 201 ? 6.645 10.783 14.068 1.00 61.28 201 PRO A O 1
ATOM 1540 N N . GLU A 1 202 ? 8.531 11.975 14.072 1.00 69.25 202 GLU A N 1
ATOM 1541 C CA . GLU A 1 202 ? 8.873 11.589 15.441 1.00 69.25 202 GLU A CA 1
ATOM 1542 C C . GLU A 1 202 ? 7.907 12.313 16.395 1.00 69.25 202 GLU A C 1
ATOM 1544 O O . GLU A 1 202 ? 7.711 13.524 16.223 1.00 69.25 202 GLU A O 1
ATOM 1549 N N . PRO A 1 203 ? 7.269 11.617 17.359 1.00 76.50 203 PRO A N 1
ATOM 1550 C CA . PRO A 1 203 ? 6.406 12.288 18.319 1.00 76.50 203 PRO A CA 1
ATOM 1551 C C . PRO A 1 203 ? 7.222 13.350 19.074 1.00 76.50 203 PRO A C 1
ATOM 1553 O O . PRO A 1 203 ? 8.269 13.014 19.634 1.00 76.50 203 PRO A O 1
ATOM 1556 N N . PRO A 1 204 ? 6.779 14.619 19.131 1.00 78.25 204 PRO A N 1
ATOM 1557 C CA . PRO A 1 204 ? 7.469 15.634 19.919 1.00 78.25 204 PRO A CA 1
ATOM 1558 C C . PRO A 1 204 ? 7.582 15.187 21.381 1.00 78.25 204 PRO A C 1
ATOM 1560 O O . PRO A 1 204 ? 6.603 14.693 21.939 1.00 78.25 204 PRO A O 1
ATOM 1563 N N . SER A 1 205 ? 8.725 15.395 22.042 1.00 76.44 205 SER A N 1
ATOM 1564 C CA . SER A 1 205 ? 8.902 14.977 23.447 1.00 76.44 205 SER A CA 1
ATOM 1565 C C . SER A 1 205 ? 7.813 15.552 24.363 1.00 76.44 205 SER A C 1
ATOM 1567 O O . SER A 1 205 ? 7.220 14.822 25.149 1.00 76.44 205 SER A O 1
ATOM 1569 N N . ALA A 1 206 ? 7.428 16.814 24.142 1.00 77.50 206 ALA A N 1
ATOM 1570 C CA . ALA A 1 206 ? 6.328 17.463 24.858 1.00 77.50 206 ALA A CA 1
ATOM 1571 C C . ALA A 1 206 ? 4.966 16.752 24.692 1.00 77.50 206 ALA A C 1
ATOM 1573 O O . ALA A 1 206 ? 4.118 16.835 25.577 1.00 77.50 206 ALA A O 1
ATOM 1574 N N . LEU A 1 207 ? 4.743 16.049 23.574 1.00 80.31 207 LEU A N 1
ATOM 1575 C CA . LEU A 1 207 ? 3.531 15.258 23.343 1.00 80.31 207 LEU A CA 1
ATOM 1576 C C . LEU A 1 207 ? 3.532 13.965 24.165 1.00 80.31 207 LEU A C 1
ATOM 1578 O O . LEU A 1 207 ? 2.476 13.540 24.633 1.00 80.31 207 LEU A O 1
ATOM 1582 N N . LEU A 1 208 ? 4.703 13.343 24.328 1.00 77.56 208 LEU A N 1
ATOM 1583 C CA . LEU A 1 208 ? 4.882 12.143 25.148 1.00 77.56 208 LEU A CA 1
ATOM 1584 C C . LEU A 1 208 ? 4.775 12.463 26.642 1.00 77.56 208 LEU A C 1
ATOM 1586 O O . LEU A 1 208 ? 4.183 11.677 27.381 1.00 77.56 208 LEU A O 1
ATOM 1590 N N . ASP A 1 209 ? 5.293 13.619 27.063 1.00 76.25 209 ASP A N 1
ATOM 1591 C CA . ASP A 1 209 ? 5.231 14.096 28.451 1.00 76.25 209 ASP A CA 1
ATOM 1592 C C . ASP A 1 209 ? 3.804 14.479 28.871 1.00 76.25 209 ASP A C 1
ATOM 1594 O O . ASP A 1 209 ? 3.416 14.298 30.023 1.00 76.25 209 ASP A O 1
ATOM 1598 N N . ALA A 1 210 ? 3.002 14.990 27.932 1.00 74.12 210 ALA A N 1
ATOM 1599 C CA . ALA A 1 210 ? 1.600 15.338 28.161 1.00 74.12 210 ALA A CA 1
ATOM 1600 C C . ALA A 1 210 ? 0.648 14.131 28.096 1.00 74.12 210 ALA A C 1
ATOM 1602 O O . ALA A 1 210 ? -0.549 14.274 28.365 1.00 74.12 210 ALA A O 1
ATOM 1603 N N . ALA A 1 211 ? 1.143 12.962 27.687 1.00 72.75 211 ALA A N 1
ATOM 1604 C CA . ALA A 1 211 ? 0.297 11.816 27.423 1.00 72.75 211 ALA A CA 1
ATOM 1605 C C . ALA A 1 211 ? -0.201 11.175 28.738 1.00 72.75 211 ALA A C 1
ATOM 1607 O O . ALA A 1 211 ? 0.578 11.015 29.682 1.00 72.75 211 ALA A O 1
ATOM 1608 N N . PRO A 1 212 ? -1.484 10.775 28.820 1.00 71.56 212 PRO A N 1
ATOM 1609 C CA . PRO A 1 212 ? -1.992 9.994 29.944 1.00 71.56 212 PRO A CA 1
ATOM 1610 C C . PRO A 1 212 ? -1.221 8.680 30.149 1.00 71.56 212 PRO A C 1
ATOM 1612 O O . PRO A 1 212 ? -0.505 8.202 29.267 1.00 71.56 212 PRO A O 1
ATOM 1615 N N . ALA A 1 213 ? -1.398 8.050 31.313 1.00 71.44 213 ALA A N 1
ATOM 1616 C CA . ALA A 1 213 ? -0.867 6.709 31.534 1.00 71.44 213 ALA A CA 1
ATOM 1617 C C . ALA A 1 213 ? -1.430 5.733 30.487 1.00 71.44 213 ALA A C 1
ATOM 1619 O O . ALA A 1 213 ? -2.633 5.718 30.218 1.00 71.44 213 ALA A O 1
ATOM 1620 N N . ALA A 1 214 ? -0.552 4.906 29.917 1.00 75.50 214 ALA A N 1
ATOM 1621 C CA . ALA A 1 214 ? -0.943 3.853 28.992 1.00 75.50 214 ALA A CA 1
ATOM 1622 C C . ALA A 1 214 ? -1.993 2.935 29.635 1.00 75.50 214 ALA A C 1
ATOM 1624 O O . ALA A 1 214 ? -1.822 2.481 30.769 1.00 75.50 214 ALA A O 1
ATOM 1625 N N . LYS A 1 215 ? -3.058 2.625 28.891 1.00 73.94 215 LYS A N 1
ATOM 1626 C CA . LYS A 1 215 ? -4.051 1.621 29.285 1.00 73.94 215 LYS A CA 1
ATOM 1627 C C . LYS A 1 215 ? -3.988 0.395 28.367 1.00 73.94 215 LYS A C 1
ATOM 1629 O O . LYS A 1 215 ? -3.600 0.526 27.202 1.00 73.94 215 LYS A O 1
ATOM 1634 N N . PRO A 1 216 ? -4.339 -0.800 28.866 1.00 76.25 216 PRO A N 1
ATOM 1635 C CA . PRO A 1 216 ? -4.656 -1.926 27.999 1.00 76.25 216 PRO A CA 1
ATOM 1636 C C . PRO A 1 216 ? -5.981 -1.671 27.265 1.00 76.25 216 PRO A C 1
ATOM 1638 O O . PRO A 1 216 ? -6.825 -0.925 27.759 1.00 76.25 216 PRO A O 1
ATOM 1641 N N . PHE A 1 217 ? -6.162 -2.323 26.117 1.00 85.69 217 PHE A N 1
ATOM 1642 C CA . PHE A 1 217 ? -7.414 -2.303 25.362 1.00 85.69 217 PHE A CA 1
ATOM 1643 C C . PHE A 1 217 ? -8.115 -3.652 25.466 1.00 85.69 217 PHE A C 1
ATOM 1645 O O . PHE A 1 217 ? -7.492 -4.703 25.290 1.00 85.69 217 PHE A O 1
ATOM 1652 N N . ARG A 1 218 ? -9.421 -3.622 25.714 1.00 89.31 218 ARG A N 1
ATOM 1653 C CA . ARG A 1 218 ? -10.299 -4.784 25.642 1.00 89.31 218 ARG A CA 1
ATOM 1654 C C . ARG A 1 218 ? -10.990 -4.791 24.285 1.00 89.31 218 ARG A C 1
ATOM 1656 O O . ARG A 1 218 ? -11.673 -3.839 23.928 1.00 89.31 218 ARG A O 1
ATOM 1663 N N . ILE A 1 219 ? -10.803 -5.871 23.538 1.00 91.06 219 ILE A N 1
ATOM 1664 C CA . ILE A 1 219 ? -11.434 -6.070 22.233 1.00 91.06 219 ILE A CA 1
ATOM 1665 C C . ILE A 1 219 ? -12.567 -7.077 22.410 1.00 91.06 219 ILE A C 1
ATOM 1667 O O . ILE A 1 219 ? -12.330 -8.192 22.877 1.00 91.06 219 ILE A O 1
ATOM 1671 N N . GLU A 1 220 ? -13.781 -6.706 22.019 1.00 90.81 220 GLU A N 1
ATOM 1672 C CA . GLU A 1 220 ? -14.964 -7.564 22.119 1.00 90.81 220 GLU A CA 1
ATOM 1673 C C . GLU A 1 220 ? -15.690 -7.635 20.776 1.00 90.81 220 GLU A C 1
ATOM 1675 O O . GLU A 1 220 ? -15.728 -6.668 20.016 1.00 90.81 220 GLU A O 1
ATOM 1680 N N . ARG A 1 221 ? -16.279 -8.795 20.477 1.00 89.69 221 ARG A N 1
ATOM 1681 C CA . ARG A 1 221 ? -17.162 -8.977 19.321 1.00 89.69 221 ARG A CA 1
ATOM 1682 C C . ARG A 1 221 ? -18.589 -9.096 19.828 1.00 89.69 221 ARG A C 1
ATOM 1684 O O . ARG A 1 221 ? -18.904 -10.058 20.523 1.00 89.69 221 ARG A O 1
ATOM 1691 N N . LEU A 1 222 ? -19.438 -8.144 19.468 1.00 85.19 222 LEU A N 1
ATOM 1692 C CA . LEU A 1 222 ? -20.853 -8.152 19.818 1.00 85.19 222 LEU A CA 1
ATOM 1693 C C . LEU A 1 222 ? -21.663 -8.671 18.629 1.00 85.19 222 LEU A C 1
ATOM 1695 O O . LEU A 1 222 ? -21.586 -8.113 17.535 1.00 85.19 222 LEU A O 1
ATOM 1699 N N . LYS A 1 223 ? -22.427 -9.750 18.816 1.00 84.38 223 LYS A N 1
ATOM 1700 C CA . LYS A 1 223 ? -23.366 -10.227 17.794 1.00 84.38 223 LYS A CA 1
ATOM 1701 C C . LYS A 1 223 ? -24.651 -9.403 17.890 1.00 84.38 223 LYS A C 1
ATOM 1703 O O . LYS A 1 223 ? -25.234 -9.334 18.964 1.00 84.38 223 LYS A O 1
ATOM 1708 N N . LEU A 1 224 ? -25.063 -8.806 16.776 1.00 77.25 224 LEU A N 1
ATOM 1709 C CA . LEU A 1 224 ? -26.307 -8.045 16.642 1.00 77.25 224 LEU A CA 1
ATOM 1710 C C . LEU A 1 224 ? -27.083 -8.691 15.496 1.00 77.25 224 LEU A C 1
ATOM 1712 O O . LEU A 1 224 ? -26.644 -8.590 14.354 1.00 77.25 224 LEU A O 1
ATOM 1716 N N . ASP A 1 225 ? -28.145 -9.436 15.792 1.00 81.62 225 ASP A N 1
ATOM 1717 C CA . ASP A 1 225 ? -28.917 -10.209 14.809 1.00 81.62 225 ASP A CA 1
ATOM 1718 C C . ASP A 1 225 ? -28.044 -11.003 13.813 1.00 81.62 225 ASP A C 1
ATOM 1720 O O . ASP A 1 225 ? -27.390 -11.990 14.170 1.00 81.62 225 ASP A O 1
ATOM 1724 N N . ASP A 1 226 ? -28.009 -10.589 12.544 1.00 76.12 226 ASP A N 1
ATOM 1725 C CA . ASP A 1 226 ? -27.267 -11.249 11.474 1.00 76.12 226 ASP A CA 1
ATOM 1726 C C . ASP A 1 226 ? -25.840 -10.712 11.272 1.00 76.12 226 ASP A C 1
ATOM 1728 O O . ASP A 1 226 ? -25.067 -11.344 10.545 1.00 76.12 226 ASP A O 1
ATOM 1732 N N . ARG A 1 227 ? -25.435 -9.659 11.992 1.00 75.69 227 ARG A N 1
ATOM 1733 C CA . ARG A 1 227 ? -24.141 -8.957 11.878 1.00 75.69 227 ARG A CA 1
ATOM 1734 C C . ARG A 1 227 ? -23.306 -9.023 13.165 1.00 75.69 227 ARG A C 1
ATOM 1736 O O . ARG A 1 227 ? -23.718 -9.596 14.173 1.00 75.69 227 ARG A O 1
ATOM 1743 N N . THR A 1 228 ? -22.083 -8.498 13.111 1.00 82.69 228 THR A N 1
ATOM 1744 C CA . THR A 1 228 ? -21.148 -8.466 14.246 1.00 82.69 228 THR A CA 1
ATOM 1745 C C . THR A 1 228 ? -20.494 -7.093 14.339 1.00 82.69 228 THR A C 1
ATOM 1747 O O . THR A 1 228 ? -19.900 -6.627 13.366 1.00 82.69 228 THR A O 1
ATOM 1750 N N . ALA A 1 229 ? -20.582 -6.468 15.511 1.00 82.12 229 ALA A N 1
ATOM 1751 C CA . ALA A 1 229 ? -19.896 -5.230 15.848 1.00 82.12 229 ALA A CA 1
ATOM 1752 C C . ALA A 1 229 ? -18.586 -5.500 16.592 1.00 82.12 229 ALA A C 1
ATOM 1754 O O . ALA A 1 229 ? -18.481 -6.458 17.363 1.00 82.12 229 ALA A O 1
ATOM 1755 N N . LEU A 1 230 ? -17.585 -4.654 16.354 1.00 87.62 230 LEU A N 1
ATOM 1756 C CA . LEU A 1 230 ? -16.338 -4.664 17.106 1.00 87.62 230 LEU A CA 1
ATOM 1757 C C . LEU A 1 230 ? -16.388 -3.559 18.153 1.00 87.62 230 LEU A C 1
ATOM 1759 O O . LEU A 1 230 ? -16.554 -2.388 17.809 1.00 87.62 230 LEU A O 1
ATOM 1763 N N . LEU A 1 231 ? -16.201 -3.936 19.413 1.00 88.50 231 LEU A N 1
ATOM 1764 C CA . LEU A 1 231 ? -16.084 -2.993 20.511 1.00 88.50 231 LEU A CA 1
ATOM 1765 C C . LEU A 1 231 ? -14.628 -2.900 20.968 1.00 88.50 231 LEU A C 1
ATOM 1767 O O . LEU A 1 231 ? -13.933 -3.911 21.105 1.00 88.50 231 LEU A O 1
ATOM 1771 N N . LEU A 1 232 ? -14.193 -1.674 21.228 1.00 90.19 232 LEU A N 1
ATOM 1772 C CA . LEU A 1 232 ? -12.930 -1.329 21.852 1.00 90.19 232 LEU A CA 1
ATOM 1773 C C . LEU A 1 232 ? -13.242 -0.652 23.190 1.00 90.19 232 LEU A C 1
ATOM 1775 O O . LEU A 1 232 ? -13.779 0.452 23.223 1.00 90.19 232 LEU A O 1
ATOM 1779 N N . ASP A 1 233 ? -12.939 -1.340 24.289 1.00 89.25 233 ASP A N 1
ATOM 1780 C CA . ASP A 1 233 ? -13.301 -0.951 25.658 1.00 89.25 233 ASP A CA 1
ATOM 1781 C C . ASP A 1 233 ? -14.814 -0.743 25.863 1.00 89.25 233 ASP A C 1
ATOM 1783 O O . ASP A 1 233 ? -15.241 0.183 26.549 1.00 89.25 233 ASP A O 1
ATOM 1787 N N . GLY A 1 234 ? -15.636 -1.609 25.261 1.00 86.06 234 GLY A N 1
ATOM 1788 C CA . GLY A 1 234 ? -17.101 -1.536 25.338 1.00 86.06 234 GLY A CA 1
ATOM 1789 C C . GLY A 1 234 ? -17.746 -0.499 24.410 1.00 86.06 234 GLY A C 1
ATOM 1790 O O . GLY A 1 234 ? -18.967 -0.453 24.311 1.00 86.06 234 GLY A O 1
ATOM 1791 N N . GLU A 1 235 ? -16.950 0.290 23.688 1.00 84.94 235 GLU A N 1
ATOM 1792 C CA . GLU A 1 235 ? -17.427 1.286 22.725 1.00 84.94 235 GLU A CA 1
ATOM 1793 C C . GLU A 1 235 ? -17.267 0.770 21.289 1.00 84.94 235 GLU A C 1
ATOM 1795 O O . GLU A 1 235 ? -16.236 0.166 20.992 1.00 84.94 235 GLU A O 1
ATOM 1800 N N . PRO A 1 236 ? -18.203 1.034 20.359 1.00 83.25 236 PRO A N 1
ATOM 1801 C CA . PRO A 1 236 ? -18.020 0.660 18.958 1.00 83.25 236 PRO A CA 1
ATOM 1802 C C . PRO A 1 236 ? -16.717 1.221 18.370 1.00 83.25 236 PRO A C 1
ATOM 1804 O O . PRO A 1 236 ? -16.284 2.321 18.725 1.00 83.25 236 PRO A O 1
ATOM 1807 N N . LEU A 1 237 ? -16.069 0.464 17.484 1.00 85.25 237 LEU A N 1
ATOM 1808 C CA . LEU A 1 237 ? -14.829 0.893 16.840 1.00 85.25 237 LEU A CA 1
ATOM 1809 C C . LEU A 1 237 ? -15.098 2.044 15.851 1.00 85.25 237 LEU A C 1
ATOM 1811 O O . LEU A 1 237 ? -15.804 1.875 14.855 1.00 85.25 237 LEU A O 1
ATOM 1815 N N . PHE A 1 238 ? -14.452 3.185 16.087 1.00 82.81 238 PHE A N 1
ATOM 1816 C CA . PHE A 1 238 ? -14.391 4.324 15.173 1.00 82.81 238 PHE A CA 1
ATOM 1817 C C . PHE A 1 238 ? -12.937 4.570 14.791 1.00 82.81 238 PHE A C 1
ATOM 1819 O O . PHE A 1 238 ? -12.132 5.032 15.606 1.00 82.81 238 PHE A O 1
ATOM 1826 N N . CYS A 1 239 ? -12.614 4.229 13.546 1.00 84.38 239 CYS A N 1
ATOM 1827 C CA . CYS A 1 239 ? -11.270 4.272 13.005 1.00 84.38 239 CYS A CA 1
ATOM 1828 C C . CYS A 1 239 ? -11.091 5.439 12.026 1.00 84.38 239 CYS A C 1
ATOM 1830 O O . CYS A 1 239 ? -11.963 5.721 11.204 1.00 84.38 239 CYS A O 1
ATOM 1832 N N . VAL A 1 240 ? -9.940 6.102 12.087 1.00 80.69 240 VAL A N 1
ATOM 1833 C CA . VAL A 1 240 ? -9.535 7.131 11.121 1.00 80.69 240 VAL A CA 1
ATOM 1834 C C . VAL A 1 240 ? -8.214 6.726 10.476 1.00 80.69 240 VAL A C 1
ATOM 1836 O O . VAL A 1 240 ? -7.280 6.339 11.179 1.00 80.69 240 VAL A O 1
ATOM 1839 N N . LEU A 1 241 ? -8.119 6.835 9.150 1.00 77.44 241 LEU A N 1
ATOM 1840 C CA . LEU A 1 241 ? -6.848 6.709 8.437 1.00 77.44 241 LEU A CA 1
ATOM 1841 C C . LEU A 1 241 ? -6.044 8.011 8.522 1.00 77.44 241 LEU A C 1
ATOM 1843 O O . LEU A 1 241 ? -6.604 9.093 8.356 1.00 77.44 241 LEU A O 1
ATOM 1847 N N . ASP A 1 242 ? -4.727 7.868 8.668 1.00 70.75 242 ASP A N 1
ATOM 1848 C CA . ASP A 1 242 ? -3.729 8.942 8.722 1.00 70.75 242 ASP A CA 1
ATOM 1849 C C . ASP A 1 242 ? -3.779 9.742 10.029 1.00 70.75 242 ASP A C 1
ATOM 1851 O O . ASP A 1 242 ? -4.428 10.782 10.157 1.00 70.75 242 ASP A O 1
ATOM 1855 N N . VAL A 1 243 ? -3.024 9.253 11.012 1.00 78.06 243 VAL A N 1
ATOM 1856 C CA . VAL A 1 243 ? -2.796 9.944 12.284 1.00 78.06 243 VAL A CA 1
ATOM 1857 C C . VAL A 1 243 ? -1.822 11.115 12.113 1.00 78.06 243 VAL A C 1
ATOM 1859 O O . VAL A 1 243 ? -0.790 10.999 11.449 1.00 78.06 243 VAL A O 1
ATOM 1862 N N . ARG A 1 244 ? -2.101 12.237 12.787 1.00 78.81 244 ARG A N 1
ATOM 1863 C CA . ARG A 1 244 ? -1.122 13.304 13.036 1.00 78.81 244 ARG A CA 1
ATOM 1864 C C . ARG A 1 244 ? -0.685 13.286 14.497 1.00 78.81 244 ARG A C 1
ATOM 1866 O O . ARG A 1 244 ? -1.517 13.260 15.400 1.00 78.81 244 ARG A O 1
ATOM 1873 N N . LEU A 1 245 ? 0.624 13.320 14.732 1.00 81.19 245 LEU A N 1
ATOM 1874 C CA . LEU A 1 245 ? 1.209 13.312 16.078 1.00 81.19 245 LEU A CA 1
ATOM 1875 C C . LEU A 1 245 ? 1.353 14.738 16.619 1.00 81.19 245 LEU A C 1
ATOM 1877 O O . LEU A 1 245 ? 2.450 15.233 16.866 1.00 81.19 245 LEU A O 1
ATOM 1881 N N . GLU A 1 246 ? 0.211 15.401 16.766 1.00 82.88 246 GLU A N 1
ATOM 1882 C CA . GLU A 1 246 ? 0.070 16.767 17.268 1.00 82.88 246 GLU A CA 1
ATOM 1883 C C . GLU A 1 246 ? -0.958 16.758 18.401 1.00 82.88 246 GLU A C 1
ATOM 1885 O O . GLU A 1 246 ? -1.969 16.055 18.324 1.00 82.88 246 GLU A O 1
ATOM 1890 N N . ARG A 1 247 ? -0.719 17.535 19.459 1.00 83.12 247 ARG A N 1
ATOM 1891 C CA . ARG A 1 247 ? -1.561 17.510 20.660 1.00 83.12 247 ARG A CA 1
ATOM 1892 C C . ARG A 1 247 ? -3.002 17.892 20.341 1.00 83.12 247 ARG A C 1
ATOM 1894 O O . ARG A 1 247 ? -3.926 17.171 20.706 1.00 83.12 247 ARG A O 1
ATOM 1901 N N . GLU A 1 248 ? -3.175 18.998 19.631 1.00 79.25 248 GLU A N 1
ATOM 1902 C CA . GLU A 1 248 ? -4.473 19.559 19.262 1.00 79.25 248 GLU A CA 1
ATOM 1903 C C . GLU A 1 248 ? -5.278 18.564 18.418 1.00 79.25 248 GLU A C 1
ATOM 1905 O O . GLU A 1 248 ? -6.486 18.418 18.599 1.00 79.25 248 GLU A O 1
ATOM 1910 N N . TYR A 1 249 ? -4.599 17.829 17.532 1.00 80.88 249 TYR A N 1
ATOM 1911 C CA . TYR A 1 249 ? -5.213 16.788 16.715 1.00 80.88 249 TYR A CA 1
ATOM 1912 C C . TYR A 1 249 ? -5.711 15.612 17.565 1.00 80.88 249 TYR A C 1
ATOM 1914 O O . TYR A 1 249 ? -6.868 15.210 17.441 1.00 80.88 249 TYR A O 1
ATOM 1922 N N . LEU A 1 250 ? -4.860 15.068 18.442 1.00 84.44 250 LEU A N 1
ATOM 1923 C CA . LEU A 1 250 ? -5.212 13.916 19.278 1.00 84.44 250 LEU A CA 1
ATOM 1924 C C . LEU A 1 250 ? -6.312 14.263 20.294 1.00 84.44 250 LEU A C 1
ATOM 1926 O O . LEU A 1 250 ? -7.215 13.458 20.533 1.00 84.44 250 LEU A O 1
ATOM 1930 N N . GLU A 1 251 ? -6.290 15.473 20.857 1.00 83.88 251 GLU A N 1
ATOM 1931 C CA . GLU A 1 251 ? -7.360 15.969 21.726 1.00 83.88 251 GLU A CA 1
ATOM 1932 C C . GLU A 1 251 ? -8.691 16.089 20.973 1.00 83.88 251 GLU A C 1
ATOM 1934 O O . GLU A 1 251 ? -9.713 15.607 21.472 1.00 83.88 251 GLU A O 1
ATOM 1939 N N . ALA A 1 252 ? -8.676 16.655 19.762 1.00 76.00 252 ALA A N 1
ATOM 1940 C CA . ALA A 1 252 ? -9.867 16.781 18.931 1.00 76.00 252 ALA A CA 1
ATOM 1941 C C . ALA A 1 252 ? -10.419 15.411 18.498 1.00 76.00 252 ALA A C 1
ATOM 1943 O O . ALA A 1 252 ? -11.624 15.183 18.596 1.00 76.00 252 ALA A O 1
ATOM 1944 N N . ALA A 1 253 ? -9.562 14.472 18.082 1.00 80.50 253 ALA A N 1
ATOM 1945 C CA . ALA A 1 253 ? -9.971 13.120 17.691 1.00 80.50 253 ALA A CA 1
ATOM 1946 C C . ALA A 1 253 ? -10.687 12.390 18.837 1.00 80.50 253 ALA A C 1
ATOM 1948 O O . ALA A 1 253 ? -11.776 11.842 18.654 1.00 80.50 253 ALA A O 1
ATOM 1949 N N . ARG A 1 254 ? -10.127 12.464 20.049 1.00 84.69 254 ARG A N 1
ATOM 1950 C CA . ARG A 1 254 ? -10.752 11.902 21.251 1.00 84.69 254 ARG A CA 1
ATOM 1951 C C . ARG A 1 254 ? -12.092 12.572 21.564 1.00 84.69 254 ARG A C 1
ATOM 1953 O O . ARG A 1 254 ? -13.049 11.877 21.893 1.00 84.69 254 ARG A O 1
ATOM 1960 N N . ALA A 1 255 ? -12.183 13.898 21.446 1.00 77.56 255 ALA A N 1
ATOM 1961 C CA . ALA A 1 255 ? -13.431 14.637 21.662 1.00 77.56 255 ALA A CA 1
ATOM 1962 C C . ALA A 1 255 ? -14.519 14.284 20.630 1.00 77.56 255 ALA A C 1
ATOM 1964 O O . ALA A 1 255 ? -15.705 14.267 20.966 1.00 77.56 255 ALA A O 1
ATOM 1965 N N . ALA A 1 256 ? -14.119 13.945 19.403 1.00 70.06 256 ALA A N 1
ATOM 1966 C CA . ALA A 1 256 ? -15.010 13.435 18.365 1.00 70.06 256 ALA A CA 1
ATOM 1967 C C . ALA A 1 256 ? -15.443 11.972 18.595 1.00 70.06 256 ALA A C 1
ATOM 1969 O O . ALA A 1 256 ? -16.318 11.472 17.894 1.00 70.06 256 ALA A O 1
ATOM 1970 N N . GLY A 1 257 ? -14.869 11.284 19.587 1.00 78.94 257 GLY A N 1
ATOM 1971 C CA . GLY A 1 257 ? -15.172 9.890 19.902 1.00 78.94 257 GLY A CA 1
ATOM 1972 C C . GLY A 1 257 ? -14.428 8.872 19.034 1.00 78.94 257 GLY A C 1
ATOM 1973 O O . GLY A 1 257 ? -14.781 7.694 19.068 1.00 78.94 257 GLY A O 1
ATOM 1974 N N . VAL A 1 258 ? -13.395 9.302 18.297 1.00 83.56 258 VAL A N 1
ATOM 1975 C CA . VAL A 1 258 ? -12.441 8.396 17.645 1.00 83.56 258 VAL A CA 1
ATOM 1976 C C . VAL A 1 258 ? -11.717 7.609 18.733 1.00 83.56 258 VAL A C 1
ATOM 1978 O O . VAL A 1 258 ? -11.220 8.190 19.698 1.00 83.56 258 VAL A O 1
ATOM 1981 N N . ASN A 1 259 ? -11.652 6.289 18.586 1.00 89.50 259 ASN A N 1
ATOM 1982 C CA . ASN A 1 259 ? -10.956 5.406 19.525 1.00 89.50 259 ASN A CA 1
ATOM 1983 C C . ASN A 1 259 ? -9.886 4.544 18.844 1.00 89.50 259 ASN A C 1
ATOM 1985 O O . ASN A 1 259 ? -9.153 3.830 19.528 1.00 89.50 259 ASN A O 1
ATOM 1989 N N . CYS A 1 260 ? -9.747 4.639 17.520 1.00 91.62 260 CYS A N 1
ATOM 1990 C CA . CYS A 1 260 ? -8.748 3.904 16.767 1.00 91.62 260 CYS A CA 1
ATOM 1991 C C . CYS A 1 260 ? -8.183 4.715 15.594 1.00 91.62 260 CYS A C 1
ATOM 1993 O O . CYS A 1 260 ? -8.897 5.476 14.942 1.00 91.62 260 CYS A O 1
ATOM 1995 N N . PHE A 1 261 ? -6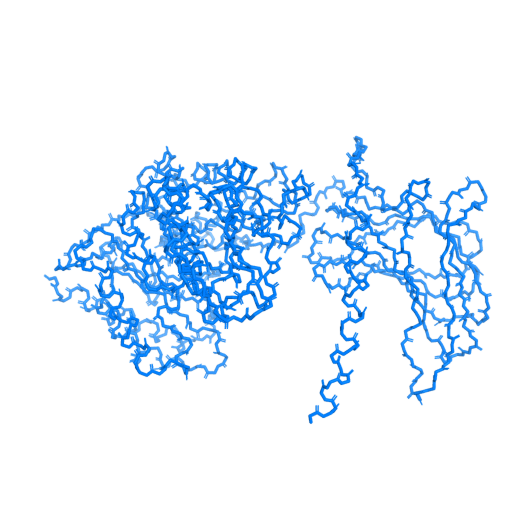.904 4.504 15.294 1.00 89.94 261 PHE A N 1
ATOM 1996 C CA . PHE A 1 261 ? -6.279 4.954 14.057 1.00 89.94 261 PHE A CA 1
ATOM 1997 C C . PHE A 1 261 ? -5.828 3.775 13.210 1.00 89.94 261 PHE A C 1
ATOM 1999 O O . PHE A 1 261 ? -5.352 2.763 13.724 1.00 89.94 261 PHE A O 1
ATOM 2006 N N . ALA A 1 262 ? -5.908 3.948 11.902 1.00 87.88 262 ALA A N 1
ATOM 2007 C CA . ALA A 1 262 ? -5.211 3.110 10.957 1.00 87.88 262 ALA A CA 1
ATOM 2008 C C . ALA A 1 262 ? -3.966 3.827 10.457 1.00 87.88 262 ALA A C 1
ATOM 2010 O O . ALA A 1 262 ? -4.018 5.003 10.088 1.00 87.88 262 ALA A O 1
ATOM 2011 N N . ILE A 1 263 ? -2.846 3.112 10.459 1.00 86.00 263 ILE A N 1
ATOM 2012 C CA . ILE A 1 263 ? -1.564 3.641 10.011 1.00 86.00 263 ILE A CA 1
ATOM 2013 C C . ILE A 1 263 ? -1.163 2.902 8.748 1.00 86.00 263 ILE A C 1
ATOM 2015 O O . ILE A 1 263 ? -1.061 1.674 8.739 1.00 86.00 263 ILE A O 1
ATOM 2019 N N . ASP A 1 264 ? -0.935 3.682 7.701 1.00 80.06 264 ASP A N 1
ATOM 2020 C CA . ASP A 1 264 ? -0.535 3.208 6.391 1.00 80.06 264 ASP A CA 1
ATOM 2021 C C . ASP A 1 264 ? 0.977 2.990 6.312 1.00 80.06 264 ASP A C 1
ATOM 2023 O O . ASP A 1 264 ? 1.759 3.936 6.433 1.00 80.06 264 ASP A O 1
ATOM 2027 N N . LEU A 1 265 ? 1.400 1.732 6.163 1.00 80.75 265 LEU A N 1
ATOM 2028 C CA . LEU A 1 265 ? 2.800 1.330 6.256 1.00 80.75 265 LEU A CA 1
ATOM 2029 C C . LEU A 1 265 ? 3.237 0.598 4.993 1.00 80.75 265 LEU A C 1
ATOM 2031 O O . LEU A 1 265 ? 3.156 -0.625 4.870 1.00 80.75 265 LEU A O 1
ATOM 2035 N N . TYR A 1 266 ? 3.774 1.370 4.058 1.00 79.38 266 TYR A N 1
ATOM 2036 C CA . TYR A 1 266 ? 4.439 0.820 2.889 1.00 79.38 266 TYR A CA 1
ATOM 2037 C C . TYR A 1 266 ? 5.718 0.071 3.283 1.00 79.38 266 TYR A C 1
ATOM 2039 O O . TYR A 1 266 ? 6.532 0.587 4.055 1.00 79.38 266 TYR A O 1
ATOM 2047 N N . TRP A 1 267 ? 5.975 -1.092 2.680 1.00 84.06 267 TRP A N 1
ATOM 2048 C CA . TRP A 1 267 ? 7.244 -1.799 2.885 1.00 84.06 267 TRP A CA 1
ATOM 2049 C C . TRP A 1 267 ? 8.451 -0.905 2.566 1.00 84.06 267 TRP A C 1
ATOM 2051 O O . TRP A 1 267 ? 9.373 -0.806 3.376 1.00 84.06 267 TRP A O 1
ATOM 2061 N N . GLN A 1 268 ? 8.393 -0.144 1.467 1.00 78.75 268 GLN A N 1
ATOM 2062 C CA . GLN A 1 268 ? 9.427 0.837 1.116 1.00 78.75 268 GLN A CA 1
ATOM 2063 C C . GLN A 1 268 ? 9.672 1.939 2.157 1.00 78.75 268 GLN A C 1
ATOM 2065 O O . GLN A 1 268 ? 10.767 2.491 2.206 1.00 78.75 268 GLN A O 1
ATOM 2070 N N . ALA A 1 269 ? 8.674 2.263 2.979 1.00 75.38 269 ALA A N 1
ATOM 2071 C CA . ALA A 1 269 ? 8.794 3.274 4.021 1.00 75.38 269 ALA A CA 1
ATOM 2072 C C . ALA A 1 269 ? 9.491 2.736 5.274 1.00 75.38 269 ALA A C 1
ATOM 2074 O O . ALA A 1 269 ? 10.249 3.451 5.923 1.00 75.38 269 ALA A O 1
ATOM 2075 N N . ILE A 1 270 ? 9.212 1.481 5.625 1.00 79.50 270 ILE A N 1
ATOM 2076 C CA . ILE A 1 270 ? 9.758 0.848 6.827 1.00 79.50 270 ILE A CA 1
ATOM 2077 C C . ILE A 1 270 ? 11.149 0.279 6.573 1.00 79.50 270 ILE A C 1
ATOM 2079 O O . ILE A 1 270 ? 12.009 0.373 7.446 1.00 79.50 270 ILE A O 1
ATOM 2083 N N . GLU A 1 271 ? 11.374 -0.298 5.394 1.00 81.75 271 GLU A N 1
ATOM 2084 C CA . GLU A 1 271 ? 12.655 -0.863 4.975 1.00 81.75 271 GLU A CA 1
ATOM 2085 C C . GLU A 1 271 ? 13.141 -0.178 3.686 1.00 81.75 271 GLU A C 1
ATOM 2087 O O . GLU A 1 271 ? 13.196 -0.806 2.624 1.00 81.75 271 GLU A O 1
ATOM 2092 N N . PRO A 1 272 ? 13.505 1.120 3.742 1.00 71.88 272 PRO A N 1
ATOM 2093 C CA . PRO A 1 272 ? 13.951 1.863 2.562 1.00 71.88 272 PRO A CA 1
ATOM 2094 C C . PRO A 1 272 ? 15.267 1.318 1.991 1.00 71.88 272 PRO A C 1
ATOM 2096 O O . PRO A 1 272 ? 15.569 1.515 0.813 1.00 71.88 272 PRO A O 1
ATOM 2099 N N . ARG A 1 273 ? 16.045 0.580 2.797 1.00 70.38 273 ARG A N 1
ATOM 2100 C CA . ARG A 1 273 ? 17.253 -0.146 2.376 1.00 70.38 273 ARG A CA 1
ATOM 2101 C C . ARG A 1 273 ? 17.218 -1.558 2.927 1.00 70.38 273 ARG A C 1
ATOM 2103 O O . ARG A 1 273 ? 16.703 -1.783 4.017 1.00 70.38 273 ARG A O 1
ATOM 2110 N N . GLN A 1 274 ? 17.818 -2.494 2.203 1.00 76.44 274 GLN A N 1
ATOM 2111 C CA . GLN A 1 274 ? 17.832 -3.892 2.611 1.00 76.44 274 GLN A CA 1
ATOM 2112 C C . GLN A 1 274 ? 18.464 -4.037 4.002 1.00 76.44 274 GLN A C 1
ATOM 2114 O O . GLN A 1 274 ? 19.619 -3.664 4.201 1.00 76.44 274 GLN A O 1
ATOM 2119 N N . GLY A 1 275 ? 17.707 -4.571 4.963 1.00 72.44 275 GLY A N 1
ATOM 2120 C CA . GLY A 1 275 ? 18.176 -4.783 6.333 1.00 72.44 275 GLY A CA 1
ATOM 2121 C C . GLY A 1 275 ? 18.201 -3.536 7.224 1.00 72.44 275 GLY A C 1
ATOM 2122 O O . GLY A 1 275 ? 18.393 -3.681 8.430 1.00 72.44 275 GLY A O 1
ATOM 2123 N N . TYR A 1 276 ? 17.963 -2.334 6.689 1.00 75.38 276 TYR A N 1
ATOM 2124 C CA . TYR A 1 276 ? 17.782 -1.123 7.490 1.00 75.38 276 TYR A CA 1
ATOM 2125 C C . TYR A 1 276 ? 16.296 -0.871 7.716 1.00 75.38 276 TYR A C 1
ATOM 2127 O O . TYR A 1 276 ? 15.545 -0.726 6.753 1.00 75.38 276 TYR A O 1
ATOM 2135 N N . ARG A 1 277 ? 15.871 -0.814 8.981 1.00 77.88 277 ARG A N 1
ATOM 2136 C CA . ARG A 1 277 ? 14.451 -0.774 9.335 1.00 77.88 277 ARG A CA 1
ATOM 2137 C C . ARG A 1 277 ? 14.155 0.308 10.366 1.00 77.88 277 ARG A C 1
ATOM 2139 O O . ARG A 1 277 ? 14.788 0.351 11.420 1.00 77.88 277 ARG A O 1
ATOM 2146 N N . GLU A 1 278 ? 13.141 1.123 10.095 1.00 77.56 278 GLU A N 1
ATOM 2147 C CA . GLU A 1 278 ? 12.698 2.258 10.927 1.00 77.56 278 GLU A CA 1
ATOM 2148 C C . GLU A 1 278 ? 11.835 1.825 12.136 1.00 77.56 278 GLU A C 1
ATOM 2150 O O . GLU A 1 278 ? 10.861 2.479 12.520 1.00 77.56 278 GLU A O 1
ATOM 2155 N N . TRP A 1 279 ? 12.184 0.699 12.771 1.00 85.38 279 TRP A N 1
ATOM 2156 C CA . TRP A 1 279 ? 11.438 0.163 13.915 1.00 85.38 279 TRP A CA 1
ATOM 2157 C C . TRP A 1 279 ? 11.357 1.107 15.114 1.00 85.38 279 TRP A C 1
ATOM 2159 O O . TRP A 1 279 ? 10.265 1.221 15.674 1.00 85.38 279 TRP A O 1
ATOM 2169 N N . PRO A 1 280 ? 12.441 1.790 15.540 1.00 84.69 280 PRO A N 1
ATOM 2170 C CA . PRO A 1 280 ? 12.382 2.649 16.720 1.00 84.69 280 PRO A CA 1
ATOM 2171 C C . PRO A 1 280 ? 11.306 3.731 16.605 1.00 84.69 280 PRO A C 1
ATOM 2173 O O . PRO A 1 280 ? 10.537 3.930 17.544 1.00 84.69 280 PRO A O 1
ATOM 2176 N N . ARG A 1 281 ? 11.183 4.364 15.433 1.00 81.62 281 ARG A N 1
ATOM 2177 C CA . ARG A 1 281 ? 10.203 5.430 15.203 1.00 81.62 281 ARG A CA 1
ATOM 2178 C C . ARG A 1 281 ? 8.767 4.908 15.160 1.00 81.62 281 ARG A C 1
ATOM 2180 O O . ARG A 1 281 ? 7.871 5.519 15.744 1.00 81.62 281 ARG A O 1
ATOM 2187 N N . LEU A 1 282 ? 8.543 3.752 14.530 1.00 86.69 282 LEU A N 1
ATOM 2188 C CA . LEU A 1 282 ? 7.238 3.088 14.573 1.00 86.69 282 LEU A CA 1
ATOM 2189 C C . LEU A 1 282 ? 6.843 2.751 16.019 1.00 86.69 282 LEU A C 1
ATOM 2191 O O . LEU A 1 282 ? 5.731 3.050 16.443 1.00 86.69 282 LEU A O 1
ATOM 2195 N N . ARG A 1 283 ? 7.768 2.192 16.806 1.00 89.75 283 ARG A N 1
ATOM 2196 C CA . ARG A 1 283 ? 7.538 1.853 18.219 1.00 89.75 283 ARG A CA 1
ATOM 2197 C C . ARG A 1 283 ? 7.220 3.085 19.069 1.00 89.75 283 ARG A C 1
ATOM 2199 O O . ARG A 1 283 ? 6.296 3.029 19.872 1.00 89.75 283 ARG A O 1
ATOM 2206 N N . GLN A 1 284 ? 7.926 4.199 18.866 1.00 87.31 284 GLN A N 1
ATOM 2207 C CA . GLN A 1 284 ? 7.618 5.480 19.519 1.00 87.31 284 GLN A CA 1
ATOM 2208 C C . GLN A 1 284 ? 6.218 5.994 19.151 1.00 87.31 284 GLN A C 1
ATOM 2210 O O . GLN A 1 284 ? 5.494 6.486 20.013 1.00 87.31 284 GLN A O 1
ATOM 2215 N N . THR A 1 285 ? 5.818 5.854 17.885 1.00 88.06 285 THR A N 1
ATOM 2216 C CA . THR A 1 285 ? 4.473 6.227 17.419 1.00 88.06 285 THR A CA 1
ATOM 2217 C C . THR A 1 285 ? 3.398 5.381 18.104 1.00 88.06 285 THR A C 1
ATOM 2219 O O . THR A 1 285 ? 2.410 5.919 18.600 1.00 88.06 285 THR A O 1
ATOM 2222 N N . LEU A 1 286 ? 3.609 4.064 18.183 1.00 91.50 286 LEU A N 1
ATOM 2223 C CA . LEU A 1 286 ? 2.692 3.142 18.853 1.00 91.50 286 LEU A CA 1
ATOM 2224 C C . LEU A 1 286 ? 2.571 3.428 20.353 1.00 91.50 286 LEU A C 1
ATOM 2226 O O . LEU A 1 286 ? 1.450 3.476 20.857 1.00 91.50 286 LEU A O 1
ATOM 2230 N N . ASP A 1 287 ? 3.688 3.676 21.045 1.00 89.69 287 ASP A N 1
ATOM 2231 C CA . ASP A 1 287 ? 3.692 4.064 22.464 1.00 89.69 287 ASP A CA 1
ATOM 2232 C C . ASP A 1 287 ? 2.953 5.393 22.680 1.00 89.69 287 ASP A C 1
ATOM 2234 O O . ASP A 1 287 ? 2.100 5.498 23.561 1.00 89.69 287 ASP A O 1
ATOM 2238 N N . CYS A 1 288 ? 3.199 6.390 21.823 1.00 89.62 288 CYS A N 1
ATOM 2239 C CA . CYS A 1 288 ? 2.481 7.662 21.862 1.00 89.62 288 CYS A CA 1
ATOM 2240 C C . CYS A 1 288 ? 0.964 7.437 21.781 1.00 89.62 288 CYS A C 1
ATOM 2242 O O . CYS A 1 288 ? 0.224 7.849 22.674 1.00 89.62 288 CYS A O 1
ATOM 2244 N N . LEU A 1 289 ? 0.492 6.708 20.768 1.00 91.25 289 LEU A N 1
ATOM 2245 C CA . LEU A 1 289 ? -0.936 6.441 20.589 1.00 91.25 289 LEU A CA 1
ATOM 2246 C C . LEU A 1 289 ? -1.545 5.622 21.729 1.00 91.25 289 LEU A C 1
ATOM 2248 O O . LEU A 1 289 ? -2.685 5.877 22.119 1.00 91.25 289 LEU A O 1
ATOM 2252 N N . GLN A 1 290 ? -0.784 4.690 22.306 1.00 91.38 290 GLN A N 1
ATOM 2253 C CA . GLN A 1 290 ? -1.225 3.915 23.461 1.00 91.38 290 GLN A CA 1
ATOM 2254 C C . GLN A 1 290 ? -1.483 4.817 24.670 1.00 91.38 290 GLN A C 1
ATOM 2256 O O . GLN A 1 290 ? -2.534 4.712 25.304 1.00 91.38 290 GLN A O 1
ATOM 2261 N N . ARG A 1 291 ? -0.541 5.712 24.986 1.00 89.62 291 ARG A N 1
ATOM 2262 C CA . ARG A 1 291 ? -0.672 6.672 26.094 1.00 89.62 291 ARG A CA 1
ATOM 2263 C C . ARG A 1 291 ? -1.834 7.637 25.881 1.00 89.62 291 ARG A C 1
ATOM 2265 O O . ARG A 1 291 ? -2.544 7.984 26.818 1.00 89.62 291 ARG A O 1
ATOM 2272 N N . TRP A 1 292 ? -2.084 8.006 24.630 1.00 89.81 292 TRP A N 1
ATOM 2273 C CA . TRP A 1 292 ? -3.226 8.829 24.241 1.00 89.81 292 TRP A CA 1
ATOM 2274 C C . TRP A 1 292 ? -4.566 8.075 24.195 1.00 89.81 292 TRP A C 1
ATOM 2276 O O . TRP A 1 292 ? -5.611 8.702 24.025 1.00 89.81 292 TRP A O 1
ATOM 2286 N N . GLY A 1 293 ? -4.565 6.758 24.426 1.00 90.75 293 GLY A N 1
ATOM 2287 C CA . GLY A 1 293 ? -5.779 5.957 24.556 1.00 90.75 293 GLY A CA 1
ATOM 2288 C C . GLY A 1 293 ? -6.414 5.549 23.227 1.00 90.75 293 GLY A C 1
ATOM 2289 O O . GLY A 1 293 ? -7.608 5.257 23.214 1.00 90.75 293 GLY A O 1
ATOM 2290 N N . PHE A 1 294 ? -5.632 5.478 22.145 1.00 92.44 294 PHE A N 1
ATOM 2291 C CA . PHE A 1 294 ? -6.089 5.020 20.832 1.00 92.44 294 PHE A CA 1
ATOM 2292 C C . PHE A 1 294 ? -5.601 3.608 20.495 1.00 92.44 294 PHE A C 1
ATOM 2294 O O . PHE A 1 294 ? -4.408 3.311 20.607 1.00 92.44 294 PHE A O 1
ATOM 2301 N N . GLY A 1 295 ? -6.519 2.763 20.019 1.00 94.06 295 GLY A N 1
ATOM 2302 C CA . GLY A 1 295 ? -6.186 1.516 19.335 1.00 94.06 295 GLY A CA 1
ATOM 2303 C C . GLY A 1 295 ? -5.579 1.780 17.953 1.00 94.06 295 GLY A C 1
ATOM 2304 O O . GLY A 1 295 ? -5.768 2.845 17.367 1.00 94.06 295 GLY A O 1
ATOM 2305 N N . VAL A 1 296 ? -4.859 0.806 17.407 1.00 93.81 296 VAL A N 1
ATOM 2306 C CA . VAL A 1 296 ? -4.112 0.937 16.155 1.00 93.81 296 VAL A CA 1
ATOM 2307 C C . VAL A 1 296 ? -4.332 -0.274 15.257 1.00 93.81 296 VAL A C 1
ATOM 2309 O O . VAL A 1 296 ? -4.152 -1.420 15.676 1.00 93.81 296 VAL A O 1
ATOM 2312 N N . ILE A 1 297 ? -4.674 -0.002 14.001 1.00 93.31 297 ILE A N 1
ATOM 2313 C CA . ILE A 1 297 ? -4.699 -0.966 12.902 1.00 93.31 297 ILE A CA 1
ATOM 2314 C C . ILE A 1 297 ? -3.492 -0.681 12.004 1.00 93.31 297 ILE A C 1
ATOM 2316 O O . ILE A 1 297 ? -3.324 0.435 11.514 1.00 93.31 297 ILE A O 1
ATOM 2320 N N . LEU A 1 298 ? -2.627 -1.676 11.804 1.00 92.50 298 LEU A N 1
ATOM 2321 C CA . LEU A 1 298 ? -1.395 -1.530 11.023 1.00 92.50 298 LEU A CA 1
ATOM 2322 C C . LEU A 1 298 ? -1.591 -2.071 9.608 1.00 92.50 298 LEU A C 1
ATOM 2324 O O . LEU A 1 298 ? -1.752 -3.277 9.426 1.00 92.50 298 LEU A O 1
ATOM 2328 N N . MET A 1 299 ? -1.580 -1.185 8.614 1.00 88.25 299 MET A N 1
ATOM 2329 C CA . MET A 1 299 ? -1.776 -1.532 7.206 1.00 88.25 299 MET A CA 1
ATOM 2330 C C . MET A 1 299 ? -0.439 -1.832 6.537 1.00 88.25 299 MET A C 1
ATOM 2332 O O . MET A 1 299 ? 0.396 -0.950 6.403 1.00 88.25 299 MET A O 1
ATOM 2336 N N . LEU A 1 300 ? -0.247 -3.078 6.119 1.00 87.75 300 LEU A N 1
ATOM 2337 C CA . LEU A 1 300 ? 0.976 -3.603 5.522 1.00 87.75 300 LEU A CA 1
ATOM 2338 C C . LEU A 1 300 ? 0.861 -3.535 3.996 1.00 87.75 300 LEU A C 1
ATOM 2340 O O . LEU A 1 300 ? 0.239 -4.405 3.387 1.00 87.75 300 LEU A O 1
ATOM 2344 N N . GLY A 1 301 ? 1.448 -2.505 3.388 1.00 79.94 301 GLY A N 1
ATOM 2345 C CA . GLY A 1 301 ? 1.449 -2.326 1.935 1.00 79.94 301 GLY A CA 1
ATOM 2346 C C . GLY A 1 301 ? 2.622 -3.043 1.266 1.00 79.94 301 GLY A C 1
ATOM 2347 O O . GLY A 1 301 ? 3.777 -2.871 1.670 1.00 79.94 301 GLY A O 1
ATOM 2348 N N . ALA A 1 302 ? 2.349 -3.798 0.201 1.00 77.75 302 ALA A N 1
ATOM 2349 C CA . ALA A 1 302 ? 3.346 -4.566 -0.546 1.00 77.75 302 ALA A CA 1
ATOM 2350 C C . ALA A 1 302 ? 4.186 -3.735 -1.530 1.00 77.75 302 ALA A C 1
ATOM 2352 O O . ALA A 1 302 ? 4.967 -4.316 -2.286 1.00 77.75 302 ALA A O 1
ATOM 2353 N N . HIS A 1 303 ? 4.050 -2.400 -1.543 1.00 76.75 303 HIS A N 1
ATOM 2354 C CA . HIS A 1 303 ? 4.863 -1.512 -2.385 1.00 76.75 303 HIS A CA 1
ATOM 2355 C C . HIS A 1 303 ? 6.349 -1.757 -2.164 1.00 76.75 303 HIS A C 1
ATOM 2357 O O . HIS A 1 303 ? 6.894 -1.501 -1.083 1.00 76.75 303 HIS A O 1
ATOM 2363 N N . GLN A 1 304 ? 6.985 -2.281 -3.207 1.00 81.94 304 GLN A N 1
ATOM 2364 C CA . GLN A 1 304 ? 8.314 -2.845 -3.082 1.00 81.94 304 GLN A CA 1
ATOM 2365 C C . GLN A 1 304 ? 9.343 -1.728 -2.891 1.00 81.94 304 GLN A C 1
ATOM 2367 O O . GLN A 1 304 ? 9.362 -0.774 -3.674 1.00 81.94 304 GLN A O 1
ATOM 2372 N N . PRO A 1 305 ? 10.235 -1.835 -1.892 1.00 78.31 305 PRO A N 1
ATOM 2373 C CA . PRO A 1 305 ? 11.335 -0.901 -1.770 1.00 78.31 305 PRO A CA 1
ATOM 2374 C C . PRO A 1 305 ? 12.193 -0.927 -3.023 1.00 78.31 305 PRO A C 1
ATOM 2376 O O . PRO A 1 305 ? 12.415 -1.973 -3.641 1.00 78.31 305 PRO A O 1
ATOM 2379 N N . THR A 1 306 ? 12.773 0.226 -3.341 1.00 72.31 306 THR A N 1
ATOM 2380 C CA . THR A 1 306 ? 13.652 0.362 -4.501 1.00 72.31 306 THR A CA 1
ATOM 2381 C C . THR A 1 306 ? 14.774 -0.671 -4.461 1.00 72.31 306 THR A C 1
ATOM 2383 O O . THR A 1 306 ? 15.114 -1.206 -5.513 1.00 72.31 306 THR A O 1
ATOM 2386 N N . TRP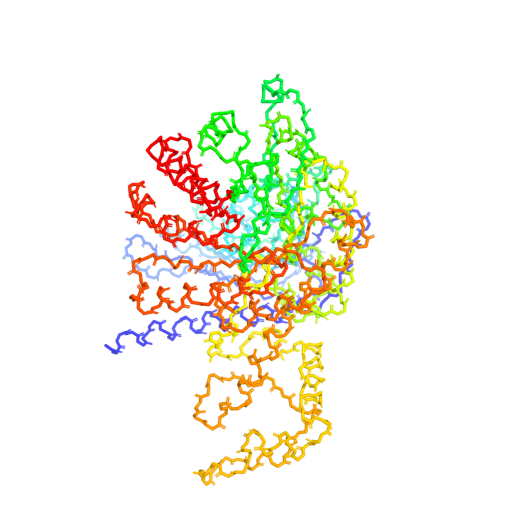 A 1 307 ? 15.287 -1.042 -3.274 1.00 75.94 307 TRP A N 1
ATOM 2387 C CA . TRP A 1 307 ? 16.288 -2.102 -3.133 1.00 75.94 307 TRP A CA 1
ATOM 2388 C C . TRP A 1 307 ? 15.850 -3.463 -3.656 1.00 75.94 307 TRP A C 1
ATOM 2390 O O . TRP A 1 307 ? 16.630 -4.117 -4.353 1.00 75.94 307 TRP A O 1
ATOM 2400 N N . TRP A 1 308 ? 14.606 -3.840 -3.382 1.00 86.25 308 TRP A N 1
ATOM 2401 C CA . TRP A 1 308 ? 14.023 -5.093 -3.829 1.00 86.25 308 TRP A CA 1
ATOM 2402 C C . TRP A 1 308 ? 13.874 -5.094 -5.350 1.00 86.25 308 TRP A C 1
ATOM 2404 O O . TRP A 1 308 ? 14.311 -6.038 -6.004 1.00 86.25 308 TRP A O 1
ATOM 2414 N N . THR A 1 309 ? 13.383 -3.986 -5.919 1.00 81.69 309 THR A N 1
ATOM 2415 C CA . THR A 1 309 ? 13.138 -3.874 -7.368 1.00 81.69 309 THR A CA 1
ATOM 2416 C C . THR A 1 309 ? 14.390 -4.101 -8.218 1.00 81.69 309 THR A C 1
ATOM 2418 O O . THR A 1 309 ? 14.322 -4.846 -9.186 1.00 81.69 309 THR A O 1
ATOM 2421 N N . ALA A 1 310 ? 15.563 -3.558 -7.850 1.00 75.88 310 ALA A N 1
ATOM 2422 C CA . ALA A 1 310 ? 16.771 -3.841 -8.646 1.00 75.88 310 ALA A CA 1
ATOM 2423 C C . ALA A 1 310 ? 17.439 -5.179 -8.318 1.00 75.88 310 ALA A C 1
ATOM 2425 O O . ALA A 1 310 ? 18.238 -5.653 -9.119 1.00 75.88 310 ALA A O 1
ATOM 2426 N N . ARG A 1 311 ? 17.148 -5.790 -7.161 1.00 83.44 311 ARG A N 1
ATOM 2427 C CA . ARG A 1 311 ? 17.611 -7.157 -6.880 1.00 83.44 311 ARG A CA 1
ATOM 2428 C C . ARG A 1 311 ? 16.883 -8.170 -7.763 1.00 83.44 311 ARG A C 1
ATOM 2430 O O . ARG A 1 311 ? 17.494 -9.153 -8.163 1.00 83.44 311 ARG A O 1
ATOM 2437 N N . HIS A 1 312 ? 15.614 -7.901 -8.049 1.00 85.88 312 HIS A N 1
ATOM 2438 C CA . HIS A 1 312 ? 14.722 -8.749 -8.837 1.00 85.88 312 HIS A CA 1
ATOM 2439 C C . HIS A 1 312 ? 14.290 -8.028 -10.116 1.00 85.88 312 HIS A C 1
ATOM 2441 O O . HIS A 1 312 ? 13.111 -7.972 -10.445 1.00 85.88 312 HIS A O 1
ATOM 2447 N N . ALA A 1 313 ? 15.248 -7.419 -10.823 1.00 81.44 313 ALA A N 1
ATOM 2448 C CA . ALA A 1 313 ? 14.981 -6.672 -12.058 1.00 81.44 313 ALA A CA 1
ATOM 2449 C C . ALA A 1 313 ? 14.455 -7.564 -13.203 1.00 81.44 313 ALA A C 1
ATOM 2451 O O . ALA A 1 313 ? 13.953 -7.064 -14.206 1.00 81.44 313 ALA A O 1
ATOM 2452 N N . ASP A 1 314 ? 14.595 -8.881 -13.059 1.00 81.19 314 ASP A N 1
ATOM 2453 C CA . ASP A 1 314 ? 14.043 -9.915 -13.925 1.00 81.19 314 ASP A CA 1
ATOM 2454 C C . ASP A 1 314 ? 12.565 -10.230 -13.640 1.00 81.19 314 ASP A C 1
ATOM 2456 O O . ASP A 1 314 ? 11.900 -10.814 -14.497 1.00 81.19 314 ASP A O 1
ATOM 2460 N N . GLU A 1 315 ? 12.026 -9.822 -12.485 1.00 82.31 315 GLU A N 1
ATOM 2461 C CA . GLU A 1 315 ? 10.608 -9.981 -12.161 1.00 82.31 315 GLU A CA 1
ATOM 2462 C C . GLU A 1 315 ? 9.761 -8.949 -12.929 1.00 82.31 315 GLU A C 1
ATOM 2464 O O . GLU A 1 315 ? 9.946 -7.736 -12.766 1.00 82.31 315 GLU A O 1
ATOM 2469 N N . PRO A 1 316 ? 8.785 -9.386 -13.748 1.00 81.56 316 PRO A N 1
ATOM 2470 C CA . PRO A 1 316 ? 7.925 -8.462 -14.475 1.00 81.56 316 PRO A CA 1
ATOM 2471 C C . PRO A 1 316 ? 7.177 -7.509 -13.538 1.00 81.56 316 PRO A C 1
ATOM 2473 O O . PRO A 1 316 ? 6.436 -7.939 -12.651 1.00 81.56 316 PRO A O 1
ATOM 2476 N N . GLY A 1 317 ? 7.365 -6.209 -13.777 1.00 72.44 317 GLY A N 1
ATOM 2477 C CA . GLY A 1 317 ? 6.744 -5.123 -13.020 1.00 72.44 317 GLY A CA 1
ATOM 2478 C C . GLY A 1 317 ? 7.544 -4.657 -11.803 1.00 72.44 317 GLY A C 1
ATOM 2479 O O . GLY A 1 317 ? 7.121 -3.724 -11.124 1.00 72.44 317 GLY A O 1
ATOM 2480 N N . ALA A 1 318 ? 8.719 -5.238 -11.532 1.00 74.50 318 ALA A N 1
ATOM 2481 C CA . ALA A 1 318 ? 9.607 -4.750 -10.477 1.00 74.50 318 ALA A CA 1
ATOM 2482 C C . ALA A 1 318 ? 10.019 -3.279 -10.693 1.00 74.50 318 ALA A C 1
ATOM 2484 O O . ALA A 1 318 ? 10.013 -2.492 -9.754 1.00 74.50 318 ALA A O 1
ATOM 2485 N N . ASP A 1 319 ? 10.305 -2.877 -11.931 1.00 63.72 319 ASP A N 1
ATOM 2486 C CA . ASP A 1 319 ? 10.691 -1.512 -12.324 1.00 63.72 319 ASP A CA 1
ATOM 2487 C C . ASP A 1 319 ? 9.604 -0.450 -12.082 1.00 63.72 319 ASP A C 1
ATOM 2489 O O . ASP A 1 319 ? 9.902 0.731 -11.898 1.00 63.72 319 ASP A O 1
ATOM 2493 N N . THR A 1 320 ? 8.346 -0.879 -12.065 1.00 65.19 320 THR A N 1
ATOM 2494 C CA . THR A 1 320 ? 7.162 -0.035 -11.868 1.00 65.19 320 THR A CA 1
ATOM 2495 C C . THR A 1 320 ? 6.589 -0.141 -10.454 1.00 65.19 320 THR A C 1
ATOM 2497 O O . THR A 1 320 ? 5.578 0.495 -10.163 1.00 65.19 320 THR A O 1
ATOM 2500 N N . GLY A 1 321 ? 7.226 -0.912 -9.561 1.00 67.50 321 GLY A N 1
ATOM 2501 C CA . GLY A 1 321 ? 6.709 -1.175 -8.212 1.00 67.50 321 GLY A CA 1
ATOM 2502 C C . GLY A 1 321 ? 5.409 -1.983 -8.224 1.00 67.50 321 GLY A C 1
ATOM 2503 O O . GLY A 1 321 ? 4.613 -1.911 -7.291 1.00 67.50 321 GLY A O 1
ATOM 2504 N N . GLN A 1 322 ? 5.174 -2.717 -9.308 1.00 72.69 322 GLN A N 1
ATOM 2505 C CA . GLN A 1 322 ? 4.013 -3.552 -9.553 1.00 72.69 322 GLN A CA 1
ATOM 2506 C C . GLN A 1 322 ? 4.506 -4.966 -9.858 1.00 72.69 322 GLN A C 1
ATOM 2508 O O . GLN A 1 322 ? 4.209 -5.505 -10.913 1.00 72.69 322 GLN A O 1
ATOM 2513 N N . ALA A 1 323 ? 5.294 -5.595 -8.984 1.00 77.81 323 ALA A N 1
ATOM 2514 C CA . ALA A 1 323 ? 5.611 -7.019 -9.137 1.00 77.81 323 ALA A CA 1
ATOM 2515 C C . ALA A 1 323 ? 4.401 -7.890 -8.760 1.00 77.81 323 ALA A C 1
ATOM 2517 O O . ALA A 1 323 ? 3.603 -7.503 -7.909 1.00 77.81 323 ALA A O 1
ATOM 2518 N N . TYR A 1 324 ? 4.237 -9.056 -9.398 1.00 82.75 324 TYR A N 1
ATOM 2519 C CA . TYR A 1 324 ? 3.099 -9.941 -9.116 1.00 82.75 324 TYR A CA 1
ATOM 2520 C C . TYR A 1 324 ? 3.183 -10.461 -7.665 1.00 82.75 324 TYR A C 1
ATOM 2522 O O . TYR A 1 324 ? 4.184 -11.104 -7.330 1.00 82.75 324 TYR A O 1
ATOM 2530 N N . PRO A 1 325 ? 2.162 -10.246 -6.806 1.00 78.69 325 PRO A N 1
ATOM 2531 C CA . PRO A 1 325 ? 2.196 -10.611 -5.379 1.00 78.69 325 PRO A CA 1
ATOM 2532 C C . PRO A 1 325 ? 2.488 -12.081 -5.048 1.00 78.69 325 PRO A C 1
ATOM 2534 O O . PRO A 1 325 ? 2.967 -12.373 -3.956 1.00 78.69 325 PRO A O 1
ATOM 2537 N N . PHE A 1 326 ? 2.246 -13.007 -5.984 1.00 83.50 326 PHE A N 1
ATOM 2538 C CA . PHE A 1 326 ? 2.573 -14.434 -5.825 1.00 83.50 326 PHE A CA 1
ATOM 2539 C C . PHE A 1 326 ? 3.817 -14.862 -6.615 1.00 83.50 326 PHE A C 1
ATOM 2541 O O . PHE A 1 326 ? 4.076 -16.056 -6.779 1.00 83.50 326 PHE A O 1
ATOM 2548 N N . SER A 1 327 ? 4.615 -13.912 -7.110 1.00 87.31 327 SER A N 1
ATOM 2549 C CA . SER A 1 327 ? 5.966 -14.246 -7.561 1.00 87.31 327 SER A CA 1
ATOM 2550 C C . SER A 1 327 ? 6.738 -14.873 -6.387 1.00 87.31 327 SER A C 1
ATOM 2552 O O . SER A 1 327 ? 6.629 -14.393 -5.252 1.00 87.31 327 SER A O 1
ATOM 2554 N N . PRO A 1 328 ? 7.512 -15.951 -6.611 1.00 90.06 328 PRO A N 1
ATOM 2555 C CA . PRO A 1 328 ? 8.261 -16.599 -5.536 1.00 90.06 328 PRO A CA 1
ATOM 2556 C C . PRO A 1 328 ? 9.193 -15.636 -4.788 1.00 90.06 328 PRO A C 1
ATOM 2558 O O . PRO A 1 328 ? 9.351 -15.747 -3.571 1.00 90.06 328 PRO A O 1
ATOM 2561 N N . ALA A 1 329 ? 9.791 -14.675 -5.503 1.00 90.12 329 ALA A N 1
ATOM 2562 C CA . ALA A 1 329 ? 10.634 -13.647 -4.909 1.00 90.12 329 ALA A CA 1
ATOM 2563 C C . ALA A 1 329 ? 9.848 -12.737 -3.958 1.00 90.12 329 ALA A C 1
ATOM 2565 O O . ALA A 1 329 ? 10.282 -12.528 -2.822 1.00 90.12 329 ALA A O 1
ATOM 2566 N N . LEU A 1 330 ? 8.682 -12.239 -4.389 1.00 88.06 330 LEU A N 1
ATOM 2567 C CA . LEU A 1 330 ? 7.883 -11.328 -3.575 1.00 88.06 330 LEU A CA 1
ATOM 2568 C C . LEU A 1 330 ? 7.275 -12.052 -2.374 1.00 88.06 330 LEU A C 1
ATOM 2570 O O . LEU A 1 330 ? 7.385 -11.544 -1.265 1.00 88.06 330 LEU A O 1
ATOM 2574 N N . GLN A 1 331 ? 6.741 -13.268 -2.536 1.00 89.31 331 GLN A N 1
ATOM 2575 C CA . GLN A 1 331 ? 6.214 -14.033 -1.398 1.00 89.31 331 GLN A CA 1
ATOM 2576 C C . GLN A 1 331 ? 7.270 -14.299 -0.330 1.00 89.31 331 GLN A C 1
ATOM 2578 O O . GLN A 1 331 ? 7.003 -14.154 0.861 1.00 89.31 331 GLN A O 1
ATOM 2583 N N . ARG A 1 332 ? 8.484 -14.679 -0.734 1.00 92.94 332 ARG A N 1
ATOM 2584 C CA . ARG A 1 332 ? 9.567 -14.926 0.218 1.00 92.94 332 ARG A CA 1
ATOM 2585 C C . ARG A 1 332 ? 9.954 -13.646 0.957 1.00 92.94 332 ARG A C 1
ATOM 2587 O O . ARG A 1 332 ? 10.034 -13.651 2.183 1.00 92.94 332 ARG A O 1
ATOM 2594 N N . ASP A 1 333 ? 10.206 -12.568 0.220 1.00 92.06 333 ASP A N 1
ATOM 2595 C CA . ASP A 1 333 ? 10.814 -11.367 0.791 1.00 92.06 333 ASP A CA 1
ATOM 2596 C C . ASP A 1 333 ? 9.768 -10.491 1.509 1.00 92.06 333 ASP A C 1
ATOM 2598 O O . ASP A 1 333 ? 9.981 -10.116 2.663 1.00 92.06 333 ASP A O 1
ATOM 2602 N N . PHE A 1 334 ? 8.603 -10.250 0.894 1.00 91.06 334 PHE A N 1
ATOM 2603 C CA . PHE A 1 334 ? 7.494 -9.541 1.542 1.00 91.06 334 PHE A CA 1
ATOM 2604 C C . PHE A 1 334 ? 6.879 -10.374 2.668 1.00 91.06 334 PHE A C 1
ATOM 2606 O O . PHE A 1 334 ? 6.588 -9.837 3.730 1.00 91.06 334 PHE A O 1
ATOM 2613 N N . GLY A 1 335 ? 6.749 -11.696 2.508 1.00 92.88 335 GLY A N 1
ATOM 2614 C CA . GLY A 1 335 ? 6.289 -12.565 3.596 1.00 92.88 335 GLY A CA 1
ATOM 2615 C C . GLY A 1 335 ? 7.234 -12.544 4.801 1.00 92.88 335 GLY A C 1
ATOM 2616 O O . GLY A 1 335 ? 6.786 -12.489 5.948 1.00 92.88 335 GLY A O 1
ATOM 2617 N N . GLY A 1 336 ? 8.548 -12.508 4.553 1.00 92.75 336 GLY A N 1
ATOM 2618 C CA . GLY A 1 336 ? 9.559 -12.295 5.590 1.00 92.75 336 GLY A CA 1
ATOM 2619 C C . GLY A 1 336 ? 9.419 -10.938 6.285 1.00 92.75 336 GLY A C 1
ATOM 2620 O O . GLY A 1 336 ? 9.504 -10.874 7.514 1.00 92.75 336 GLY A O 1
ATOM 2621 N N . TYR A 1 337 ? 9.152 -9.877 5.517 1.00 91.62 337 TYR A N 1
ATOM 2622 C CA . TYR A 1 337 ? 8.846 -8.548 6.047 1.00 91.62 337 TYR A CA 1
ATOM 2623 C C . TYR A 1 337 ? 7.577 -8.550 6.909 1.00 91.62 337 TYR A C 1
ATOM 2625 O O . TYR A 1 337 ? 7.647 -8.103 8.048 1.00 91.62 337 TYR A O 1
ATOM 2633 N N . VAL A 1 338 ? 6.457 -9.110 6.437 1.00 93.31 338 VAL A N 1
ATOM 2634 C CA . VAL A 1 338 ? 5.192 -9.204 7.193 1.00 93.31 338 VAL A CA 1
ATOM 2635 C C . VAL A 1 338 ? 5.398 -9.943 8.517 1.00 93.31 338 VAL A C 1
ATOM 2637 O O . VAL A 1 338 ? 4.951 -9.477 9.566 1.00 93.31 338 VAL A O 1
ATOM 2640 N N . ALA A 1 339 ? 6.112 -11.072 8.492 1.00 95.19 339 ALA A N 1
ATOM 2641 C CA . ALA A 1 339 ? 6.385 -11.854 9.693 1.00 95.19 339 ALA A CA 1
ATOM 2642 C C . ALA A 1 339 ? 7.222 -11.068 10.711 1.00 95.19 339 ALA A C 1
ATOM 2644 O O . ALA A 1 339 ? 6.914 -11.065 11.901 1.00 95.19 339 ALA A O 1
ATOM 2645 N N . GLU A 1 340 ? 8.280 -10.397 10.255 1.00 93.44 340 GLU A N 1
ATOM 2646 C CA . GLU A 1 340 ? 9.094 -9.547 11.122 1.00 93.44 340 GLU A CA 1
ATOM 2647 C C . GLU A 1 340 ? 8.298 -8.358 11.656 1.00 93.44 340 GLU A C 1
ATOM 2649 O O . GLU A 1 340 ? 8.348 -8.073 12.848 1.00 93.44 340 GLU A O 1
ATOM 2654 N N . PHE A 1 341 ? 7.546 -7.686 10.791 1.00 93.25 341 PHE A N 1
ATOM 2655 C CA . PHE A 1 341 ? 6.727 -6.543 11.151 1.00 93.25 341 PHE A CA 1
ATOM 2656 C C . PHE A 1 341 ? 5.769 -6.898 12.295 1.00 93.25 341 PHE A C 1
ATOM 2658 O O . PHE A 1 341 ? 5.681 -6.175 13.292 1.00 93.25 341 PHE A O 1
ATOM 2665 N N . ALA A 1 342 ? 5.100 -8.050 12.187 1.00 95.69 342 ALA A N 1
ATOM 2666 C CA . ALA A 1 342 ? 4.243 -8.567 13.242 1.00 95.69 342 ALA A CA 1
ATOM 2667 C C . ALA A 1 342 ? 5.030 -8.814 14.543 1.00 95.69 342 ALA A C 1
ATOM 2669 O O . ALA A 1 342 ? 4.605 -8.330 15.588 1.00 95.69 342 ALA A O 1
ATOM 2670 N N . ARG A 1 343 ? 6.211 -9.453 14.501 1.00 96.00 343 ARG A N 1
ATOM 2671 C CA . ARG A 1 343 ? 7.053 -9.672 15.704 1.00 96.00 343 ARG A CA 1
ATOM 2672 C C . ARG A 1 343 ? 7.448 -8.368 16.391 1.00 96.00 343 ARG A C 1
ATOM 2674 O O . ARG A 1 343 ? 7.496 -8.299 17.611 1.00 96.00 343 ARG A O 1
ATOM 2681 N N . GLN A 1 344 ? 7.742 -7.329 15.613 1.00 94.69 344 GLN A N 1
ATOM 2682 C CA . GLN A 1 344 ? 8.197 -6.045 16.150 1.00 94.69 344 GLN A CA 1
ATOM 2683 C C . GLN A 1 344 ? 7.082 -5.245 16.834 1.00 94.69 344 GLN A C 1
ATOM 2685 O O . GLN A 1 344 ? 7.379 -4.315 17.588 1.00 94.69 344 GLN A O 1
ATOM 2690 N N . THR A 1 345 ? 5.817 -5.580 16.572 1.00 95.06 345 THR A N 1
ATOM 2691 C CA . THR A 1 345 ? 4.657 -4.768 16.968 1.00 95.06 345 THR A CA 1
ATOM 2692 C C . THR A 1 345 ? 3.594 -5.538 17.756 1.00 95.06 345 THR A C 1
ATOM 2694 O O . THR A 1 345 ? 2.725 -4.908 18.354 1.00 95.06 345 THR A O 1
ATOM 2697 N N . CYS A 1 346 ? 3.648 -6.872 17.814 1.00 95.31 346 CYS A N 1
ATOM 2698 C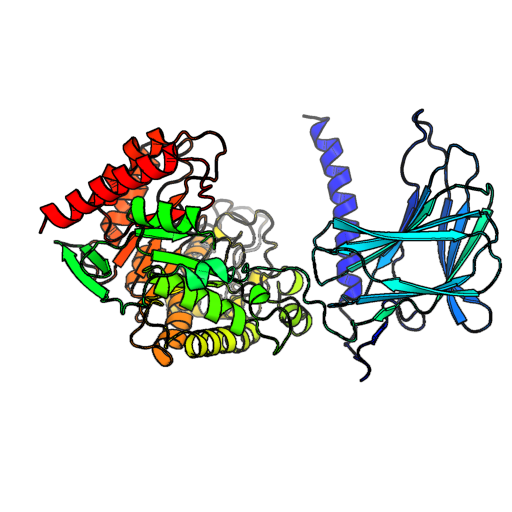 CA . CYS A 1 346 ? 2.596 -7.689 18.426 1.00 95.31 346 CYS A CA 1
ATOM 2699 C C . CYS A 1 346 ? 2.438 -7.461 19.932 1.00 95.31 346 CYS A C 1
ATOM 2701 O O . CYS A 1 346 ? 1.326 -7.571 20.452 1.00 95.31 346 CYS A O 1
ATOM 2703 N N . ASP A 1 347 ? 3.520 -7.095 20.615 1.00 93.94 347 ASP A N 1
ATOM 2704 C CA . ASP A 1 347 ? 3.524 -6.887 22.065 1.00 93.94 347 ASP A CA 1
ATOM 2705 C C . ASP A 1 347 ? 2.879 -5.560 22.481 1.00 93.94 347 ASP A C 1
ATOM 2707 O O . ASP A 1 347 ? 2.597 -5.356 23.660 1.00 93.94 347 ASP A O 1
ATOM 2711 N N . PHE A 1 348 ? 2.602 -4.660 21.531 1.00 93.50 348 PHE A N 1
ATOM 2712 C CA . PHE A 1 348 ? 1.904 -3.413 21.818 1.00 93.50 348 PHE A CA 1
ATOM 2713 C C . PHE A 1 348 ? 0.423 -3.699 22.112 1.00 93.50 348 PHE A C 1
ATOM 2715 O O . PHE A 1 348 ? -0.292 -4.221 21.244 1.00 93.50 348 PHE A O 1
ATOM 2722 N N . PRO A 1 349 ? -0.086 -3.354 23.311 1.00 91.56 349 PRO A N 1
ATOM 2723 C CA . PRO A 1 349 ? -1.480 -3.611 23.675 1.00 91.56 349 PRO A CA 1
ATOM 2724 C C . PRO A 1 349 ? -2.481 -2.834 22.821 1.00 91.56 349 PRO A C 1
ATOM 2726 O O . PRO A 1 349 ? -3.607 -3.289 22.644 1.00 91.56 349 PRO A O 1
ATOM 2729 N N . ASN A 1 350 ? -2.077 -1.679 22.287 1.00 94.00 350 ASN A N 1
ATOM 2730 C CA . ASN A 1 350 ? -2.921 -0.859 21.428 1.00 94.00 350 ASN A CA 1
ATOM 2731 C C . ASN A 1 350 ? -2.939 -1.305 19.968 1.00 94.00 350 ASN A C 1
ATOM 2733 O O . ASN A 1 350 ? -3.820 -0.872 19.241 1.00 94.00 350 ASN A O 1
ATOM 2737 N N . VAL A 1 351 ? -2.034 -2.177 19.520 1.00 95.25 351 VAL A N 1
ATOM 2738 C CA . VAL A 1 351 ? -2.147 -2.779 18.185 1.00 95.25 351 VAL A CA 1
ATOM 2739 C C . VAL A 1 351 ? -3.266 -3.814 18.236 1.00 95.25 351 VAL A C 1
ATOM 2741 O O . VAL A 1 351 ? -3.116 -4.849 18.883 1.00 95.25 351 VAL A O 1
ATOM 2744 N N . ILE A 1 352 ? -4.398 -3.532 17.591 1.00 94.75 352 ILE A N 1
ATOM 2745 C CA . ILE A 1 352 ? -5.595 -4.389 17.638 1.00 94.75 352 ILE A CA 1
ATOM 2746 C C . ILE A 1 352 ? -5.710 -5.293 16.410 1.00 94.75 352 ILE A C 1
ATOM 2748 O O . ILE A 1 352 ? -6.213 -6.415 16.515 1.00 94.75 352 ILE A O 1
ATOM 2752 N N . ALA A 1 353 ? -5.216 -4.827 15.259 1.00 95.25 353 ALA A N 1
ATOM 2753 C CA . ALA A 1 353 ? -5.263 -5.573 14.012 1.00 95.25 353 ALA A CA 1
ATOM 2754 C C . ALA A 1 353 ? -4.076 -5.266 13.091 1.00 95.25 353 ALA A C 1
ATOM 2756 O O . ALA A 1 353 ? -3.503 -4.175 13.126 1.00 95.25 353 ALA A O 1
ATOM 2757 N N . TYR A 1 354 ? -3.772 -6.224 12.222 1.00 95.19 354 TYR A N 1
ATOM 2758 C CA . TYR A 1 354 ? -2.954 -6.024 11.026 1.00 95.19 354 TYR A CA 1
ATOM 2759 C C . TYR A 1 354 ? -3.842 -6.076 9.797 1.00 95.19 354 TYR A C 1
ATOM 2761 O O . TYR A 1 354 ? -4.860 -6.766 9.803 1.00 95.19 354 TYR A O 1
ATOM 2769 N N . MET A 1 355 ? -3.447 -5.391 8.734 1.00 90.38 355 MET A N 1
ATOM 2770 C CA . MET A 1 355 ? -4.231 -5.311 7.515 1.00 90.38 355 MET A CA 1
ATOM 2771 C C . MET A 1 355 ? -3.365 -5.449 6.265 1.00 90.38 355 MET A C 1
ATOM 2773 O O . MET A 1 355 ? -2.239 -4.973 6.258 1.00 90.38 355 MET A O 1
ATOM 2777 N N . VAL A 1 356 ? -3.920 -6.006 5.188 1.00 86.88 356 VAL A N 1
ATOM 2778 C CA . VAL A 1 356 ? -3.426 -5.804 3.810 1.00 86.88 356 VAL A CA 1
ATOM 2779 C C . VAL A 1 356 ? -4.511 -5.176 2.930 1.00 86.88 356 VAL A C 1
ATOM 2781 O O . VAL A 1 356 ? -5.707 -5.379 3.177 1.00 86.88 356 VAL A O 1
ATOM 2784 N N . SER A 1 357 ? -4.131 -4.418 1.900 1.00 78.69 357 SER A N 1
ATOM 2785 C CA . SER A 1 357 ? -5.067 -3.954 0.874 1.00 78.69 357 SER A CA 1
ATOM 2786 C C . SER A 1 357 ? -5.133 -4.976 -0.270 1.00 78.69 357 SER A C 1
ATOM 2788 O O . SER A 1 357 ? -4.164 -5.384 -0.892 1.00 78.69 357 SER A O 1
ATOM 2790 N N . ALA A 1 358 ? -6.335 -5.406 -0.598 1.00 71.50 358 ALA A N 1
ATOM 2791 C CA . ALA A 1 358 ? -6.613 -6.195 -1.776 1.00 71.50 358 ALA A CA 1
ATOM 2792 C C . ALA A 1 358 ? -7.136 -5.279 -2.892 1.00 71.50 358 ALA A C 1
ATOM 2794 O O . ALA A 1 358 ? -8.287 -4.841 -2.864 1.00 71.50 358 ALA A O 1
ATOM 2795 N N . GLY A 1 359 ? -6.293 -4.951 -3.871 1.00 58.44 359 GLY A N 1
ATOM 2796 C CA . GLY A 1 359 ? -6.721 -4.223 -5.072 1.00 58.44 359 GLY A CA 1
ATOM 2797 C C . GLY A 1 359 ? -6.928 -2.723 -4.896 1.00 58.44 359 GLY A C 1
ATOM 2798 O O . GLY A 1 359 ? -7.740 -2.138 -5.606 1.00 58.44 359 GLY A O 1
ATOM 2799 N N . GLY A 1 360 ? -6.223 -2.102 -3.948 1.00 57.16 360 GLY A N 1
ATOM 2800 C CA . GLY A 1 360 ? -6.260 -0.655 -3.713 1.00 57.16 360 GLY A CA 1
ATOM 2801 C C . GLY A 1 360 ? -4.943 0.047 -4.057 1.00 57.16 360 GLY A C 1
ATOM 2802 O O . GLY A 1 360 ? -3.960 -0.589 -4.418 1.00 57.16 360 GLY A O 1
ATOM 2803 N N . GLU A 1 361 ? -4.910 1.374 -3.881 1.00 55.75 361 GLU A N 1
ATOM 2804 C CA . GLU A 1 361 ? -3.723 2.245 -4.063 1.00 55.75 361 GLU A CA 1
ATOM 2805 C C . GLU A 1 361 ? -2.453 1.739 -3.348 1.00 55.75 361 GLU A C 1
ATOM 2807 O O . GLU A 1 361 ? -1.341 2.031 -3.778 1.00 55.75 361 GLU A O 1
ATOM 2812 N N . GLN A 1 362 ? -2.632 0.977 -2.268 1.00 51.78 362 GLN A N 1
ATOM 2813 C CA . GLN A 1 362 ? -1.599 0.511 -1.336 1.00 51.78 362 GLN A CA 1
ATOM 2814 C C . GLN A 1 362 ? -0.940 -0.813 -1.713 1.00 51.78 362 GLN A C 1
ATOM 2816 O O . GLN A 1 362 ? 0.123 -1.155 -1.206 1.00 51.78 362 GLN A O 1
ATOM 2821 N N . ASP A 1 363 ? -1.569 -1.560 -2.608 1.00 52.31 363 ASP A N 1
ATOM 2822 C CA . ASP A 1 363 ? -1.091 -2.860 -3.034 1.00 52.31 363 ASP A CA 1
ATOM 2823 C C . ASP A 1 363 ? -1.157 -2.855 -4.542 1.00 52.31 363 ASP A C 1
ATOM 2825 O O . ASP A 1 363 ? -2.105 -3.365 -5.131 1.00 52.31 363 ASP A O 1
ATOM 2829 N N . THR A 1 364 ? -0.147 -2.209 -5.141 1.00 48.78 364 THR A N 1
ATOM 2830 C CA . THR A 1 364 ? 0.150 -2.231 -6.578 1.00 48.78 364 THR A CA 1
ATOM 2831 C C . THR A 1 364 ? -1.079 -1.910 -7.440 1.00 48.78 364 THR A C 1
ATOM 2833 O O . THR A 1 364 ? -1.895 -2.781 -7.708 1.00 48.78 364 THR A O 1
ATOM 2836 N N . SER A 1 365 ? -1.260 -0.656 -7.865 1.00 51.22 365 SER A N 1
ATOM 2837 C CA . SER A 1 365 ? -2.461 -0.215 -8.596 1.00 51.22 365 SER A CA 1
ATOM 2838 C C . SER A 1 365 ? -2.922 -1.217 -9.676 1.00 51.22 365 SER A C 1
ATOM 2840 O O . SER A 1 365 ? -2.314 -1.343 -10.738 1.00 51.22 365 SER A O 1
ATOM 2842 N N . PHE A 1 366 ? -4.007 -1.953 -9.396 1.00 56.41 366 PHE A N 1
ATOM 2843 C CA . PHE A 1 366 ? -4.520 -3.020 -10.261 1.00 56.41 366 PHE A CA 1
ATOM 2844 C C . PHE A 1 366 ? -5.337 -2.403 -11.402 1.00 56.41 366 PHE A C 1
ATOM 2846 O O . PHE A 1 366 ? -6.565 -2.327 -11.350 1.00 56.41 366 PHE A O 1
ATOM 2853 N N . HIS A 1 367 ? -4.655 -1.940 -12.450 1.00 53.44 367 HIS A N 1
ATOM 2854 C CA . HIS A 1 367 ? -5.306 -1.357 -13.631 1.00 53.44 367 HIS A CA 1
ATOM 2855 C C . HIS A 1 367 ? -6.112 -2.385 -14.451 1.00 53.44 367 HIS A C 1
ATOM 2857 O O . HIS A 1 367 ? -6.891 -2.012 -15.323 1.00 53.44 367 HIS A O 1
ATOM 2863 N N . GLU A 1 368 ? -5.959 -3.683 -14.176 1.00 53.03 368 GLU A N 1
ATOM 2864 C CA . GLU A 1 368 ? -6.440 -4.739 -15.066 1.00 53.03 368 GLU A CA 1
ATOM 2865 C C . GLU A 1 368 ? -7.941 -5.045 -14.998 1.00 53.03 368 GLU A C 1
ATOM 2867 O O . GLU A 1 368 ? -8.499 -5.447 -16.017 1.00 53.03 368 GLU A O 1
ATOM 2872 N N . VAL A 1 369 ? -8.617 -4.851 -13.858 1.00 49.66 369 VAL A N 1
ATOM 2873 C CA . VAL A 1 369 ? -10.066 -5.138 -13.748 1.00 49.66 369 VAL A CA 1
ATOM 2874 C C . VAL A 1 369 ? -10.904 -4.159 -14.590 1.00 49.66 369 VAL A C 1
ATOM 2876 O O . VAL A 1 369 ? -11.964 -4.525 -15.094 1.00 49.66 369 VAL A O 1
ATOM 2879 N N . LEU A 1 370 ? -10.413 -2.935 -14.814 1.00 45.81 370 LEU A N 1
ATOM 2880 C CA . LEU A 1 370 ? -11.069 -1.950 -15.689 1.00 45.81 370 LEU A CA 1
ATOM 2881 C C . LEU A 1 370 ? -10.781 -2.171 -17.177 1.00 45.81 370 LEU A C 1
ATOM 2883 O O . LEU A 1 370 ? -11.240 -1.390 -18.009 1.00 45.81 370 LEU A O 1
ATOM 2887 N N . GLY A 1 371 ? -10.025 -3.221 -17.505 1.00 44.88 371 GLY A N 1
ATOM 2888 C CA . GLY A 1 371 ? -9.356 -3.329 -18.782 1.00 44.88 371 GLY A CA 1
ATOM 2889 C C . GLY A 1 371 ? -8.260 -2.285 -18.836 1.00 44.88 371 GLY A C 1
ATOM 2890 O O . GLY A 1 371 ? -8.524 -1.120 -19.111 1.00 44.88 371 GLY A O 1
ATOM 2891 N N . ASP A 1 372 ? -7.016 -2.700 -18.624 1.00 53.72 372 ASP A N 1
ATOM 2892 C CA . ASP A 1 372 ? -5.929 -1.977 -19.264 1.00 53.72 372 ASP A CA 1
ATOM 2893 C C . ASP A 1 372 ? -6.234 -2.032 -20.771 1.00 53.72 372 ASP A C 1
ATOM 2895 O O . ASP A 1 372 ? -6.143 -3.119 -21.354 1.00 53.72 372 ASP A O 1
ATOM 2899 N N . PRO A 1 373 ? -6.648 -0.922 -21.416 1.00 46.97 373 PRO A N 1
ATOM 2900 C CA . PRO A 1 373 ? -7.126 -0.956 -22.797 1.00 46.97 373 PRO A CA 1
ATOM 2901 C C . PRO A 1 373 ? -6.036 -1.429 -23.762 1.00 46.97 373 PRO A C 1
ATOM 2903 O O . PRO A 1 373 ? -6.317 -1.747 -24.918 1.00 46.97 373 PRO A O 1
ATOM 2906 N N . LYS A 1 374 ? -4.785 -1.451 -23.290 1.00 53.41 374 LYS A N 1
ATOM 2907 C CA . LYS A 1 374 ? -3.608 -1.849 -24.044 1.00 53.41 374 LYS A CA 1
ATOM 2908 C C . LYS A 1 374 ? -3.102 -3.249 -23.688 1.00 53.41 374 LYS A C 1
ATOM 2910 O O . LYS A 1 374 ? -2.256 -3.763 -24.415 1.00 53.41 374 LYS A O 1
ATOM 2915 N N . GLY A 1 375 ? -3.607 -3.876 -22.619 1.00 54.62 375 GLY A N 1
ATOM 2916 C CA . GLY A 1 375 ? -3.132 -5.184 -22.154 1.00 54.62 375 GLY A CA 1
ATOM 2917 C C . GLY A 1 375 ? -1.641 -5.196 -21.793 1.00 54.62 375 GLY A C 1
ATOM 2918 O O . GLY A 1 375 ? -0.965 -6.206 -21.990 1.00 54.62 375 GLY A O 1
ATOM 2919 N N . GLU A 1 376 ? -1.112 -4.067 -21.326 1.00 60.12 376 GLU A N 1
ATOM 2920 C CA . GLU A 1 376 ? 0.313 -3.808 -21.124 1.00 60.12 376 GLU A CA 1
ATOM 2921 C C . GLU A 1 376 ? 0.811 -4.154 -19.717 1.00 60.12 376 GLU A C 1
ATOM 2923 O O . GLU A 1 376 ? 2.029 -4.276 -19.555 1.00 60.12 376 GLU A O 1
ATOM 2928 N N . SER A 1 377 ? -0.088 -4.371 -18.746 1.00 67.88 377 SER A N 1
ATOM 2929 C CA . SER A 1 377 ? 0.273 -4.755 -17.372 1.00 67.88 377 SER A CA 1
ATOM 2930 C C . SER A 1 377 ? 1.348 -5.845 -17.334 1.00 67.88 377 SER A C 1
ATOM 2932 O O . SER A 1 377 ? 1.225 -6.919 -17.938 1.00 67.88 377 SER A O 1
ATOM 2934 N N . ALA A 1 378 ? 2.420 -5.560 -16.594 1.00 70.25 378 ALA A N 1
ATOM 2935 C CA . ALA A 1 378 ? 3.575 -6.439 -16.483 1.00 70.25 378 ALA A CA 1
ATOM 2936 C C . ALA A 1 378 ? 3.222 -7.793 -15.838 1.00 70.25 378 ALA A C 1
ATOM 2938 O O . ALA A 1 378 ? 3.864 -8.801 -16.137 1.00 70.25 378 ALA A O 1
ATOM 2939 N N . TRP A 1 379 ? 2.153 -7.864 -15.039 1.00 73.75 379 TRP A N 1
ATOM 2940 C CA . TRP A 1 379 ? 1.701 -9.102 -14.398 1.00 73.75 379 TRP A CA 1
ATOM 2941 C C . TRP A 1 379 ? 1.198 -10.157 -15.357 1.00 73.75 379 TRP A C 1
ATOM 2943 O O . TRP A 1 379 ? 1.508 -11.329 -15.165 1.00 73.75 379 TRP A O 1
ATOM 2953 N N . ARG A 1 380 ? 0.502 -9.765 -16.428 1.00 75.38 380 ARG A N 1
ATOM 2954 C CA . ARG A 1 380 ? 0.053 -10.709 -17.468 1.00 75.38 380 ARG A CA 1
ATOM 2955 C C . ARG A 1 380 ? 1.214 -11.450 -18.115 1.00 75.38 380 ARG A C 1
ATOM 2957 O O . ARG A 1 380 ? 1.037 -12.535 -18.657 1.00 75.38 380 ARG A O 1
ATOM 2964 N N . LYS A 1 381 ? 2.400 -10.843 -18.066 1.00 74.31 381 LYS A N 1
ATOM 2965 C CA . LYS A 1 381 ? 3.653 -11.389 -18.584 1.00 74.31 381 LYS A CA 1
ATOM 2966 C C . LYS A 1 381 ? 4.450 -12.128 -17.507 1.00 74.31 381 LYS A C 1
ATOM 2968 O O . LYS A 1 381 ? 5.426 -12.789 -17.847 1.00 74.31 381 LYS A O 1
ATOM 2973 N N . SER A 1 382 ? 4.048 -12.050 -16.235 1.00 83.44 382 SER A N 1
ATOM 2974 C CA . SER A 1 382 ? 4.677 -12.800 -15.149 1.00 83.44 382 SER A CA 1
ATOM 2975 C C . SER A 1 382 ? 4.480 -14.302 -15.368 1.00 83.44 382 SER A C 1
ATOM 2977 O O . SER A 1 382 ? 3.336 -14.771 -15.393 1.00 83.44 382 SER A O 1
ATOM 2979 N N . PRO A 1 383 ? 5.565 -15.095 -15.460 1.00 88.75 383 PRO A N 1
ATOM 2980 C CA . PRO A 1 383 ? 5.461 -16.549 -15.559 1.00 88.75 383 PRO A CA 1
ATOM 2981 C C . PRO A 1 383 ? 4.698 -17.167 -14.381 1.00 88.75 383 PRO A C 1
ATOM 2983 O O . PRO A 1 383 ? 3.991 -18.159 -14.551 1.00 88.75 383 PRO A O 1
ATOM 2986 N N . ALA A 1 384 ? 4.810 -16.563 -13.192 1.00 89.12 384 ALA A N 1
ATOM 2987 C CA . ALA A 1 384 ? 4.078 -16.995 -12.008 1.00 89.12 384 ALA A CA 1
ATOM 2988 C C . ALA A 1 384 ? 2.569 -16.750 -12.148 1.00 89.12 384 ALA A C 1
ATOM 2990 O O . ALA A 1 384 ? 1.789 -17.660 -11.881 1.00 89.12 384 ALA A O 1
ATOM 2991 N N . CYS A 1 385 ? 2.159 -15.575 -12.633 1.00 88.00 385 CYS A N 1
ATOM 2992 C CA . CYS A 1 385 ? 0.746 -15.270 -12.864 1.00 88.00 385 CYS A CA 1
ATOM 2993 C C . CYS A 1 385 ? 0.135 -16.187 -13.932 1.00 88.00 385 CYS A C 1
ATOM 2995 O O . CYS A 1 385 ? -0.932 -16.758 -13.714 1.00 88.00 385 CYS A O 1
ATOM 2997 N N . LEU A 1 386 ? 0.839 -16.403 -15.051 1.00 89.25 386 LEU A N 1
ATOM 2998 C CA . LEU A 1 386 ? 0.384 -17.312 -16.107 1.00 89.25 386 LEU A CA 1
ATOM 2999 C C . LEU A 1 386 ? 0.192 -18.735 -15.585 1.00 89.25 386 LEU A C 1
ATOM 3001 O O . LEU A 1 386 ? -0.829 -19.356 -15.866 1.00 89.25 386 LEU A O 1
ATOM 3005 N N . ARG A 1 387 ? 1.148 -19.255 -14.811 1.00 93.12 387 ARG A N 1
ATOM 3006 C CA . ARG A 1 387 ? 1.024 -20.577 -14.190 1.00 93.12 387 ARG A CA 1
ATOM 3007 C C . ARG A 1 387 ? -0.197 -20.643 -13.269 1.00 93.12 387 ARG A C 1
ATOM 3009 O O . ARG A 1 387 ? -1.020 -21.536 -13.439 1.00 93.12 387 ARG A O 1
ATOM 3016 N N . ASP A 1 388 ? -0.343 -19.680 -12.361 1.00 92.38 388 ASP A N 1
ATOM 3017 C CA . ASP A 1 388 ? -1.444 -19.659 -11.394 1.00 92.38 388 ASP A CA 1
ATOM 3018 C C . ASP A 1 388 ? -2.817 -19.559 -12.085 1.00 92.38 388 ASP A C 1
ATOM 3020 O O . ASP A 1 388 ? -3.767 -20.224 -11.669 1.00 92.38 388 ASP A O 1
ATOM 3024 N N . PHE A 1 389 ? -2.926 -18.771 -13.161 1.00 91.38 389 PHE A N 1
ATOM 3025 C CA . PHE A 1 389 ? -4.154 -18.669 -13.951 1.00 91.38 389 PHE A CA 1
ATOM 3026 C C . PHE A 1 389 ? -4.490 -19.989 -14.652 1.00 91.38 389 PHE A C 1
ATOM 3028 O O . PHE A 1 389 ? -5.635 -20.437 -14.641 1.00 91.38 389 PHE A O 1
ATOM 3035 N N . ARG A 1 390 ? -3.491 -20.665 -15.219 1.00 94.38 390 ARG A N 1
ATOM 3036 C CA . ARG A 1 390 ? -3.682 -21.972 -15.865 1.00 94.38 390 ARG A CA 1
ATOM 3037 C C . ARG A 1 390 ? -4.096 -23.042 -14.862 1.00 94.38 390 ARG A C 1
ATOM 3039 O O . ARG A 1 390 ? -4.969 -23.848 -15.168 1.00 94.38 390 ARG A O 1
ATOM 3046 N N . ASP A 1 391 ? -3.530 -23.026 -13.660 1.00 95.25 391 ASP A N 1
ATOM 3047 C CA . ASP A 1 391 ? -3.922 -23.932 -12.575 1.00 95.25 391 ASP A CA 1
ATOM 3048 C C . ASP A 1 391 ? -5.351 -23.660 -12.087 1.00 95.25 391 ASP A C 1
ATOM 3050 O O . ASP A 1 391 ? -6.115 -24.598 -11.831 1.00 95.25 391 ASP A O 1
ATOM 3054 N N . PHE A 1 392 ? -5.755 -22.387 -12.039 1.00 94.00 392 PHE A N 1
ATOM 3055 C CA . PHE A 1 392 ? -7.147 -22.007 -11.807 1.00 94.00 392 PHE A CA 1
ATOM 3056 C C . PHE A 1 392 ? -8.076 -22.579 -12.887 1.00 94.00 392 PHE A C 1
ATOM 3058 O O . PHE A 1 392 ? -9.064 -23.230 -12.549 1.00 94.00 392 PHE A O 1
ATOM 3065 N N . LEU A 1 393 ? -7.736 -22.427 -14.172 1.00 94.69 393 LEU A N 1
ATOM 3066 C CA . LEU A 1 393 ? -8.527 -22.984 -15.274 1.00 94.69 393 LEU A CA 1
ATOM 3067 C C . LEU A 1 393 ? -8.602 -24.514 -15.211 1.00 94.69 393 LEU A C 1
ATOM 3069 O O . LEU A 1 393 ? -9.684 -25.072 -15.391 1.00 94.69 393 LEU A O 1
ATOM 3073 N N . ARG A 1 394 ? -7.490 -25.201 -14.910 1.00 96.56 394 ARG A N 1
ATOM 3074 C CA . ARG A 1 394 ? -7.477 -26.661 -14.713 1.00 96.56 394 ARG A CA 1
ATOM 3075 C C . ARG A 1 394 ? -8.442 -27.069 -13.611 1.00 96.56 394 ARG A C 1
ATOM 3077 O O . ARG A 1 394 ? -9.215 -27.999 -13.800 1.00 96.56 394 ARG A O 1
ATOM 3084 N N . THR A 1 395 ? -8.431 -26.359 -12.487 1.00 96.06 395 THR A N 1
ATOM 3085 C CA . THR A 1 395 ? -9.325 -26.648 -11.359 1.00 96.06 395 THR A CA 1
ATOM 3086 C C . THR A 1 395 ? -10.786 -26.404 -11.738 1.00 96.06 395 THR A C 1
ATOM 3088 O O . THR A 1 395 ? -11.622 -27.287 -11.560 1.00 96.06 395 THR A O 1
ATOM 3091 N N . LYS A 1 396 ? -11.091 -25.240 -12.326 1.00 94.44 396 LYS A N 1
ATOM 3092 C CA . LYS A 1 396 ? -12.451 -24.836 -12.707 1.00 94.44 396 LYS A CA 1
ATOM 3093 C C . LYS A 1 396 ? -13.078 -25.771 -13.742 1.00 94.44 396 LYS A C 1
ATOM 3095 O O . LYS A 1 396 ? -14.244 -26.136 -13.621 1.00 94.44 396 LYS A O 1
ATOM 3100 N N . HIS A 1 397 ? -12.297 -26.183 -14.737 1.00 94.75 397 HIS A N 1
ATOM 3101 C CA . HIS A 1 397 ? -12.761 -27.013 -15.852 1.00 94.75 397 HIS A CA 1
ATOM 3102 C C . HIS A 1 397 ? -12.459 -28.509 -15.655 1.00 94.75 397 HIS A C 1
ATOM 3104 O O . HIS A 1 397 ? -12.623 -29.305 -16.577 1.00 94.75 397 HIS A O 1
ATOM 3110 N N . GLY A 1 398 ? -12.038 -28.920 -14.451 1.00 95.62 398 GLY A N 1
ATOM 3111 C CA . GLY A 1 398 ? -11.806 -30.324 -14.086 1.00 95.62 398 GLY A CA 1
ATOM 3112 C C . GLY A 1 398 ? -10.687 -31.012 -14.875 1.00 95.62 398 GLY A C 1
ATOM 3113 O O . GLY A 1 398 ? -10.762 -32.214 -15.113 1.00 95.62 398 GLY A O 1
ATOM 3114 N N . GLY A 1 399 ? -9.687 -30.256 -15.331 1.00 95.19 399 GLY A N 1
ATOM 3115 C CA . GLY A 1 399 ? -8.582 -30.746 -16.158 1.00 95.19 399 GLY A CA 1
ATOM 3116 C C . GLY A 1 399 ? -8.983 -31.130 -17.585 1.00 95.19 399 GLY A C 1
ATOM 3117 O O . GLY A 1 399 ? -8.163 -31.677 -18.316 1.00 95.19 399 GLY A O 1
ATOM 3118 N N . ASP A 1 400 ? -10.216 -30.837 -18.001 1.00 95.25 400 ASP A N 1
ATOM 3119 C CA . ASP A 1 400 ? -10.744 -31.196 -19.314 1.00 95.25 400 ASP A CA 1
ATOM 3120 C C . ASP A 1 400 ? -10.616 -30.016 -20.291 1.00 95.25 400 ASP A C 1
ATOM 3122 O O . ASP A 1 400 ? -11.361 -29.033 -20.231 1.00 95.25 400 ASP A O 1
ATOM 3126 N N . VAL A 1 401 ? -9.654 -30.119 -21.214 1.00 91.44 401 VAL A N 1
ATOM 3127 C CA . VAL A 1 401 ? -9.414 -29.098 -22.246 1.00 91.44 401 VAL A CA 1
ATOM 3128 C C . VAL A 1 401 ? -10.641 -28.907 -23.148 1.00 91.44 401 VAL A C 1
ATOM 3130 O O . VAL A 1 401 ? -10.878 -27.792 -23.610 1.00 91.44 401 VAL A O 1
ATOM 3133 N N . ALA A 1 402 ? -11.456 -29.943 -23.379 1.00 89.06 402 ALA A N 1
ATOM 3134 C CA . ALA A 1 402 ? -12.665 -29.809 -24.188 1.00 89.06 402 ALA A CA 1
ATOM 3135 C C . ALA A 1 402 ? -13.711 -28.929 -23.486 1.00 89.06 402 ALA A C 1
ATOM 3137 O O . ALA A 1 402 ? -14.334 -28.090 -24.136 1.00 89.06 402 ALA A O 1
ATOM 3138 N N . LYS A 1 403 ? -13.845 -29.040 -22.155 1.00 91.38 403 LYS A N 1
ATOM 3139 C CA . LYS A 1 403 ? -14.714 -28.149 -21.364 1.00 91.38 403 LYS A CA 1
ATOM 3140 C C . LYS A 1 403 ? -14.238 -26.703 -21.393 1.00 91.38 403 LYS A C 1
ATOM 3142 O O . LYS A 1 403 ? -15.068 -25.820 -21.582 1.00 91.38 403 LYS A O 1
ATOM 3147 N N . LEU A 1 404 ? -12.929 -26.465 -21.270 1.00 89.75 404 LEU A N 1
ATOM 3148 C CA . LEU A 1 404 ? -12.357 -25.120 -21.399 1.00 89.75 404 LEU A CA 1
ATOM 3149 C C . LEU A 1 404 ? -12.690 -24.509 -22.771 1.00 89.75 404 LEU A C 1
ATOM 3151 O O . LEU A 1 404 ? -13.219 -23.401 -22.842 1.00 89.75 404 LEU A O 1
ATOM 3155 N N . ARG A 1 405 ? -12.437 -25.250 -23.859 1.00 85.88 405 ARG A N 1
ATOM 3156 C CA . ARG A 1 405 ? -12.722 -24.805 -25.236 1.00 85.88 405 ARG A CA 1
ATOM 3157 C C . ARG A 1 405 ? -14.203 -24.502 -25.455 1.00 85.88 405 ARG A C 1
ATOM 3159 O O . ARG A 1 405 ? -14.535 -23.457 -26.013 1.00 85.88 405 ARG A O 1
ATOM 3166 N N . ALA A 1 406 ? -15.081 -25.386 -24.981 1.00 84.69 406 ALA A N 1
ATOM 3167 C CA . ALA A 1 406 ? -16.525 -25.196 -25.058 1.00 84.69 406 ALA A CA 1
ATOM 3168 C C . ALA A 1 406 ? -16.983 -23.969 -24.248 1.00 84.69 406 ALA A C 1
ATOM 3170 O O . ALA A 1 406 ? -17.781 -23.168 -24.734 1.00 84.69 406 ALA A O 1
ATOM 3171 N N . ALA A 1 407 ? -16.450 -23.779 -23.035 1.00 84.44 407 ALA A N 1
ATOM 3172 C CA . ALA A 1 407 ? -16.784 -22.645 -22.174 1.00 84.44 407 ALA A CA 1
ATOM 3173 C C . ALA A 1 407 ? -16.351 -21.305 -22.779 1.00 84.44 407 ALA A C 1
ATOM 3175 O O . ALA A 1 407 ? -17.080 -20.318 -22.673 1.00 84.44 407 ALA A O 1
ATOM 3176 N N . TRP A 1 408 ? -15.187 -21.268 -23.428 1.00 83.19 408 TRP A N 1
ATOM 3177 C CA . TRP A 1 408 ? -14.669 -20.071 -24.087 1.00 83.19 408 TRP A CA 1
ATOM 3178 C C . TRP A 1 408 ? -15.298 -19.812 -25.461 1.00 83.19 408 TRP A C 1
ATOM 3180 O O . TRP A 1 408 ? -14.951 -18.820 -26.086 1.00 83.19 408 TRP A O 1
ATOM 3190 N N . GLN A 1 409 ? -16.255 -20.645 -25.897 1.00 70.00 409 GLN A N 1
ATOM 3191 C CA . GLN A 1 409 ? -16.954 -20.512 -27.181 1.00 70.00 409 GLN A CA 1
ATOM 3192 C C . GLN A 1 409 ? -15.995 -20.385 -28.369 1.00 70.00 409 GLN A C 1
ATOM 3194 O O . GLN A 1 409 ? -16.262 -19.676 -29.332 1.00 70.00 409 GLN A O 1
ATOM 3199 N N . VAL A 1 410 ? -14.890 -21.132 -28.322 1.00 58.97 410 VAL A N 1
ATOM 3200 C CA . VAL A 1 410 ? -13.923 -21.204 -29.426 1.00 58.97 410 VAL A CA 1
ATOM 3201 C C . VAL A 1 410 ? -14.570 -21.751 -30.716 1.00 58.97 410 VAL A C 1
ATOM 3203 O O . VAL A 1 410 ? -14.045 -21.590 -31.817 1.00 58.97 410 VAL A O 1
ATOM 3206 N N . GLU A 1 411 ? -15.755 -22.358 -30.612 1.00 47.06 411 GLU A N 1
ATOM 3207 C CA . GLU A 1 411 ? -16.556 -22.773 -31.758 1.00 47.06 411 GLU A CA 1
ATOM 3208 C C . GLU A 1 411 ? -17.219 -21.580 -32.476 1.00 47.06 411 GLU A C 1
ATOM 3210 O O . GLU A 1 411 ? -18.362 -21.208 -32.226 1.00 47.06 411 GLU A O 1
ATOM 3215 N N . ALA A 1 412 ? -16.497 -21.068 -33.476 1.00 46.00 412 ALA A N 1
ATOM 3216 C CA . ALA A 1 412 ? -17.035 -20.435 -34.680 1.00 46.00 412 ALA A CA 1
ATOM 3217 C C . ALA A 1 412 ? -17.795 -19.104 -34.508 1.00 46.00 412 ALA A C 1
ATOM 3219 O O . ALA A 1 412 ? -18.924 -18.953 -34.990 1.00 46.00 412 ALA A O 1
ATOM 3220 N N . THR A 1 413 ? -17.134 -18.068 -33.989 1.00 44.88 413 THR A N 1
ATOM 3221 C CA . THR A 1 413 ? -17.495 -16.701 -34.388 1.00 44.88 413 THR A CA 1
ATOM 3222 C C . THR A 1 413 ? -17.086 -16.489 -35.847 1.00 44.88 413 THR A C 1
ATOM 3224 O O . THR A 1 413 ? -15.924 -16.395 -36.235 1.00 44.88 413 THR A O 1
ATOM 3227 N N . ARG A 1 414 ? -18.113 -16.541 -36.698 1.00 45.31 414 ARG A N 1
ATOM 3228 C CA . ARG A 1 414 ? -18.083 -16.360 -38.150 1.00 45.31 414 ARG A CA 1
ATOM 3229 C C . ARG A 1 414 ? -17.525 -14.983 -38.531 1.00 45.31 414 ARG A C 1
ATOM 3231 O O . ARG A 1 414 ? -18.286 -14.046 -38.762 1.00 45.31 414 ARG A O 1
ATOM 3238 N N . ARG A 1 415 ? -16.213 -14.883 -38.705 1.00 45.78 415 ARG A N 1
ATOM 3239 C CA . ARG A 1 415 ? -15.594 -14.003 -39.703 1.00 45.78 415 ARG A CA 1
ATOM 3240 C C . ARG A 1 415 ? -14.566 -14.826 -40.457 1.00 45.78 415 ARG A C 1
ATOM 3242 O O . ARG A 1 415 ? -13.712 -15.454 -39.846 1.00 45.78 415 ARG A O 1
ATOM 3249 N N . GLU A 1 416 ? -14.685 -14.838 -41.778 1.00 45.47 416 GLU A N 1
ATOM 3250 C CA . GLU A 1 416 ? -13.921 -15.679 -42.710 1.00 45.47 416 GLU A CA 1
ATOM 3251 C C . GLU A 1 416 ? -12.389 -15.474 -42.672 1.00 45.47 416 GLU A C 1
ATOM 3253 O O . GLU A 1 416 ? -11.687 -16.172 -43.389 1.00 45.47 416 GLU A O 1
ATOM 3258 N N . ASP A 1 417 ? -11.858 -14.617 -41.788 1.00 44.44 417 ASP A N 1
ATOM 3259 C CA . ASP A 1 417 ? -10.439 -14.238 -41.741 1.00 44.44 417 ASP A CA 1
ATOM 3260 C C . ASP A 1 417 ? -9.750 -14.351 -40.361 1.00 44.44 417 ASP A C 1
ATOM 3262 O O . ASP A 1 417 ? -8.597 -13.941 -40.228 1.00 44.44 417 ASP A O 1
ATOM 3266 N N . SER A 1 418 ? -10.371 -14.916 -39.318 1.00 39.41 418 SER A N 1
ATOM 3267 C CA . SER A 1 418 ? -9.695 -15.084 -38.014 1.00 39.41 418 SER A CA 1
ATOM 3268 C C . SER A 1 418 ? -9.546 -16.550 -37.614 1.00 39.41 418 SER A C 1
ATOM 3270 O O . SER A 1 418 ? -10.527 -17.268 -37.453 1.00 39.41 418 SER A O 1
ATOM 3272 N N . HIS A 1 419 ? -8.286 -16.967 -37.471 1.00 42.47 419 HIS A N 1
ATOM 3273 C CA . HIS A 1 419 ? -7.791 -18.251 -36.976 1.00 42.47 419 HIS A CA 1
ATOM 3274 C C . HIS A 1 419 ? -8.780 -19.023 -36.085 1.00 42.47 419 HIS A C 1
ATOM 3276 O O . HIS A 1 419 ? -9.088 -18.599 -34.975 1.00 42.47 419 HIS A O 1
ATOM 3282 N N . ARG A 1 420 ? -9.227 -20.192 -36.562 1.00 46.56 420 ARG A N 1
ATOM 3283 C CA . ARG A 1 420 ? -9.807 -21.248 -35.722 1.00 46.56 420 ARG A CA 1
ATOM 3284 C C . ARG A 1 420 ? -8.867 -21.510 -34.543 1.00 46.56 420 ARG A C 1
ATOM 3286 O O . ARG A 1 420 ? -7.756 -21.996 -34.753 1.00 46.56 420 ARG A O 1
ATOM 3293 N N . ASP A 1 421 ? -9.288 -21.177 -33.326 1.00 55.03 421 ASP A N 1
ATOM 3294 C CA . ASP A 1 421 ? -8.457 -21.297 -32.121 1.00 55.03 421 ASP A CA 1
ATOM 3295 C C . ASP A 1 421 ? -8.502 -22.720 -31.525 1.00 55.03 421 ASP A C 1
ATOM 3297 O O . ASP A 1 421 ? -8.516 -22.936 -30.313 1.00 55.03 421 ASP A O 1
ATOM 3301 N N . ASP A 1 422 ? -8.484 -23.738 -32.393 1.00 54.00 422 ASP A N 1
ATOM 3302 C CA . ASP A 1 422 ? -8.457 -25.173 -32.054 1.00 54.00 422 ASP A CA 1
ATOM 3303 C C . ASP A 1 422 ? -7.250 -25.538 -31.152 1.00 54.00 422 ASP A C 1
ATOM 3305 O O . ASP A 1 422 ? -7.156 -26.640 -30.600 1.00 54.00 422 ASP A O 1
ATOM 3309 N N . GLY A 1 423 ? -6.306 -24.603 -31.011 1.00 68.62 423 GLY A N 1
ATOM 3310 C CA . GLY A 1 423 ? -5.087 -24.698 -30.230 1.00 68.62 423 GLY A CA 1
ATOM 3311 C C . GLY A 1 423 ? -5.225 -24.376 -28.744 1.00 68.62 423 GLY A C 1
ATOM 3312 O O . GLY A 1 423 ? -4.260 -24.641 -28.035 1.00 68.62 423 GLY A O 1
ATOM 3313 N N . VAL A 1 424 ? -6.350 -23.859 -28.224 1.00 81.50 424 VAL A N 1
ATOM 3314 C CA . VAL A 1 424 ? -6.448 -23.526 -26.784 1.00 81.50 424 VAL A CA 1
ATOM 3315 C C . VAL A 1 424 ? -6.247 -24.781 -25.923 1.00 81.50 424 VAL A C 1
ATOM 3317 O O . VAL A 1 424 ? -6.920 -25.797 -26.082 1.00 81.50 424 VAL A O 1
ATOM 3320 N N . THR A 1 425 ? -5.297 -24.721 -25.004 1.00 89.50 425 THR A N 1
ATOM 3321 C CA . THR A 1 425 ? -4.916 -25.749 -24.026 1.00 89.50 425 THR A CA 1
ATOM 3322 C C . THR A 1 425 ? -4.655 -25.054 -22.695 1.00 89.50 425 THR A C 1
ATOM 3324 O O . THR A 1 425 ? -4.491 -23.834 -22.651 1.00 89.50 425 THR A O 1
ATOM 3327 N N . PHE A 1 426 ? -4.562 -25.796 -21.591 1.00 92.19 426 PHE A N 1
ATOM 3328 C CA . PHE A 1 426 ? -4.152 -25.173 -20.330 1.00 92.19 426 PHE A CA 1
ATOM 3329 C C . PHE A 1 426 ? -2.724 -24.621 -20.412 1.00 92.19 426 PHE A C 1
ATOM 3331 O O . PHE A 1 426 ? -2.390 -23.676 -19.715 1.00 92.19 426 PHE A O 1
ATOM 3338 N N . GLU A 1 427 ? -1.873 -25.176 -21.269 1.00 92.19 427 GLU A N 1
ATOM 3339 C CA . GLU A 1 427 ? -0.462 -24.821 -21.394 1.00 92.19 427 GLU A CA 1
ATOM 3340 C C . GLU A 1 427 ? -0.251 -23.509 -22.151 1.00 92.19 427 GLU A C 1
ATOM 3342 O O . GLU A 1 427 ? 0.730 -22.813 -21.887 1.00 92.19 427 GLU A O 1
ATOM 3347 N N . ASN A 1 428 ? -1.157 -23.151 -23.063 1.00 87.06 428 ASN A N 1
ATOM 3348 C CA . ASN A 1 428 ? -1.084 -21.900 -23.821 1.00 87.06 428 ASN A CA 1
ATOM 3349 C C . ASN A 1 428 ? -2.185 -20.890 -23.472 1.00 87.06 428 ASN A C 1
ATOM 3351 O O . ASN A 1 428 ? -2.086 -19.749 -23.920 1.00 87.06 428 ASN A O 1
ATOM 3355 N N . ALA A 1 429 ? -3.161 -21.250 -22.629 1.00 87.44 429 ALA A N 1
ATOM 3356 C CA . ALA A 1 429 ? -4.133 -20.303 -22.096 1.00 87.44 429 ALA A CA 1
ATOM 3357 C C . ALA A 1 429 ? -3.414 -19.119 -21.430 1.00 87.44 429 ALA A C 1
ATOM 3359 O O . ALA A 1 429 ? -2.438 -19.288 -20.687 1.00 87.44 429 ALA A O 1
ATOM 3360 N N . ALA A 1 430 ? -3.887 -17.913 -21.722 1.00 84.38 430 ALA A N 1
ATOM 3361 C CA . ALA A 1 430 ? -3.329 -16.667 -21.221 1.00 84.38 430 ALA A CA 1
ATOM 3362 C C . ALA A 1 430 ? -4.457 -15.669 -20.916 1.00 84.38 430 ALA A C 1
ATOM 3364 O O . ALA A 1 430 ? -5.550 -15.801 -21.474 1.00 84.38 430 ALA A O 1
ATOM 3365 N N . PRO A 1 431 ? -4.214 -14.673 -20.045 1.00 79.69 431 PRO A N 1
ATOM 3366 C CA . PRO A 1 431 ? -5.173 -13.610 -19.787 1.00 79.69 431 PRO A CA 1
ATOM 3367 C C . PRO A 1 431 ? -5.535 -12.875 -21.091 1.00 79.69 431 PRO A C 1
ATOM 3369 O O . PRO A 1 431 ? -4.632 -12.517 -21.854 1.00 79.69 431 PRO A O 1
ATOM 3372 N N . PRO A 1 432 ? -6.823 -12.611 -21.361 1.00 74.19 432 PRO A N 1
ATOM 3373 C CA . PRO A 1 432 ? -7.257 -11.922 -22.578 1.00 74.19 432 PRO A CA 1
ATOM 3374 C C . PRO A 1 432 ? -6.679 -10.501 -22.656 1.00 74.19 432 PRO A C 1
ATOM 3376 O O . PRO A 1 432 ? -6.840 -9.706 -21.732 1.00 74.19 432 PRO A O 1
ATOM 3379 N N . SER A 1 433 ? -6.005 -10.164 -23.761 1.00 62.06 433 SER A N 1
ATOM 3380 C CA . SER A 1 433 ? -5.175 -8.953 -23.913 1.00 62.06 433 SER A CA 1
ATOM 3381 C C . SER A 1 433 ? -5.940 -7.646 -24.174 1.00 62.06 433 SER A C 1
ATOM 3383 O O . SER A 1 433 ? -5.336 -6.579 -24.096 1.00 62.06 433 SER A O 1
ATOM 3385 N N . ARG A 1 434 ? -7.247 -7.692 -24.461 1.00 58.91 434 ARG A N 1
ATOM 3386 C CA . ARG A 1 434 ? -8.103 -6.512 -24.694 1.00 58.91 434 ARG A CA 1
ATOM 3387 C C . ARG A 1 434 ? -9.469 -6.688 -24.029 1.00 58.91 434 ARG A C 1
ATOM 3389 O O . ARG A 1 434 ? -9.910 -7.819 -23.832 1.00 58.91 434 ARG A O 1
ATOM 3396 N N . LEU A 1 435 ? -10.131 -5.568 -23.710 1.00 54.34 435 LEU A N 1
ATOM 3397 C CA . LEU A 1 435 ? -11.563 -5.566 -23.389 1.00 54.34 435 LEU A CA 1
ATOM 3398 C C . LEU A 1 435 ? -12.315 -6.242 -24.549 1.00 54.34 435 LEU A C 1
ATOM 3400 O O . LEU A 1 435 ? -11.999 -5.939 -25.702 1.00 54.34 435 LEU A O 1
ATOM 3404 N N . PRO A 1 436 ? -13.241 -7.170 -24.273 1.00 50.59 436 PRO A N 1
ATOM 3405 C CA . PRO A 1 436 ? -13.825 -7.994 -25.321 1.00 50.59 436 PRO A CA 1
ATOM 3406 C C . PRO A 1 436 ? -14.583 -7.144 -26.355 1.00 50.59 436 PRO A C 1
ATOM 3408 O O . PRO A 1 436 ? -15.485 -6.387 -26.001 1.00 50.59 436 PRO A O 1
ATOM 3411 N N . GLU A 1 437 ? -14.252 -7.325 -27.639 1.00 52.53 437 GLU A N 1
ATOM 3412 C CA . GLU A 1 437 ? -15.311 -7.500 -28.643 1.00 52.53 437 GLU A CA 1
ATOM 3413 C C . GLU A 1 437 ? -16.075 -8.784 -28.244 1.00 52.53 437 GLU A C 1
ATOM 3415 O O . GLU A 1 437 ? -15.472 -9.667 -27.626 1.00 52.53 437 GLU A O 1
ATOM 3420 N N . ASP A 1 438 ? -17.386 -8.865 -28.500 1.00 53.12 438 ASP A N 1
ATOM 3421 C CA . ASP A 1 438 ? -18.329 -9.833 -27.891 1.00 53.12 438 ASP A CA 1
ATOM 3422 C C . ASP A 1 438 ? -17.831 -11.300 -27.798 1.00 53.12 438 ASP A C 1
ATOM 3424 O O . ASP A 1 438 ? -18.192 -12.025 -26.866 1.00 53.12 438 ASP A O 1
ATOM 3428 N N . ASP A 1 439 ? -16.935 -11.701 -28.698 1.00 51.84 439 ASP A N 1
ATOM 3429 C CA . ASP A 1 439 ? -16.390 -13.045 -28.896 1.00 51.84 439 ASP A CA 1
ATOM 3430 C C . ASP A 1 439 ? -15.486 -13.581 -27.759 1.00 51.84 439 ASP A C 1
ATOM 3432 O O . ASP A 1 439 ? -15.312 -14.790 -27.648 1.00 51.84 439 ASP A O 1
ATOM 3436 N N . TYR A 1 440 ? -14.936 -12.739 -26.867 1.00 61.62 440 TYR A N 1
ATOM 3437 C CA . TYR A 1 440 ? -14.020 -13.183 -25.784 1.00 61.62 440 TYR A CA 1
ATOM 3438 C C . TYR A 1 440 ? -14.564 -13.003 -24.356 1.00 61.62 440 TYR A C 1
ATOM 3440 O O . TYR A 1 440 ? -13.833 -13.102 -23.361 1.00 61.62 440 TYR A O 1
ATOM 3448 N N . ARG A 1 441 ? -15.875 -12.774 -24.218 1.00 70.88 441 ARG A N 1
ATOM 3449 C CA . ARG A 1 441 ? -16.518 -12.463 -22.930 1.00 70.88 441 ARG A CA 1
ATOM 3450 C C . ARG A 1 441 ? -16.335 -13.552 -21.866 1.00 70.88 441 ARG A C 1
ATOM 3452 O O . ARG A 1 441 ? -16.224 -13.229 -20.689 1.00 70.88 441 ARG A O 1
ATOM 3459 N N . ARG A 1 442 ? -16.301 -14.836 -22.241 1.00 79.69 442 ARG A N 1
ATOM 3460 C CA . ARG A 1 442 ? -16.187 -15.957 -21.284 1.00 79.69 442 ARG A CA 1
ATOM 3461 C C . ARG A 1 442 ? -14.774 -16.129 -20.726 1.00 79.69 442 ARG A C 1
ATOM 3463 O O . ARG A 1 442 ? -14.634 -16.270 -19.517 1.00 79.69 442 ARG A O 1
ATOM 3470 N N . ALA A 1 443 ? -13.747 -16.021 -21.567 1.00 80.50 443 ALA A N 1
ATOM 3471 C CA . ALA A 1 443 ? -12.356 -15.984 -21.111 1.00 80.50 443 ALA A CA 1
ATOM 3472 C C . ALA A 1 443 ? -12.094 -14.773 -20.199 1.00 80.50 443 ALA A C 1
ATOM 3474 O O . ALA A 1 443 ? -11.380 -14.879 -19.203 1.00 80.50 443 ALA A O 1
ATOM 3475 N N . TRP A 1 444 ? -12.724 -13.632 -20.504 1.00 78.69 444 TRP A N 1
ATOM 3476 C CA . TRP A 1 444 ? -12.702 -12.454 -19.636 1.00 78.69 444 TRP A CA 1
ATOM 3477 C C . TRP A 1 444 ? -13.364 -12.712 -18.276 1.00 78.69 444 TRP A C 1
ATOM 3479 O O . TRP A 1 444 ? -12.803 -12.337 -17.252 1.00 78.69 444 TRP A O 1
ATOM 3489 N N . LEU A 1 445 ? -14.514 -13.394 -18.240 1.00 80.50 445 LEU A N 1
ATOM 3490 C CA . LEU A 1 445 ? -15.160 -13.780 -16.980 1.00 80.50 445 LEU A CA 1
ATOM 3491 C C . LEU A 1 445 ? -14.286 -14.731 -16.151 1.00 80.50 445 LEU A C 1
ATOM 3493 O O . LEU A 1 445 ? -14.125 -14.498 -14.958 1.00 80.50 445 LEU A O 1
ATOM 3497 N N . ASP A 1 446 ? -13.661 -15.737 -16.770 1.00 87.12 446 ASP A N 1
ATOM 3498 C CA . ASP A 1 446 ? -12.712 -16.624 -16.080 1.00 87.12 446 ASP A CA 1
ATOM 3499 C C . ASP A 1 446 ? -11.515 -15.844 -15.513 1.00 87.12 446 ASP A C 1
ATOM 3501 O O . ASP A 1 446 ? -11.067 -16.122 -14.401 1.00 87.12 446 ASP A O 1
ATOM 3505 N N . TRP A 1 447 ? -11.014 -14.846 -16.246 1.00 83.25 447 TRP A N 1
ATOM 3506 C CA . TRP A 1 447 ? -9.967 -13.947 -15.762 1.00 83.25 447 TRP A CA 1
ATOM 3507 C C . TRP A 1 447 ? -10.426 -13.096 -14.568 1.00 83.25 447 TRP A C 1
ATOM 3509 O O . TRP A 1 447 ? -9.703 -12.993 -13.578 1.00 83.25 447 TRP A O 1
ATOM 3519 N N . CYS A 1 448 ? -11.632 -12.523 -14.621 1.00 78.94 448 CYS A N 1
ATOM 3520 C CA . CYS A 1 448 ? -12.220 -11.780 -13.505 1.00 78.94 448 CYS A CA 1
ATOM 3521 C C . CYS A 1 448 ? -12.394 -12.662 -12.262 1.00 78.94 448 CYS A C 1
ATOM 3523 O O . CYS A 1 448 ? -12.003 -12.263 -11.168 1.00 78.94 448 CYS A O 1
ATOM 3525 N N . GLU A 1 449 ? -12.931 -13.873 -12.418 1.00 82.50 449 GLU A N 1
ATOM 3526 C CA . GLU A 1 449 ? -13.090 -14.819 -11.311 1.00 82.50 449 GLU A CA 1
ATOM 3527 C C . GLU A 1 449 ? -11.740 -15.230 -10.712 1.00 82.50 449 GLU A C 1
ATOM 3529 O O . GLU A 1 449 ? -11.590 -15.255 -9.488 1.00 82.50 449 GLU A O 1
ATOM 3534 N N . PHE A 1 450 ? -10.736 -15.489 -11.557 1.00 85.75 450 PHE A N 1
ATOM 3535 C CA . PHE A 1 450 ? -9.370 -15.729 -11.102 1.00 85.75 450 PHE A CA 1
ATOM 3536 C C . PHE A 1 450 ? -8.840 -14.544 -10.290 1.00 85.75 450 PHE A C 1
ATOM 3538 O O . PHE A 1 450 ? -8.370 -14.743 -9.171 1.00 85.75 450 PHE A O 1
ATOM 3545 N N . ALA A 1 451 ? -8.949 -13.320 -10.813 1.00 79.38 451 ALA A N 1
ATOM 3546 C CA . ALA A 1 451 ? -8.488 -12.110 -10.135 1.00 79.38 451 ALA A CA 1
ATOM 3547 C C . ALA A 1 451 ? -9.206 -11.885 -8.789 1.00 79.38 451 ALA A C 1
ATOM 3549 O O . ALA A 1 451 ? -8.585 -11.463 -7.812 1.00 79.38 451 ALA A O 1
ATOM 3550 N N . ASN A 1 452 ? -10.492 -12.227 -8.700 1.00 76.38 452 ASN A N 1
ATOM 3551 C CA . ASN A 1 452 ? -11.275 -12.142 -7.468 1.00 76.38 452 ASN A CA 1
ATOM 3552 C C . ASN A 1 452 ? -10.820 -13.174 -6.422 1.00 76.38 452 ASN A C 1
ATOM 3554 O O . ASN A 1 452 ? -10.545 -12.818 -5.273 1.00 76.38 452 ASN A O 1
ATOM 3558 N N . ALA A 1 453 ? -10.680 -14.442 -6.821 1.00 79.88 453 ALA A N 1
ATOM 3559 C CA . ALA A 1 453 ? -10.182 -15.515 -5.954 1.00 79.88 453 ALA A CA 1
ATOM 3560 C C . ALA A 1 453 ? -8.725 -15.283 -5.520 1.00 79.88 453 ALA A C 1
ATOM 3562 O O . ALA A 1 453 ? -8.299 -15.668 -4.431 1.00 79.88 453 ALA A O 1
ATOM 3563 N N . TRP A 1 454 ? -7.947 -14.632 -6.373 1.00 80.38 454 TRP A N 1
ATOM 3564 C CA . TRP A 1 454 ? -6.553 -14.317 -6.136 1.00 80.38 454 TRP A CA 1
ATOM 3565 C C . TRP A 1 454 ? -6.348 -13.343 -4.965 1.00 80.38 454 TRP A C 1
ATOM 3567 O O . TRP A 1 454 ? -5.529 -13.611 -4.085 1.00 80.38 454 TRP A O 1
ATOM 3577 N N . TRP A 1 455 ? -7.138 -12.272 -4.878 1.00 77.25 455 TRP A N 1
ATOM 3578 C CA . TRP A 1 455 ? -7.068 -11.333 -3.751 1.00 77.25 455 TRP A CA 1
ATOM 3579 C C . TRP A 1 455 ? -7.423 -11.969 -2.409 1.00 77.25 455 TRP A C 1
ATOM 3581 O O . TRP A 1 455 ? -6.821 -11.674 -1.377 1.00 77.25 455 TRP A O 1
ATOM 3591 N N . VAL A 1 456 ? -8.383 -12.885 -2.440 1.00 79.00 456 VAL A N 1
ATOM 3592 C CA . VAL A 1 456 ? -8.801 -13.698 -1.293 1.00 79.00 456 VAL A CA 1
ATOM 3593 C C . VAL A 1 456 ? -7.647 -14.591 -0.840 1.00 79.00 456 VAL A C 1
ATOM 3595 O O . VAL A 1 456 ? -7.309 -14.604 0.342 1.00 79.00 456 VAL A O 1
ATOM 3598 N N . ARG A 1 457 ? -6.950 -15.243 -1.781 1.00 84.94 457 ARG A N 1
ATOM 3599 C CA . ARG A 1 457 ? -5.729 -16.011 -1.485 1.00 84.94 457 ARG A CA 1
ATOM 3600 C C . ARG A 1 457 ? -4.612 -15.137 -0.914 1.00 84.94 457 ARG A C 1
ATOM 3602 O O . ARG A 1 457 ? -3.876 -15.608 -0.054 1.00 84.94 457 ARG A O 1
ATOM 3609 N N . PHE A 1 458 ? -4.461 -13.897 -1.384 1.00 84.19 458 PHE A N 1
ATOM 3610 C CA . PHE A 1 458 ? -3.405 -12.995 -0.911 1.00 84.19 458 PHE A CA 1
ATOM 3611 C C . PHE A 1 458 ? -3.654 -12.600 0.543 1.00 84.19 458 PHE A C 1
ATOM 3613 O O . PHE A 1 458 ? -2.758 -12.708 1.381 1.00 84.19 458 PHE A O 1
ATOM 3620 N N . ALA A 1 459 ? -4.898 -12.227 0.846 1.00 85.81 459 ALA A N 1
ATOM 3621 C CA . ALA A 1 459 ? -5.334 -11.930 2.199 1.00 85.81 459 ALA A CA 1
ATOM 3622 C C . ALA A 1 459 ? -5.193 -13.143 3.128 1.00 85.81 459 ALA A C 1
ATOM 3624 O O . ALA A 1 459 ? -4.692 -12.996 4.238 1.00 85.81 459 ALA A O 1
ATOM 3625 N N . ASP A 1 460 ? -5.581 -14.343 2.686 1.00 89.06 460 ASP A N 1
ATOM 3626 C CA . ASP A 1 460 ? -5.444 -15.554 3.502 1.00 89.06 460 ASP A CA 1
ATOM 3627 C C . ASP A 1 460 ? -3.970 -15.914 3.752 1.00 89.06 460 ASP A C 1
ATOM 3629 O O . ASP A 1 460 ? -3.595 -16.228 4.879 1.00 89.06 460 ASP A O 1
ATOM 3633 N N . TRP A 1 461 ? -3.103 -15.778 2.744 1.00 91.69 461 TRP A N 1
ATOM 3634 C CA . TRP A 1 461 ? -1.660 -15.989 2.885 1.00 91.69 461 TRP A CA 1
ATOM 3635 C C . TRP A 1 461 ? -1.019 -15.013 3.883 1.00 91.69 461 TRP A C 1
ATOM 3637 O O . TRP A 1 461 ? -0.365 -15.448 4.835 1.00 91.69 461 TRP A O 1
ATOM 3647 N N . ALA A 1 462 ? -1.233 -13.705 3.709 1.00 91.56 462 ALA A N 1
ATOM 3648 C CA . ALA A 1 462 ? -0.703 -12.691 4.618 1.00 91.56 462 ALA A CA 1
ATOM 3649 C C . ALA A 1 462 ? -1.291 -12.842 6.032 1.00 91.56 462 ALA A C 1
ATOM 3651 O O . ALA A 1 462 ? -0.563 -12.767 7.026 1.00 91.56 462 ALA A O 1
ATOM 3652 N N . GLY A 1 463 ? -2.588 -13.145 6.121 1.00 93.56 463 GLY A N 1
ATOM 3653 C CA . GLY A 1 463 ? -3.274 -13.444 7.372 1.00 93.56 463 GLY A CA 1
ATOM 3654 C C . GLY A 1 463 ? -2.690 -14.664 8.073 1.00 93.56 463 GLY A C 1
ATOM 3655 O O . GLY A 1 463 ? -2.474 -14.619 9.278 1.00 93.56 463 GLY A O 1
ATOM 3656 N N . GLY A 1 464 ? -2.350 -15.723 7.338 1.00 95.94 464 GLY A N 1
ATOM 3657 C CA . GLY A 1 464 ? -1.689 -16.909 7.881 1.00 95.94 464 GLY A CA 1
ATOM 3658 C C . GLY A 1 464 ? -0.322 -16.599 8.493 1.00 95.94 464 GLY A C 1
ATOM 3659 O O . GLY A 1 464 ? -0.014 -17.092 9.579 1.00 95.94 464 GLY A O 1
ATOM 3660 N N . ILE A 1 465 ? 0.471 -15.731 7.853 1.00 96.50 465 ILE A N 1
ATOM 3661 C CA . ILE A 1 465 ? 1.753 -15.261 8.404 1.00 96.50 465 ILE A CA 1
ATOM 3662 C C . ILE A 1 465 ? 1.522 -14.494 9.708 1.00 96.50 465 ILE A C 1
ATOM 3664 O O . ILE A 1 465 ? 2.128 -14.820 10.731 1.00 96.50 465 ILE A O 1
ATOM 3668 N N . VAL A 1 466 ? 0.622 -13.505 9.690 1.00 96.75 466 VAL A N 1
ATOM 3669 C CA . VAL A 1 466 ? 0.308 -12.695 10.874 1.00 96.75 466 VAL A CA 1
ATOM 3670 C C . VAL A 1 466 ? -0.216 -13.572 12.002 1.00 96.75 466 VAL A C 1
ATOM 3672 O O . VAL A 1 466 ? 0.281 -13.474 13.115 1.00 96.75 466 VAL A O 1
ATOM 3675 N N . LYS A 1 467 ? -1.170 -14.466 11.739 1.00 96.81 467 LYS A N 1
ATOM 3676 C CA . LYS A 1 467 ? -1.765 -15.348 12.753 1.00 96.81 467 LYS A CA 1
ATOM 3677 C C . LYS A 1 467 ? -0.778 -16.378 13.297 1.00 96.81 467 LYS A C 1
ATOM 3679 O O . LYS A 1 467 ? -0.930 -16.799 14.438 1.00 96.81 467 LYS A O 1
ATOM 3684 N N . GLY A 1 468 ? 0.241 -16.751 12.522 1.00 97.44 468 GLY A N 1
ATOM 3685 C CA . GLY A 1 468 ? 1.351 -17.572 13.004 1.00 97.44 468 GLY A CA 1
ATOM 3686 C C . GLY A 1 468 ? 2.263 -16.847 14.000 1.00 97.44 468 GLY A C 1
ATOM 3687 O O . GLY A 1 468 ? 2.834 -17.490 14.875 1.00 97.44 468 GLY A O 1
ATOM 3688 N N . VAL A 1 469 ? 2.389 -15.520 13.891 1.00 97.62 469 VAL A N 1
ATOM 3689 C CA . VAL A 1 469 ? 3.253 -14.695 14.757 1.00 97.62 469 VAL A CA 1
ATOM 3690 C C . VAL A 1 469 ? 2.482 -14.065 15.921 1.00 97.62 469 VAL A C 1
ATOM 3692 O O . VAL A 1 469 ? 2.943 -14.077 17.056 1.00 97.62 469 VAL A O 1
ATOM 3695 N N . ALA A 1 470 ? 1.305 -13.517 15.640 1.00 96.88 470 ALA A N 1
ATOM 3696 C CA . ALA A 1 470 ? 0.475 -12.725 16.537 1.00 96.88 470 ALA A CA 1
ATOM 3697 C C . ALA A 1 470 ? -0.970 -13.275 16.557 1.00 96.88 470 ALA A C 1
ATOM 3699 O O . ALA A 1 470 ? -1.903 -12.595 16.122 1.00 96.88 470 ALA A O 1
ATOM 3700 N N . PRO A 1 471 ? -1.189 -14.511 17.051 1.00 96.19 471 PRO A N 1
ATOM 3701 C CA . PRO A 1 471 ? -2.473 -15.217 16.938 1.00 96.19 471 PRO A CA 1
ATOM 3702 C C . PRO A 1 471 ? -3.649 -14.499 17.615 1.00 96.19 471 PRO A C 1
ATOM 3704 O O . PRO A 1 471 ? -4.794 -14.674 17.201 1.00 96.19 471 PRO A O 1
ATOM 3707 N N . SER A 1 472 ? -3.378 -13.685 18.640 1.00 94.00 472 SER A N 1
ATOM 3708 C CA . SER A 1 472 ? -4.387 -12.912 19.373 1.00 94.00 472 SER A CA 1
ATOM 3709 C C . SER A 1 472 ? -4.829 -11.631 18.661 1.00 94.00 472 SER A C 1
ATOM 3711 O O . SER A 1 472 ? -5.863 -11.068 19.017 1.00 94.00 472 SER A O 1
ATOM 3713 N N . LYS A 1 473 ? -4.066 -11.151 17.672 1.00 95.06 473 LYS A N 1
ATOM 3714 C CA . LYS A 1 473 ? -4.371 -9.914 16.945 1.00 95.06 473 LYS A CA 1
ATOM 3715 C C . LYS A 1 473 ? -5.349 -10.202 15.818 1.00 95.06 473 LYS A C 1
ATOM 3717 O O . LYS A 1 473 ? -5.311 -11.278 15.218 1.00 95.06 473 LYS A O 1
ATOM 3722 N N . LEU A 1 474 ? -6.238 -9.258 15.527 1.00 95.50 474 LEU A N 1
ATOM 3723 C CA . LEU A 1 474 ? -7.166 -9.399 14.409 1.00 95.50 474 LEU A CA 1
ATOM 3724 C C . LEU A 1 474 ? -6.420 -9.241 13.077 1.00 95.50 474 LEU A C 1
ATOM 3726 O O . LEU A 1 474 ? -5.390 -8.569 13.006 1.00 95.50 474 LEU A O 1
ATOM 3730 N N . PHE A 1 475 ? -6.935 -9.852 12.017 1.00 94.50 475 PHE A N 1
ATOM 3731 C CA . PHE A 1 475 ? -6.440 -9.622 10.666 1.00 94.50 475 PHE A CA 1
ATOM 3732 C C . PHE A 1 475 ? -7.542 -9.077 9.765 1.00 94.50 475 PHE A C 1
ATOM 3734 O O . PHE A 1 475 ? -8.674 -9.568 9.748 1.00 94.50 475 PHE A O 1
ATOM 3741 N N . GLN A 1 476 ? -7.185 -8.048 9.015 1.00 91.25 476 GLN A N 1
ATOM 3742 C CA . GLN A 1 476 ? -8.072 -7.260 8.191 1.00 91.25 476 GLN A CA 1
ATOM 3743 C C . GLN A 1 476 ? -7.658 -7.326 6.728 1.00 91.25 476 GLN A C 1
ATOM 3745 O O . GLN A 1 476 ? -6.480 -7.294 6.382 1.00 91.25 476 GLN A O 1
ATOM 3750 N N . VAL A 1 477 ? -8.647 -7.361 5.848 1.00 86.75 477 VAL A N 1
ATOM 3751 C CA . VAL A 1 477 ? -8.446 -7.158 4.415 1.00 86.75 477 VAL A CA 1
ATOM 3752 C C . VAL A 1 477 ? -9.267 -5.962 3.964 1.00 86.75 477 VAL A C 1
ATOM 3754 O O . VAL A 1 477 ? -10.437 -5.842 4.327 1.00 86.75 477 VAL A O 1
ATOM 3757 N N . ARG A 1 478 ? -8.662 -5.079 3.166 1.00 82.19 478 ARG A N 1
ATOM 3758 C CA . ARG A 1 478 ? -9.357 -3.948 2.542 1.00 82.19 478 ARG A CA 1
ATOM 3759 C C . ARG A 1 478 ? -9.487 -4.118 1.052 1.00 82.19 478 ARG A C 1
ATOM 3761 O O . ARG A 1 478 ? -8.483 -4.099 0.357 1.00 82.19 478 ARG A O 1
ATOM 3768 N N . PHE A 1 479 ? -10.710 -4.189 0.549 1.00 75.38 479 PHE A N 1
ATOM 3769 C CA . PHE A 1 479 ? -10.953 -4.256 -0.888 1.00 75.38 479 PHE A CA 1
ATOM 3770 C C . PHE A 1 479 ? -11.071 -2.855 -1.486 1.00 75.38 479 PHE A C 1
ATOM 3772 O O . PHE A 1 479 ? -11.903 -2.069 -1.038 1.00 75.38 479 PHE A O 1
ATOM 3779 N N . GLY A 1 480 ? -10.222 -2.550 -2.472 1.00 64.31 480 GLY A N 1
ATOM 3780 C CA . GLY A 1 480 ? -10.162 -1.269 -3.187 1.00 64.31 480 GLY A CA 1
ATOM 3781 C C . GLY A 1 480 ? -11.048 -1.195 -4.437 1.00 64.31 480 GLY A C 1
ATOM 3782 O O . GLY A 1 480 ? -11.294 -2.204 -5.100 1.00 64.31 480 GLY A O 1
ATOM 3783 N N . TRP A 1 481 ? -11.496 0.008 -4.816 1.00 52.78 481 TRP A N 1
ATOM 3784 C CA . TRP A 1 481 ? -11.927 0.282 -6.194 1.00 52.78 481 TRP A CA 1
ATOM 3785 C C . TRP A 1 481 ? -10.697 0.336 -7.126 1.00 52.78 481 TRP A C 1
ATOM 3787 O O . TRP A 1 481 ? -9.660 0.852 -6.700 1.00 52.78 481 TRP A O 1
ATOM 3797 N N . PRO A 1 482 ? -10.761 -0.172 -8.378 1.00 46.56 482 PRO A N 1
ATOM 3798 C CA . PRO A 1 482 ? -11.917 -0.709 -9.115 1.00 46.56 482 PRO A CA 1
ATOM 3799 C C . PRO A 1 482 ? -12.167 -2.215 -8.964 1.00 46.56 482 PRO A C 1
ATOM 3801 O O . PRO A 1 482 ? -13.073 -2.754 -9.596 1.00 46.56 482 PRO A O 1
ATOM 3804 N N . VAL A 1 483 ? -11.400 -2.900 -8.118 1.00 49.53 483 VAL A N 1
ATOM 3805 C CA . VAL A 1 483 ? -11.491 -4.358 -7.900 1.00 49.53 483 VAL A CA 1
ATOM 3806 C C . VAL A 1 483 ? -12.774 -4.752 -7.144 1.00 49.53 483 VAL A C 1
ATOM 3808 O O . VAL A 1 483 ? -13.098 -5.925 -6.985 1.00 49.53 483 VAL A O 1
ATOM 3811 N N . PHE A 1 484 ? -13.580 -3.772 -6.740 1.00 53.97 484 PHE A N 1
ATOM 3812 C CA . PHE A 1 484 ? -14.930 -3.950 -6.218 1.00 53.97 484 PHE A CA 1
ATOM 3813 C C . PHE A 1 484 ? -15.926 -4.416 -7.302 1.00 53.97 484 PHE A C 1
ATOM 3815 O O . PHE A 1 484 ? -16.864 -3.703 -7.663 1.00 53.97 484 PHE A O 1
ATOM 3822 N N . GLN A 1 485 ? -15.731 -5.625 -7.825 1.00 50.62 485 GLN A N 1
ATOM 3823 C CA . GLN A 1 485 ? -16.652 -6.303 -8.734 1.00 50.62 485 GLN A CA 1
ATOM 3824 C C . GLN A 1 485 ? -17.392 -7.415 -7.982 1.00 50.62 485 GLN A C 1
ATOM 3826 O O . GLN A 1 485 ? -17.051 -8.584 -8.077 1.00 50.62 485 GLN A O 1
ATOM 3831 N N . ALA A 1 486 ? -18.417 -7.019 -7.224 1.00 53.44 486 ALA A N 1
ATOM 3832 C CA . ALA A 1 486 ? -19.476 -7.863 -6.653 1.00 53.44 486 ALA A CA 1
ATOM 3833 C C . ALA A 1 486 ? -19.088 -8.986 -5.653 1.00 53.44 486 ALA A C 1
ATOM 3835 O O . ALA A 1 486 ? -19.600 -8.975 -4.536 1.00 53.44 486 ALA A O 1
ATOM 3836 N N . GLU A 1 487 ? -18.234 -9.954 -6.003 1.00 60.78 487 GLU A N 1
ATOM 3837 C CA . GLU A 1 487 ? -18.137 -11.258 -5.309 1.00 60.78 487 GLU A CA 1
ATOM 3838 C C . GLU A 1 487 ? -17.034 -11.350 -4.239 1.00 60.78 487 GLU A C 1
ATOM 3840 O O . GLU A 1 487 ? -17.131 -12.134 -3.296 1.00 60.78 487 GLU A O 1
ATOM 3845 N N . ASN A 1 488 ? -15.994 -10.522 -4.335 1.00 66.25 488 ASN A N 1
ATOM 3846 C CA . ASN A 1 488 ? -14.742 -10.666 -3.573 1.00 66.25 488 ASN A CA 1
ATOM 3847 C C . ASN A 1 488 ? -14.971 -10.504 -2.072 1.00 66.25 488 ASN A C 1
ATOM 3849 O O . ASN A 1 488 ? -14.329 -11.168 -1.267 1.00 66.25 488 ASN A O 1
ATOM 3853 N N . ILE A 1 489 ? -15.927 -9.652 -1.703 1.00 68.25 489 ILE A N 1
ATOM 3854 C CA . ILE A 1 489 ? -16.347 -9.445 -0.319 1.00 68.25 489 ILE A CA 1
ATOM 3855 C C . ILE A 1 489 ? -16.979 -10.710 0.277 1.00 68.25 489 ILE A C 1
ATOM 3857 O O . ILE A 1 489 ? -16.741 -11.029 1.439 1.00 68.25 489 ILE A O 1
ATOM 3861 N N . PHE A 1 490 ? -17.732 -11.471 -0.522 1.00 73.50 490 PHE A N 1
ATOM 3862 C CA . PHE A 1 490 ? -18.320 -12.739 -0.097 1.00 73.50 490 PHE A CA 1
ATOM 3863 C C . PHE A 1 490 ? -17.260 -13.832 -0.008 1.00 73.50 490 PHE A C 1
ATOM 3865 O O . PHE A 1 490 ? -17.262 -14.608 0.945 1.00 73.50 490 PHE A O 1
ATOM 3872 N N . LEU A 1 491 ? -16.318 -13.856 -0.951 1.00 71.00 491 LEU A N 1
ATOM 3873 C CA . LEU A 1 491 ? -15.179 -14.770 -0.910 1.00 71.00 491 LEU A CA 1
ATOM 3874 C C . LEU A 1 491 ? -14.261 -14.480 0.288 1.00 71.00 491 LEU A C 1
ATOM 3876 O O . LEU A 1 491 ? -13.787 -15.404 0.939 1.00 71.00 491 LEU A O 1
ATOM 3880 N N . ALA A 1 492 ? -14.075 -13.212 0.659 1.00 69.31 492 ALA A N 1
ATOM 3881 C CA . ALA A 1 492 ? -13.288 -12.826 1.828 1.00 69.31 492 ALA A CA 1
ATOM 3882 C C . ALA A 1 492 ? -13.862 -13.366 3.142 1.00 69.31 492 ALA A C 1
ATOM 3884 O O . ALA A 1 492 ? -13.110 -13.649 4.074 1.00 69.31 492 ALA A O 1
ATOM 3885 N N . ARG A 1 493 ? -15.186 -13.568 3.218 1.00 72.25 493 ARG A N 1
ATOM 3886 C CA . ARG A 1 493 ? -15.822 -14.222 4.374 1.00 72.25 493 ARG A CA 1
ATOM 3887 C C . ARG A 1 493 ? -15.365 -15.664 4.550 1.00 72.25 493 ARG A C 1
ATOM 3889 O O . ARG A 1 493 ? -15.393 -16.178 5.662 1.00 72.25 493 ARG A O 1
ATOM 3896 N N . GLN A 1 494 ? -14.960 -16.305 3.458 1.00 74.56 494 GLN A N 1
ATOM 3897 C CA . GLN A 1 494 ? -14.487 -17.683 3.446 1.00 74.56 494 GLN A CA 1
ATOM 3898 C C . GLN A 1 494 ? -12.996 -17.782 3.798 1.00 74.56 494 GLN A C 1
ATOM 3900 O O . GLN A 1 494 ? -12.510 -18.885 4.044 1.00 74.56 494 GLN A O 1
ATOM 3905 N N . CYS A 1 495 ? -12.269 -16.658 3.873 1.00 81.81 495 CYS A N 1
ATOM 3906 C CA . CYS A 1 495 ? -10.884 -16.659 4.328 1.00 81.81 495 CYS A CA 1
ATOM 3907 C C . CYS A 1 495 ? -10.800 -17.113 5.784 1.00 81.81 495 CYS A C 1
ATOM 3909 O O . CYS A 1 495 ? -11.482 -16.593 6.679 1.00 81.81 495 CYS A O 1
ATOM 3911 N N . ARG A 1 496 ? -9.891 -18.052 6.037 1.00 87.75 496 ARG A N 1
ATOM 3912 C CA . ARG A 1 496 ? -9.701 -18.639 7.359 1.00 87.75 496 ARG A CA 1
ATOM 3913 C C . ARG A 1 496 ? -9.141 -17.614 8.331 1.00 87.75 496 ARG A C 1
ATOM 3915 O O . ARG A 1 496 ? -9.574 -17.560 9.479 1.00 87.75 496 ARG A O 1
ATOM 3922 N N . PHE A 1 497 ? -8.175 -16.824 7.875 1.00 91.62 497 PHE A N 1
ATOM 3923 C CA . PHE A 1 497 ? -7.410 -15.940 8.750 1.00 91.62 497 PHE A CA 1
ATOM 3924 C C . PHE A 1 497 ? -7.941 -14.512 8.823 1.00 91.62 497 PHE A C 1
ATOM 3926 O O . PHE A 1 497 ? -7.459 -13.750 9.651 1.00 91.62 497 PHE A O 1
ATOM 3933 N N . VAL A 1 498 ? -8.933 -14.152 8.007 1.00 90.44 498 VAL A N 1
ATOM 3934 C CA . VAL A 1 498 ? -9.557 -12.824 8.023 1.00 90.44 498 VAL A CA 1
ATOM 3935 C C . VAL A 1 498 ? -10.590 -12.743 9.143 1.00 90.44 498 VAL A C 1
ATOM 3937 O O . VAL A 1 498 ? -11.458 -13.605 9.254 1.00 90.44 498 VAL A O 1
ATOM 3940 N N . ASP A 1 499 ? -10.523 -11.684 9.945 1.00 92.06 499 ASP A N 1
ATOM 3941 C CA . ASP A 1 499 ? -11.521 -11.324 10.960 1.00 92.06 499 ASP A CA 1
ATOM 3942 C C . ASP A 1 499 ? -12.374 -10.124 10.530 1.00 92.06 499 ASP A C 1
ATOM 3944 O O . ASP A 1 499 ? -13.548 -10.021 10.889 1.00 92.06 499 ASP A O 1
ATOM 3948 N N . LEU A 1 500 ? -11.748 -9.215 9.780 1.00 89.38 500 LEU A N 1
ATOM 3949 C CA . LEU A 1 500 ? -12.218 -7.874 9.457 1.00 89.38 500 LEU A CA 1
ATOM 3950 C C . LEU A 1 500 ? -12.210 -7.681 7.934 1.00 89.38 500 LEU A C 1
ATOM 3952 O O . LEU A 1 500 ? -11.185 -7.887 7.284 1.00 89.38 500 LEU A O 1
ATOM 3956 N N . VAL A 1 501 ? -13.331 -7.251 7.360 1.00 85.19 501 VAL A N 1
ATOM 3957 C CA . VAL A 1 501 ? -13.461 -6.956 5.928 1.00 85.19 501 VAL A CA 1
ATOM 3958 C C . VAL A 1 501 ? -13.810 -5.481 5.738 1.00 85.19 501 VAL A C 1
ATOM 3960 O O . VAL A 1 501 ? -14.931 -5.057 6.016 1.00 85.19 501 VAL A O 1
ATOM 3963 N N . GLN A 1 502 ? -12.847 -4.706 5.239 1.00 80.50 502 GLN A N 1
ATOM 3964 C CA . GLN A 1 502 ? -13.036 -3.302 4.882 1.00 80.50 502 GLN A CA 1
ATOM 3965 C C . GLN A 1 502 ? -13.461 -3.163 3.431 1.00 80.50 502 GLN A C 1
ATOM 3967 O O . GLN A 1 502 ? -12.835 -3.713 2.519 1.00 80.50 502 GLN A O 1
ATOM 3972 N N . CYS A 1 503 ? -14.464 -2.327 3.218 1.00 74.38 503 CYS A N 1
ATOM 3973 C CA . CYS A 1 503 ? -14.948 -1.983 1.895 1.00 74.38 503 CYS A CA 1
ATOM 3974 C C . CYS A 1 503 ? -14.536 -0.549 1.550 1.00 74.38 503 CYS A C 1
ATOM 3976 O O . CYS A 1 503 ? -15.226 0.381 1.970 1.00 74.38 503 CYS A O 1
ATOM 3978 N N . LYS A 1 504 ? -13.434 -0.361 0.806 1.00 71.19 504 LYS A N 1
ATOM 3979 C CA . LYS A 1 504 ? -13.032 0.969 0.319 1.00 71.19 504 LYS A CA 1
ATOM 3980 C C . LYS A 1 504 ? -14.083 1.503 -0.651 1.00 71.19 504 LYS A C 1
ATOM 3982 O O . LYS A 1 504 ? -14.615 0.734 -1.454 1.00 71.19 504 LYS A O 1
ATOM 3987 N N . ASP A 1 505 ? -14.358 2.804 -0.588 1.00 61.25 505 ASP A N 1
ATOM 3988 C CA . ASP A 1 505 ? -15.318 3.481 -1.465 1.00 61.25 505 ASP A CA 1
ATOM 3989 C C . ASP A 1 505 ? -16.685 2.775 -1.445 1.00 61.25 505 ASP A C 1
ATOM 3991 O O . ASP A 1 505 ? -17.420 2.770 -2.439 1.00 61.25 505 ASP A O 1
ATOM 3995 N N . ALA A 1 506 ? -17.041 2.159 -0.299 1.00 51.53 506 ALA A N 1
ATOM 3996 C CA . ALA A 1 506 ? -18.397 1.670 -0.040 1.00 51.53 506 ALA A CA 1
ATOM 3997 C C . ALA A 1 506 ? -19.407 2.778 -0.325 1.00 51.53 506 ALA A C 1
ATOM 3999 O O . ALA A 1 506 ? -20.525 2.513 -0.774 1.00 51.53 506 ALA A O 1
ATOM 4000 N N . VAL A 1 507 ? -18.941 4.016 -0.164 1.00 50.72 507 VAL A N 1
ATOM 4001 C CA . VAL A 1 507 ? -19.592 5.159 -0.732 1.00 50.72 507 VAL A CA 1
ATOM 4002 C C . VAL A 1 507 ? -18.632 5.984 -1.572 1.00 50.72 507 VAL A C 1
ATOM 4004 O O . VAL A 1 507 ? -17.625 6.486 -1.083 1.00 50.72 507 VAL A O 1
ATOM 4007 N N . ALA A 1 508 ? -18.921 6.025 -2.877 1.00 46.69 508 ALA A N 1
ATOM 4008 C CA . ALA A 1 508 ? -18.167 6.795 -3.861 1.00 46.69 508 ALA A CA 1
ATOM 4009 C C . ALA A 1 508 ? -18.105 8.267 -3.445 1.00 46.69 508 ALA A C 1
ATOM 4011 O O . ALA A 1 508 ? -18.927 8.697 -2.643 1.00 46.69 508 ALA A O 1
ATOM 4012 N N . SER A 1 509 ? -17.225 9.058 -4.062 1.00 48.56 509 SER A N 1
ATOM 4013 C CA . SER A 1 509 ? -17.407 10.512 -4.120 1.00 48.56 509 SER A CA 1
ATOM 4014 C C . SER A 1 509 ? -18.880 10.802 -4.460 1.00 48.56 509 SER A C 1
ATOM 4016 O O . SER A 1 509 ? -19.356 10.516 -5.562 1.00 48.56 509 SER A O 1
ATOM 4018 N N . TRP A 1 510 ? -19.650 11.224 -3.454 1.00 50.38 510 TRP A N 1
ATOM 4019 C CA . TRP A 1 510 ? -21.097 10.972 -3.373 1.00 50.38 510 TRP A CA 1
ATOM 4020 C C . TRP A 1 510 ? -21.908 11.737 -4.430 1.00 50.38 510 TRP A C 1
ATOM 4022 O O . TRP A 1 510 ? -23.078 11.440 -4.653 1.00 50.38 510 TRP A O 1
ATOM 4032 N N . GLU A 1 511 ? -21.261 12.661 -5.140 1.00 39.16 511 GLU A N 1
ATOM 4033 C CA . GLU A 1 511 ? -21.776 13.406 -6.290 1.00 39.16 511 GLU A CA 1
ATOM 4034 C C . GLU A 1 511 ? -21.896 12.582 -7.589 1.00 39.16 511 GLU A C 1
ATOM 4036 O O . GLU A 1 511 ? -22.601 13.012 -8.500 1.00 39.16 511 GLU A O 1
ATOM 4041 N N . VAL A 1 512 ? -21.250 11.411 -7.711 1.00 46.72 512 VAL A N 1
ATOM 4042 C CA . VAL A 1 512 ? -21.232 10.630 -8.977 1.00 46.72 512 VAL A CA 1
ATOM 4043 C C . VAL A 1 512 ? -22.060 9.336 -8.907 1.00 46.72 512 VAL A C 1
ATOM 4045 O O . VAL A 1 512 ? -22.367 8.718 -9.929 1.00 46.72 512 VAL A O 1
ATOM 4048 N N . GLY A 1 513 ? -22.454 8.908 -7.706 1.00 52.16 513 GLY A N 1
ATOM 4049 C CA . GLY A 1 513 ? -23.232 7.688 -7.508 1.00 52.16 513 GLY A CA 1
ATOM 4050 C C . GLY A 1 513 ? -24.722 7.912 -7.753 1.00 52.16 513 GLY A C 1
ATOM 4051 O O . GLY A 1 513 ? -25.426 8.373 -6.862 1.00 52.16 513 GLY A O 1
ATOM 4052 N N . HIS A 1 514 ? -25.230 7.528 -8.926 1.00 55.75 514 HIS A N 1
ATOM 4053 C CA . HIS A 1 514 ? -26.674 7.407 -9.180 1.00 55.75 514 HIS A CA 1
ATOM 4054 C C . HIS A 1 514 ? -27.372 6.647 -8.020 1.00 55.75 514 HIS A C 1
ATOM 4056 O O . HIS A 1 514 ? -26.789 5.679 -7.532 1.00 55.75 514 HIS A O 1
ATOM 4062 N N . PRO A 1 515 ? -28.608 6.977 -7.588 1.00 59.84 515 PRO A N 1
ATOM 4063 C CA . PRO A 1 515 ? -29.273 6.316 -6.449 1.00 59.84 515 PRO A CA 1
ATOM 4064 C C . PRO A 1 515 ? -29.272 4.779 -6.502 1.00 59.84 515 PRO A C 1
ATOM 4066 O O . PRO A 1 515 ? -29.089 4.108 -5.490 1.00 59.84 515 PRO A O 1
ATOM 4069 N N . GLY A 1 516 ? -29.392 4.203 -7.704 1.00 60.78 516 GLY A N 1
ATOM 4070 C CA . GLY A 1 516 ? -29.264 2.754 -7.910 1.00 60.78 516 GLY A CA 1
ATOM 4071 C C . GLY A 1 516 ? -27.882 2.181 -7.551 1.00 60.78 516 GLY A C 1
ATOM 4072 O O . GLY A 1 516 ? -27.798 1.062 -7.059 1.00 60.78 516 GLY A O 1
ATOM 4073 N N . PHE A 1 517 ? -26.804 2.946 -7.741 1.00 63.03 517 PHE A N 1
ATOM 4074 C CA . PHE A 1 517 ? -25.452 2.568 -7.323 1.00 63.03 517 PHE A CA 1
ATOM 4075 C C . PHE A 1 517 ? -25.326 2.534 -5.795 1.00 63.03 517 PHE A C 1
ATOM 4077 O O . PHE A 1 517 ? -24.776 1.576 -5.258 1.00 63.03 517 PHE A O 1
ATOM 4084 N N . GLN A 1 518 ? -25.877 3.531 -5.094 1.00 61.22 518 GLN A N 1
ATOM 4085 C CA . GLN A 1 518 ? -25.898 3.551 -3.627 1.00 61.22 518 GLN A CA 1
ATOM 4086 C C . GLN A 1 518 ? -26.708 2.373 -3.071 1.00 61.22 518 GLN A C 1
ATOM 4088 O O . GLN A 1 518 ? -26.194 1.624 -2.246 1.00 61.22 518 GLN A O 1
ATOM 4093 N N . LEU A 1 519 ? -27.914 2.130 -3.601 1.00 64.50 519 LEU A N 1
ATOM 4094 C CA . LEU A 1 519 ? -28.745 0.984 -3.217 1.00 64.50 519 LEU A CA 1
ATOM 4095 C C . LEU A 1 519 ? -28.016 -0.353 -3.428 1.00 64.50 519 LEU A C 1
ATOM 4097 O O . LEU A 1 519 ? -28.034 -1.214 -2.550 1.00 64.50 519 LEU A O 1
ATOM 4101 N N . TYR A 1 520 ? -27.346 -0.522 -4.572 1.00 68.94 520 TYR A N 1
ATOM 4102 C CA . TYR A 1 520 ? -26.557 -1.719 -4.866 1.00 68.94 520 TYR A CA 1
ATOM 4103 C C . TYR A 1 520 ? -25.403 -1.913 -3.870 1.00 68.94 520 TYR A C 1
ATOM 4105 O O . TYR A 1 520 ? -25.186 -3.025 -3.390 1.00 68.94 520 TYR A O 1
ATOM 4113 N N . ARG A 1 521 ? -24.689 -0.840 -3.510 1.00 69.50 521 ARG A N 1
ATOM 4114 C CA . ARG A 1 521 ? -23.594 -0.880 -2.528 1.00 69.50 521 ARG A CA 1
ATOM 4115 C C . ARG A 1 521 ? -24.086 -1.225 -1.125 1.00 69.50 521 ARG A C 1
ATOM 4117 O O . ARG A 1 521 ? -23.494 -2.090 -0.484 1.00 69.50 521 ARG A O 1
ATOM 4124 N N . THR A 1 522 ? -25.191 -0.627 -0.683 1.00 67.88 522 THR A N 1
ATOM 4125 C CA . THR A 1 522 ? -25.840 -0.979 0.587 1.00 67.88 522 THR A CA 1
ATOM 4126 C C . THR A 1 522 ? -26.276 -2.442 0.596 1.00 67.88 522 THR A C 1
ATOM 4128 O O . THR A 1 522 ? -25.995 -3.159 1.552 1.00 67.88 522 THR A O 1
ATOM 4131 N N . ALA A 1 523 ? -26.900 -2.924 -0.484 1.00 71.19 523 ALA A N 1
ATOM 4132 C CA . ALA A 1 523 ? -27.332 -4.315 -0.593 1.00 71.19 523 ALA A CA 1
ATOM 4133 C C . ALA A 1 523 ? -26.153 -5.304 -0.562 1.00 71.19 523 ALA A C 1
ATOM 4135 O O . ALA A 1 523 ? -26.230 -6.321 0.126 1.00 71.19 523 ALA A O 1
ATOM 4136 N N . LEU A 1 524 ? -25.049 -4.998 -1.255 1.00 73.00 524 LEU A N 1
ATOM 4137 C CA . LEU A 1 524 ? -23.816 -5.789 -1.186 1.00 73.00 524 LEU A CA 1
ATOM 4138 C C . LEU A 1 524 ? -23.261 -5.847 0.239 1.00 73.00 524 LEU A C 1
ATOM 4140 O O . LEU A 1 524 ? -22.895 -6.922 0.710 1.00 73.00 524 LEU A O 1
ATOM 4144 N N . TYR A 1 525 ? -23.216 -4.705 0.924 1.00 72.38 525 TYR A N 1
ATOM 4145 C CA . TYR A 1 525 ? -22.716 -4.614 2.291 1.00 72.38 525 TYR A CA 1
ATOM 4146 C C . TYR A 1 525 ? -23.575 -5.429 3.268 1.00 72.38 525 TYR A C 1
ATOM 4148 O O . TYR A 1 525 ? -23.055 -6.282 3.986 1.00 72.38 525 TYR A O 1
ATOM 4156 N N . LEU A 1 526 ? -24.899 -5.255 3.222 1.00 72.19 526 LEU A N 1
ATOM 4157 C CA . LEU A 1 526 ? -25.845 -6.049 4.012 1.00 72.19 526 LEU A CA 1
ATOM 4158 C C . LEU A 1 526 ? -25.705 -7.548 3.722 1.00 72.19 526 LEU A C 1
ATOM 4160 O O . LEU A 1 526 ? -25.648 -8.363 4.642 1.00 72.19 526 LEU A O 1
ATOM 4164 N N . GLY A 1 527 ? -25.578 -7.917 2.446 1.00 75.75 527 GLY A N 1
ATOM 4165 C CA . GLY A 1 527 ? -25.329 -9.297 2.041 1.00 75.75 527 GLY A CA 1
ATOM 4166 C C . GLY A 1 527 ? -24.029 -9.859 2.622 1.00 75.75 527 GLY A C 1
ATOM 4167 O O . GLY A 1 527 ? -23.992 -11.017 3.042 1.00 75.75 527 GLY A O 1
ATOM 4168 N N . ALA A 1 528 ? -22.964 -9.058 2.678 1.00 75.94 528 ALA A N 1
ATOM 4169 C CA . ALA A 1 528 ? -21.687 -9.469 3.248 1.00 75.94 528 ALA A CA 1
ATOM 4170 C C . ALA A 1 528 ? -21.746 -9.650 4.773 1.00 75.94 528 ALA A C 1
ATOM 4172 O O . ALA A 1 528 ? -21.117 -10.574 5.291 1.00 75.94 528 ALA A O 1
ATOM 4173 N N . CYS A 1 529 ? -22.529 -8.836 5.482 1.00 75.31 529 CYS A N 1
ATOM 4174 C CA . CYS A 1 529 ? -22.758 -8.990 6.921 1.00 75.31 529 CYS A CA 1
ATOM 4175 C C . CYS A 1 529 ? -23.579 -10.246 7.245 1.00 75.31 529 CYS A C 1
ATOM 4177 O O . CYS A 1 529 ? -23.265 -10.969 8.193 1.00 75.31 529 CYS A O 1
ATOM 4179 N N . LYS A 1 530 ? -24.607 -10.532 6.439 1.00 76.56 530 LYS A N 1
ATOM 4180 C CA . LYS A 1 530 ? -25.624 -11.543 6.735 1.00 76.56 530 LYS A CA 1
ATOM 4181 C C . LYS A 1 530 ? -25.044 -12.945 6.936 1.00 76.56 530 LYS A C 1
ATOM 4183 O O . LYS A 1 530 ? -24.425 -13.511 6.030 1.00 76.56 530 LYS A O 1
ATOM 4188 N N . HIS A 1 531 ? -25.311 -13.538 8.102 1.00 76.12 531 HIS A N 1
ATOM 4189 C CA . HIS A 1 531 ? -24.831 -14.871 8.509 1.00 76.12 531 HIS A CA 1
ATOM 4190 C C . HIS A 1 531 ? -23.298 -15.005 8.486 1.00 76.12 531 HIS A C 1
ATOM 4192 O O . HIS A 1 531 ? -22.764 -16.084 8.230 1.00 76.12 531 HIS A O 1
ATOM 4198 N N . SER A 1 532 ? -22.579 -13.902 8.686 1.00 77.44 532 SER A N 1
ATOM 4199 C CA . SER A 1 532 ? -21.124 -13.899 8.811 1.00 77.44 532 SER A CA 1
ATOM 4200 C C . SER A 1 532 ? -20.716 -13.826 10.284 1.00 77.44 532 SER A C 1
ATOM 4202 O O . SER A 1 532 ? -21.380 -13.176 11.096 1.00 77.44 532 SER A O 1
ATOM 4204 N N . ASP A 1 533 ? -19.619 -14.492 10.633 1.00 78.69 533 ASP A N 1
ATOM 4205 C CA . ASP A 1 533 ? -18.875 -14.286 11.882 1.00 78.69 533 ASP A CA 1
ATOM 4206 C C . ASP A 1 533 ? -17.810 -13.181 11.740 1.00 78.69 533 ASP A C 1
ATOM 4208 O O . ASP A 1 533 ? -17.209 -12.754 12.731 1.00 78.69 533 ASP A O 1
ATOM 4212 N N . LYS A 1 534 ? -17.575 -12.720 10.502 1.00 86.06 534 LYS A N 1
ATOM 4213 C CA . LYS A 1 534 ? -16.642 -11.641 10.173 1.00 86.06 534 LYS A CA 1
ATOM 4214 C C . LYS A 1 534 ? -17.261 -10.278 10.449 1.00 86.06 534 LYS A C 1
ATOM 4216 O O . LYS A 1 534 ? -18.448 -10.061 10.209 1.00 86.06 534 LYS A O 1
ATOM 4221 N N . ILE A 1 535 ? -16.424 -9.340 10.873 1.00 85.81 535 ILE A N 1
ATOM 4222 C CA . ILE A 1 535 ? -16.802 -7.938 11.039 1.00 85.81 535 ILE A CA 1
ATOM 4223 C C . ILE A 1 535 ? -16.587 -7.243 9.697 1.00 85.81 535 ILE A C 1
ATOM 4225 O O . ILE A 1 535 ? -15.463 -7.177 9.202 1.00 85.81 535 ILE A O 1
ATOM 4229 N N . VAL A 1 536 ? -17.654 -6.728 9.098 1.00 79.19 536 VAL A N 1
ATOM 4230 C CA . VAL A 1 536 ? -17.588 -5.990 7.830 1.00 79.19 536 VAL A CA 1
ATOM 4231 C C . VAL A 1 536 ? -17.799 -4.511 8.131 1.00 79.19 536 VAL A C 1
ATOM 4233 O O . VAL A 1 536 ? -18.688 -4.177 8.908 1.00 79.19 536 VAL A O 1
ATOM 4236 N N . PHE A 1 537 ? -17.017 -3.610 7.541 1.00 75.12 537 PHE A N 1
ATOM 4237 C CA . PHE A 1 537 ? -17.151 -2.164 7.766 1.00 75.12 537 PHE A CA 1
ATOM 4238 C C . PHE A 1 537 ? -17.016 -1.377 6.460 1.00 75.12 537 PHE A C 1
ATOM 4240 O O . PHE A 1 537 ? -16.178 -1.710 5.609 1.00 75.12 537 PHE A O 1
ATOM 4247 N N . PRO A 1 538 ? -17.859 -0.349 6.276 1.00 71.12 538 PRO A N 1
ATOM 4248 C CA . PRO A 1 538 ? -17.746 0.558 5.157 1.00 71.12 538 PRO A CA 1
ATOM 4249 C C . PRO A 1 538 ? -16.644 1.581 5.444 1.00 71.12 538 PRO A C 1
ATOM 4251 O O . PRO A 1 538 ? -16.498 2.076 6.562 1.00 71.12 538 PRO A O 1
ATOM 4254 N N . GLU A 1 539 ? -15.877 1.916 4.416 1.00 72.94 539 GLU A N 1
ATOM 4255 C CA . GLU A 1 539 ? -15.022 3.094 4.430 1.00 72.94 539 GLU A CA 1
ATOM 4256 C C . GLU A 1 539 ? -15.766 4.289 3.840 1.00 72.94 539 GLU A C 1
ATOM 4258 O O . GLU A 1 539 ? -16.340 4.199 2.751 1.00 72.94 539 GLU A O 1
ATOM 4263 N N . MET A 1 540 ? -15.720 5.409 4.557 1.00 65.75 540 MET A N 1
ATOM 4264 C CA . MET A 1 540 ? -16.203 6.704 4.098 1.00 65.75 540 MET A CA 1
ATOM 4265 C C . MET A 1 540 ? -15.001 7.554 3.663 1.00 65.75 540 MET A C 1
ATOM 4267 O O . MET A 1 540 ? -14.201 7.982 4.500 1.00 65.75 540 MET A O 1
ATOM 4271 N N . ASP A 1 541 ? -14.871 7.793 2.354 1.00 61.97 541 ASP A N 1
ATOM 4272 C CA . ASP A 1 541 ? -13.910 8.757 1.803 1.00 61.97 541 ASP A CA 1
ATOM 4273 C C . ASP A 1 541 ? -14.507 10.162 1.821 1.00 61.97 541 ASP A C 1
ATOM 4275 O O . ASP A 1 541 ? -15.536 10.415 1.195 1.00 61.97 541 ASP A O 1
ATOM 4279 N N . ILE A 1 542 ? -13.878 11.065 2.578 1.00 55.22 542 ILE A N 1
ATOM 4280 C CA . ILE A 1 542 ? -14.407 12.409 2.819 1.00 55.22 542 ILE A CA 1
ATOM 4281 C C . ILE A 1 542 ? -13.655 13.480 2.008 1.00 55.22 542 ILE A C 1
ATOM 4283 O O . ILE A 1 542 ? -14.174 14.576 1.811 1.00 55.22 542 ILE A O 1
ATOM 4287 N N . ILE A 1 543 ? -12.449 13.203 1.490 1.00 52.09 543 ILE A N 1
ATOM 4288 C CA . ILE A 1 543 ? -11.530 14.271 1.030 1.00 52.09 543 ILE A CA 1
ATOM 4289 C C . ILE A 1 543 ? -11.092 14.157 -0.438 1.00 52.09 543 ILE A C 1
ATOM 4291 O O . ILE A 1 543 ? -10.427 15.059 -0.955 1.00 52.09 543 ILE A O 1
ATOM 4295 N N . HIS A 1 544 ? -11.528 13.147 -1.194 1.00 44.84 544 HIS A N 1
ATOM 4296 C CA . HIS A 1 544 ? -11.215 13.121 -2.632 1.00 44.84 544 HIS A CA 1
ATOM 4297 C C . HIS A 1 544 ? -11.806 14.296 -3.440 1.00 44.84 544 HIS A C 1
ATOM 4299 O O . HIS A 1 544 ? -11.279 14.598 -4.512 1.00 44.84 544 HIS A O 1
ATOM 4305 N N . ASN A 1 545 ? -12.810 15.024 -2.924 1.00 39.41 545 ASN A N 1
ATOM 4306 C CA . ASN A 1 545 ? -13.333 16.237 -3.563 1.00 39.41 545 ASN A CA 1
ATOM 4307 C C . ASN A 1 545 ? -13.207 17.466 -2.650 1.00 39.41 545 ASN A C 1
ATOM 4309 O O . ASN A 1 545 ? -13.752 17.512 -1.553 1.00 39.41 545 ASN A O 1
ATOM 4313 N N . ARG A 1 546 ? -12.500 18.500 -3.124 1.00 44.62 546 ARG A N 1
ATOM 4314 C CA . ARG A 1 546 ? -12.190 19.749 -2.391 1.00 44.62 546 ARG A CA 1
ATOM 4315 C C . ARG A 1 546 ? -13.408 20.669 -2.157 1.00 44.62 546 ARG A C 1
ATOM 4317 O O . ARG A 1 546 ? -13.218 21.846 -1.866 1.00 44.62 546 ARG A O 1
ATOM 4324 N N . THR A 1 547 ? -14.627 20.171 -2.350 1.00 44.31 547 THR A N 1
ATOM 4325 C CA . THR A 1 547 ? -15.874 20.951 -2.424 1.00 44.31 547 THR A CA 1
ATOM 4326 C C . THR A 1 547 ? -16.879 20.658 -1.310 1.00 44.31 547 THR A C 1
ATOM 4328 O O . THR A 1 547 ? -17.876 21.369 -1.229 1.00 44.31 547 THR A O 1
ATOM 4331 N N . TYR A 1 548 ? -16.642 19.663 -0.452 1.00 50.00 548 TYR A N 1
ATOM 4332 C CA . TYR A 1 548 ? -17.607 19.283 0.586 1.00 50.00 548 TYR A CA 1
ATOM 4333 C C . TYR A 1 548 ? -17.582 20.195 1.809 1.00 50.00 548 TYR A C 1
ATOM 4335 O O . TYR A 1 548 ? -16.529 20.699 2.209 1.00 50.00 548 TYR A O 1
ATOM 4343 N N . THR A 1 549 ? -18.761 20.358 2.415 1.00 48.59 549 THR A N 1
ATOM 4344 C CA . THR A 1 549 ? -18.923 21.032 3.701 1.00 48.59 549 THR A CA 1
ATOM 4345 C C . THR A 1 549 ? -19.099 20.003 4.822 1.00 48.59 549 THR A C 1
ATOM 4347 O O . THR A 1 549 ? -19.670 18.938 4.592 1.00 48.59 549 THR A O 1
ATOM 4350 N N . PRO A 1 550 ? -18.647 20.305 6.047 1.00 46.50 550 PRO A N 1
ATOM 4351 C CA . PRO A 1 550 ? -18.856 19.453 7.218 1.00 46.50 550 PRO A CA 1
ATOM 4352 C C . PRO A 1 550 ? -20.303 18.930 7.396 1.00 46.50 550 PRO A C 1
ATOM 4354 O O . PRO A 1 550 ? -20.498 17.740 7.651 1.00 46.50 550 PRO A O 1
ATOM 4357 N N . GLY A 1 551 ? -21.324 19.760 7.131 1.00 44.44 551 GLY A N 1
ATOM 4358 C CA . GLY A 1 551 ? -22.741 19.396 7.299 1.00 44.44 551 GLY A CA 1
ATOM 4359 C C . GLY A 1 551 ? -23.249 18.279 6.373 1.00 44.44 551 GLY A C 1
ATOM 4360 O O . GLY A 1 551 ? -24.290 17.675 6.643 1.00 44.44 551 GLY A O 1
ATOM 4361 N N . ASP A 1 552 ? -22.510 17.952 5.310 1.00 48.53 552 ASP A N 1
ATOM 4362 C CA . ASP A 1 552 ? -22.838 16.842 4.413 1.00 48.53 552 ASP A CA 1
ATOM 4363 C C . ASP A 1 552 ? -22.543 15.470 5.057 1.00 48.53 552 ASP A C 1
ATOM 4365 O O . ASP A 1 552 ? -23.198 14.479 4.724 1.00 48.53 552 ASP A O 1
ATOM 4369 N N . LEU A 1 553 ? -21.636 15.398 6.044 1.00 51.09 553 LEU A N 1
ATOM 4370 C CA . LEU A 1 553 ? -21.339 14.166 6.792 1.00 51.09 553 LEU A CA 1
ATOM 4371 C C . LEU A 1 553 ? -22.541 13.702 7.618 1.00 51.09 553 LEU A C 1
ATOM 4373 O O . LEU A 1 553 ? -22.974 12.554 7.504 1.00 51.09 553 LEU A O 1
ATOM 4377 N N . GLY A 1 554 ? -23.133 14.606 8.403 1.00 48.22 554 GLY A N 1
ATOM 4378 C CA . GLY A 1 554 ? -24.262 14.290 9.283 1.00 48.22 554 GLY A CA 1
ATOM 4379 C C . GLY A 1 554 ? -25.506 13.783 8.540 1.00 48.22 554 GLY A C 1
ATOM 4380 O O . GLY A 1 554 ? -26.269 12.987 9.082 1.00 48.22 554 GLY A O 1
ATOM 4381 N N . LYS A 1 555 ? -25.692 14.181 7.274 1.00 50.66 555 LYS A N 1
ATOM 4382 C CA . LYS A 1 555 ? -26.825 13.765 6.431 1.00 50.66 555 LYS A CA 1
ATOM 4383 C C . LYS A 1 555 ? -26.720 12.319 5.935 1.00 50.66 555 LYS A C 1
ATOM 4385 O O . LYS A 1 555 ? -27.746 11.692 5.669 1.00 50.66 555 LYS A O 1
ATOM 4390 N N . HIS A 1 556 ? -25.503 11.796 5.784 1.00 49.44 556 HIS A N 1
ATOM 4391 C CA . HIS A 1 556 ? -25.249 10.549 5.057 1.00 49.44 556 HIS A CA 1
ATOM 4392 C C . HIS A 1 556 ? -24.653 9.427 5.919 1.00 49.44 556 HIS A C 1
ATOM 4394 O O . HIS A 1 556 ? -24.873 8.254 5.608 1.00 49.44 556 HIS A O 1
ATOM 4400 N N . THR A 1 557 ? -23.984 9.751 7.031 1.00 51.78 557 THR A N 1
ATOM 4401 C CA . THR A 1 557 ? -23.478 8.757 7.992 1.00 51.78 557 THR A CA 1
ATOM 4402 C C . THR A 1 557 ? -24.565 7.865 8.620 1.00 51.78 557 THR A C 1
ATOM 4404 O O . THR A 1 557 ? -24.334 6.656 8.686 1.00 51.78 557 THR A O 1
ATOM 4407 N N . PRO A 1 558 ? -25.751 8.372 9.034 1.00 45.50 558 PRO A N 1
ATOM 4408 C CA . PRO A 1 558 ? -26.748 7.571 9.759 1.00 45.50 558 PRO A CA 1
ATOM 4409 C C . PRO A 1 558 ? -27.236 6.316 9.015 1.00 45.50 558 PRO A C 1
ATOM 4411 O O . PRO A 1 558 ? -27.383 5.263 9.622 1.00 45.50 558 PRO A O 1
ATOM 4414 N N . LEU A 1 559 ? -27.406 6.387 7.688 1.00 53.34 559 LEU A N 1
ATOM 4415 C CA . LEU A 1 559 ? -27.959 5.282 6.886 1.00 53.34 559 LEU A CA 1
ATOM 4416 C C . LEU A 1 559 ? -27.041 4.050 6.805 1.00 53.34 559 LEU A C 1
ATOM 4418 O O . LEU A 1 559 ? -27.523 2.944 6.576 1.00 53.34 559 LEU A O 1
ATOM 4422 N N . PHE A 1 560 ? -25.728 4.234 6.966 1.00 55.06 560 PHE A N 1
ATOM 4423 C CA . PHE A 1 560 ? -24.745 3.146 6.916 1.00 55.06 560 PHE A CA 1
ATOM 4424 C C . PHE A 1 560 ? -24.184 2.798 8.291 1.00 55.06 560 PHE A C 1
ATOM 4426 O O . PHE A 1 560 ? -23.815 1.648 8.518 1.00 55.06 560 PHE A O 1
ATOM 4433 N N . SER A 1 561 ? -24.131 3.756 9.217 1.00 53.94 561 SER A N 1
ATOM 4434 C CA . SER A 1 561 ? -23.633 3.519 10.570 1.00 53.94 561 SER A CA 1
ATOM 4435 C C . SER A 1 561 ? -24.585 2.687 11.421 1.00 53.94 561 SER A C 1
ATOM 4437 O O . SER A 1 561 ? -24.118 1.854 12.190 1.00 53.94 561 SER A O 1
ATOM 4439 N N . GLU A 1 562 ? -25.896 2.817 11.201 1.00 53.50 562 GLU A N 1
ATOM 4440 C CA . GLU A 1 562 ? -26.911 1.902 11.736 1.00 53.50 562 GLU A CA 1
ATOM 4441 C C . GLU A 1 562 ? -26.713 0.461 11.264 1.00 53.50 562 GLU A C 1
ATOM 4443 O O . GLU A 1 562 ? -27.213 -0.459 11.898 1.00 53.50 562 GLU A O 1
ATOM 4448 N N . MET A 1 563 ? -26.000 0.252 10.151 1.00 53.88 563 MET A N 1
ATOM 4449 C CA . MET A 1 563 ? -25.755 -1.057 9.543 1.00 53.88 563 MET A CA 1
ATOM 4450 C C . MET A 1 563 ? -24.369 -1.626 9.860 1.00 53.88 563 MET A C 1
ATOM 4452 O O . MET A 1 563 ? -24.134 -2.818 9.640 1.00 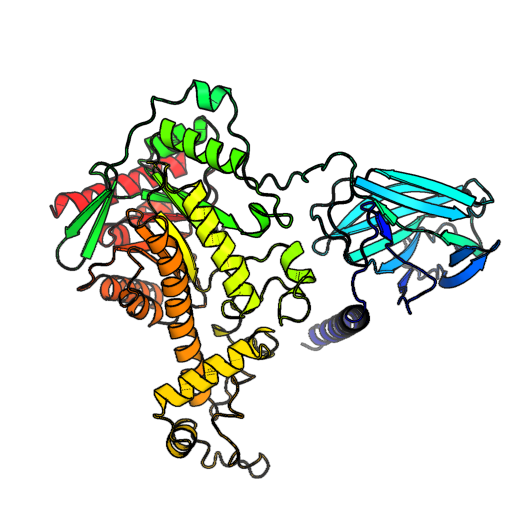53.88 563 MET A O 1
ATOM 4456 N N . ALA A 1 564 ? -23.457 -0.788 10.355 1.00 56.59 564 ALA A N 1
ATOM 4457 C CA . ALA A 1 564 ? -22.042 -1.097 10.425 1.00 56.59 564 ALA A CA 1
ATOM 4458 C C . ALA A 1 564 ? -21.574 -1.480 11.828 1.00 56.59 564 ALA A C 1
ATOM 4460 O O . ALA A 1 564 ? -21.862 -0.813 12.814 1.00 56.59 564 ALA A O 1
ATOM 4461 N N . GLY A 1 565 ? -20.775 -2.547 11.907 1.00 50.34 565 GLY A N 1
ATOM 4462 C CA . GLY A 1 565 ? -20.149 -2.992 13.153 1.00 50.34 565 GLY A CA 1
ATOM 4463 C C . GLY A 1 565 ? -18.946 -2.152 13.610 1.00 50.34 565 GLY A C 1
ATOM 4464 O O . GLY A 1 565 ? -18.433 -2.373 14.706 1.00 50.34 565 GLY A O 1
ATOM 4465 N N . ALA A 1 566 ? -18.479 -1.242 12.749 1.00 55.59 566 ALA A N 1
ATOM 4466 C CA . ALA A 1 566 ? -17.409 -0.266 12.952 1.00 55.59 566 ALA A CA 1
ATOM 4467 C C . ALA A 1 566 ? -17.467 0.781 11.822 1.00 55.59 566 ALA A C 1
ATOM 4469 O O . ALA A 1 566 ? -17.932 0.462 10.725 1.00 55.59 566 ALA A O 1
ATOM 4470 N N . LEU A 1 567 ? -16.964 1.999 12.048 1.00 61.38 567 LEU A N 1
ATOM 4471 C CA . LEU A 1 567 ? -16.857 3.032 11.004 1.00 61.38 567 LEU A CA 1
ATOM 4472 C C . LEU A 1 567 ? -15.407 3.413 10.726 1.00 61.38 567 LEU A C 1
ATOM 4474 O O . LEU A 1 567 ? -14.595 3.499 11.647 1.00 61.38 567 LEU A O 1
ATOM 4478 N N . TRP A 1 568 ? -15.113 3.683 9.453 1.00 61.72 568 TRP A N 1
ATOM 4479 C CA . TRP A 1 568 ? -13.797 4.106 8.990 1.00 61.72 568 TRP A CA 1
ATOM 4480 C C . TRP A 1 568 ? -13.874 5.395 8.177 1.00 61.72 568 TRP A C 1
ATOM 4482 O O . TRP A 1 568 ? -14.598 5.457 7.183 1.00 61.72 568 TRP A O 1
ATOM 4492 N N . TYR A 1 569 ? -13.067 6.385 8.547 1.00 61.12 569 TYR A N 1
ATOM 4493 C CA . TYR A 1 569 ? -12.959 7.662 7.843 1.00 61.12 569 TYR A CA 1
ATOM 4494 C C . TYR A 1 569 ? -11.596 7.818 7.162 1.00 61.12 569 TYR A C 1
ATOM 4496 O O . TYR A 1 569 ? -10.562 7.503 7.754 1.00 61.12 569 TYR A O 1
ATOM 4504 N N . TYR A 1 570 ? -11.583 8.301 5.918 1.00 53.78 570 TYR A N 1
ATOM 4505 C CA . TYR A 1 570 ? -10.378 8.376 5.086 1.00 53.78 570 TYR A CA 1
ATOM 4506 C C . TYR A 1 570 ? -9.914 9.819 4.798 1.00 53.78 570 TYR A C 1
ATOM 4508 O O . TYR A 1 570 ? -10.688 10.638 4.302 1.00 53.78 570 TYR A O 1
ATOM 4516 N N . ARG A 1 571 ? -8.611 10.049 5.060 1.00 57.53 571 ARG A N 1
ATOM 4517 C CA . ARG A 1 571 ? -7.739 11.217 4.793 1.00 57.53 571 ARG A CA 1
ATOM 4518 C C . ARG A 1 571 ? -8.105 12.562 5.442 1.00 57.53 571 ARG A C 1
ATOM 4520 O O . ARG A 1 571 ? -9.235 13.017 5.410 1.00 57.53 571 ARG A O 1
ATOM 4527 N N . GLY A 1 572 ? -7.058 13.259 5.908 1.00 48.44 572 GLY A N 1
ATOM 4528 C CA . GLY A 1 572 ? -6.919 14.724 5.852 1.00 48.44 572 GLY A CA 1
ATOM 4529 C C . GLY A 1 572 ? -7.669 15.584 6.875 1.00 48.44 572 GLY A C 1
ATOM 4530 O O . GLY A 1 572 ? -7.920 16.757 6.596 1.00 48.44 572 GLY A O 1
ATOM 4531 N N . LEU A 1 573 ? -7.938 15.061 8.073 1.00 50.00 573 LEU A N 1
ATOM 4532 C CA . LEU A 1 573 ? -8.403 15.859 9.210 1.00 50.00 573 LEU A CA 1
ATOM 4533 C C . LEU A 1 573 ? -7.389 16.966 9.557 1.00 50.00 573 LEU A C 1
ATOM 4535 O O . LEU A 1 573 ? -6.311 16.713 10.106 1.00 50.00 573 LEU A O 1
ATOM 4539 N N . LYS A 1 574 ? -7.709 18.219 9.227 1.00 52.06 574 LYS A N 1
ATOM 4540 C CA . LYS A 1 574 ? -6.931 19.374 9.688 1.00 52.06 574 LYS A CA 1
ATOM 4541 C C . LYS A 1 574 ? -7.546 19.880 10.996 1.00 52.06 574 LYS A C 1
ATOM 4543 O O . LYS A 1 574 ? -8.735 20.177 10.994 1.00 52.06 574 LYS A O 1
ATOM 4548 N N . PRO A 1 575 ? -6.760 20.074 12.074 1.00 45.81 575 PRO A N 1
ATOM 4549 C CA . PRO A 1 575 ? -7.258 20.623 13.342 1.00 45.81 575 PRO A CA 1
ATOM 4550 C C . PRO A 1 575 ? -7.994 21.967 13.212 1.00 45.81 575 PRO A C 1
ATOM 4552 O O . PRO A 1 575 ? -8.794 22.318 14.068 1.00 45.81 575 PRO A O 1
ATOM 4555 N N . ALA A 1 576 ? -7.730 22.720 12.138 1.00 47.19 576 ALA A N 1
ATOM 4556 C CA . ALA A 1 576 ? -8.375 24.001 11.866 1.00 47.19 576 ALA A CA 1
ATOM 4557 C C . ALA A 1 576 ? -9.840 23.889 11.394 1.00 47.19 576 ALA A C 1
ATOM 4559 O O . ALA A 1 576 ? -10.506 24.916 11.296 1.00 47.19 576 ALA A O 1
ATOM 4560 N N . ASP A 1 577 ? -10.348 22.688 11.104 1.00 60.53 577 ASP A N 1
ATOM 4561 C CA . ASP A 1 577 ? -11.735 22.488 10.676 1.00 60.53 577 ASP A CA 1
ATOM 4562 C C . ASP A 1 577 ? -12.612 22.035 11.857 1.00 60.53 577 ASP A C 1
ATOM 4564 O O . ASP A 1 577 ? -13.029 20.883 11.972 1.00 60.53 577 ASP A O 1
ATOM 4568 N N . ALA A 1 578 ? -12.836 22.947 12.808 1.00 61.78 578 ALA A N 1
ATOM 4569 C CA . ALA A 1 578 ? -13.635 22.674 14.006 1.00 61.78 578 ALA A CA 1
ATOM 4570 C C . ALA A 1 578 ? -15.073 22.231 13.674 1.00 61.78 578 ALA A C 1
ATOM 4572 O O . ALA A 1 578 ? -15.654 21.441 14.417 1.00 61.78 578 ALA A O 1
ATOM 4573 N N . ALA A 1 579 ? -15.621 22.706 12.550 1.00 63.53 579 ALA A N 1
ATOM 4574 C CA . ALA A 1 579 ? -16.925 22.286 12.048 1.00 63.53 579 ALA A CA 1
ATOM 4575 C C . ALA A 1 579 ? -16.910 20.802 11.654 1.00 63.53 579 ALA A C 1
ATOM 4577 O O . ALA A 1 579 ? -17.765 20.046 12.105 1.00 63.53 579 ALA A O 1
ATOM 4578 N N . PHE A 1 580 ? -15.876 20.353 10.933 1.00 63.28 580 PHE A N 1
ATOM 4579 C CA . PHE A 1 580 ? -15.700 18.934 10.621 1.00 63.28 580 PHE A CA 1
ATOM 4580 C C . PHE A 1 580 ? -15.669 18.054 11.871 1.00 63.28 580 PHE A C 1
ATOM 4582 O O . PHE A 1 580 ? -16.322 17.013 11.913 1.00 63.28 580 PHE A O 1
ATOM 4589 N N . MET A 1 581 ? -14.895 18.435 12.892 1.00 66.94 581 MET A N 1
ATOM 4590 C CA . MET A 1 581 ? -14.761 17.606 14.095 1.00 66.94 581 MET A CA 1
ATOM 4591 C C . MET A 1 581 ? -16.073 17.510 14.884 1.00 66.94 581 MET A C 1
ATOM 4593 O O . MET A 1 581 ? -16.331 16.464 15.482 1.00 66.94 581 MET A O 1
ATOM 4597 N N . ASP A 1 582 ? -16.920 18.546 14.863 1.00 68.06 582 ASP A N 1
ATOM 4598 C CA . ASP A 1 582 ? -18.260 18.456 15.453 1.00 68.06 582 ASP A CA 1
ATOM 4599 C C . ASP A 1 582 ? -19.202 17.578 14.614 1.00 68.06 582 ASP A C 1
ATOM 4601 O O . ASP A 1 582 ? -19.905 16.747 15.182 1.00 68.06 582 ASP A O 1
ATOM 4605 N N . ASP A 1 583 ? -19.159 17.643 13.282 1.00 64.50 583 ASP A N 1
ATOM 4606 C CA . ASP A 1 583 ? -19.975 16.764 12.428 1.00 64.50 583 ASP A CA 1
ATOM 4607 C C . ASP A 1 583 ? -19.541 15.292 12.500 1.00 64.50 583 ASP A C 1
ATOM 4609 O O . ASP A 1 583 ? -20.379 14.379 12.535 1.00 64.50 583 ASP A O 1
ATOM 4613 N N . LEU A 1 584 ? -18.233 15.041 12.615 1.00 66.75 584 LEU A N 1
ATOM 4614 C CA . LEU A 1 584 ? -17.689 13.725 12.940 1.00 66.75 584 LEU A CA 1
ATOM 4615 C C . LEU A 1 584 ? -18.224 13.252 14.295 1.00 66.75 584 LEU A C 1
ATOM 4617 O O . LEU A 1 584 ? -18.708 12.127 14.402 1.00 66.75 584 LEU A O 1
ATOM 4621 N N . ARG A 1 585 ? -18.204 14.116 15.317 1.00 70.81 585 ARG A N 1
ATOM 4622 C CA . ARG A 1 585 ? -18.750 13.806 16.644 1.00 70.81 585 ARG A CA 1
ATOM 4623 C C . ARG A 1 585 ? -20.233 13.453 16.575 1.00 70.81 585 ARG A C 1
ATOM 4625 O O . ARG A 1 585 ? -20.642 12.455 17.162 1.00 70.81 585 ARG A O 1
ATOM 4632 N N . GLN A 1 586 ? -21.039 14.235 15.859 1.00 68.31 586 GLN A N 1
ATOM 4633 C CA . GLN A 1 586 ? -22.470 13.970 15.681 1.00 68.31 586 GLN A CA 1
ATOM 4634 C C . GLN A 1 586 ? -22.703 12.627 14.977 1.00 68.31 586 GLN A C 1
ATOM 4636 O O . GLN A 1 586 ? -23.526 11.829 15.429 1.00 68.31 586 GLN A O 1
ATOM 4641 N N . SER A 1 587 ? -21.920 12.338 13.937 1.00 64.44 587 SER A N 1
ATOM 4642 C CA . SER A 1 587 ? -21.945 11.065 13.211 1.00 64.44 587 SER A CA 1
ATOM 4643 C C . SER A 1 587 ? -21.584 9.875 14.108 1.00 64.44 587 SER A C 1
ATOM 4645 O O . SER A 1 587 ? -22.284 8.861 14.105 1.00 64.44 587 SER A O 1
ATOM 4647 N N . VAL A 1 588 ? -20.535 10.010 14.926 1.00 67.50 588 VAL A N 1
ATOM 4648 C CA . VAL A 1 588 ? -20.122 9.008 15.920 1.00 67.50 588 VAL A CA 1
ATOM 4649 C C . VAL A 1 588 ? -21.213 8.800 16.970 1.00 67.50 588 VAL A C 1
ATOM 4651 O O . VAL A 1 588 ? -21.548 7.662 17.284 1.00 67.50 588 VAL A O 1
ATOM 4654 N N . VAL A 1 589 ? -21.817 9.868 17.495 1.00 70.38 589 VAL A N 1
ATOM 4655 C CA . VAL A 1 589 ? -22.905 9.776 18.484 1.00 70.38 589 VAL A CA 1
ATOM 4656 C C . VAL A 1 589 ? -24.137 9.080 17.900 1.00 70.38 589 VAL A C 1
ATOM 4658 O O . VAL A 1 589 ? -24.712 8.218 18.567 1.00 70.38 589 VAL A O 1
ATOM 4661 N N . ALA A 1 590 ? -24.535 9.415 16.670 1.00 66.25 590 ALA A N 1
ATOM 4662 C CA . ALA A 1 590 ? -25.656 8.771 15.988 1.00 66.25 590 ALA A CA 1
ATOM 4663 C C . ALA A 1 590 ? -25.397 7.270 15.777 1.00 66.25 590 ALA A C 1
ATOM 4665 O O . ALA A 1 590 ? -26.232 6.444 16.139 1.00 66.25 590 ALA A O 1
ATOM 4666 N N . ALA A 1 591 ? -24.202 6.922 15.292 1.00 64.75 591 ALA A N 1
ATOM 4667 C CA . ALA A 1 591 ? -23.762 5.543 15.107 1.00 64.75 591 ALA A CA 1
ATOM 4668 C C . ALA A 1 591 ? -23.744 4.749 16.421 1.00 64.75 591 ALA A C 1
ATOM 4670 O O . ALA A 1 591 ? -24.270 3.642 16.492 1.00 64.75 591 ALA A O 1
ATOM 4671 N N . LYS A 1 592 ? -23.184 5.331 17.490 1.00 68.25 592 LYS A N 1
ATOM 4672 C CA . LYS A 1 592 ? -23.180 4.718 18.824 1.00 68.25 592 LYS A CA 1
ATOM 4673 C C . LYS A 1 592 ? -24.592 4.459 19.316 1.00 68.25 592 LYS A C 1
ATOM 4675 O O . LYS A 1 592 ? -24.866 3.370 19.804 1.00 68.25 592 LYS A O 1
ATOM 4680 N N . ARG A 1 593 ? -25.491 5.438 19.173 1.00 68.12 593 ARG A N 1
ATOM 4681 C CA . ARG A 1 593 ? -26.894 5.274 19.556 1.00 68.12 593 ARG A CA 1
ATOM 4682 C C . ARG A 1 593 ? -27.525 4.115 18.792 1.00 68.12 593 ARG A C 1
ATOM 4684 O O . ARG A 1 593 ? -28.126 3.268 19.431 1.00 68.12 593 ARG A O 1
ATOM 4691 N N . ALA A 1 594 ? -27.360 4.046 17.476 1.00 63.62 594 ALA A N 1
ATOM 4692 C CA . ALA A 1 594 ? -27.904 2.954 16.677 1.00 63.62 594 ALA A CA 1
ATOM 4693 C C . ALA A 1 594 ? -27.415 1.574 17.141 1.00 63.62 594 ALA A C 1
ATOM 4695 O O . ALA A 1 594 ? -28.221 0.705 17.455 1.00 63.62 594 ALA A O 1
ATOM 4696 N N . ILE A 1 595 ? -26.095 1.409 17.267 1.00 62.19 595 ILE A N 1
ATOM 4697 C CA . ILE A 1 595 ? -25.466 0.135 17.641 1.00 62.19 595 ILE A CA 1
ATOM 4698 C C . ILE A 1 595 ? -25.853 -0.293 19.064 1.00 62.19 595 ILE A C 1
ATOM 4700 O O . ILE A 1 595 ? -26.031 -1.480 19.318 1.00 62.19 595 ILE A O 1
ATOM 4704 N N . LEU A 1 596 ? -25.972 0.659 19.996 1.00 66.19 596 LEU A N 1
ATOM 4705 C CA . LEU A 1 596 ? -26.224 0.374 21.413 1.00 66.19 596 LEU A CA 1
ATOM 4706 C C . LEU A 1 596 ? -27.709 0.361 21.803 1.00 66.19 596 LEU A C 1
ATOM 4708 O O . LEU A 1 596 ? -28.012 -0.118 22.884 1.00 66.19 596 LEU A O 1
ATOM 4712 N N . THR A 1 597 ? -28.625 0.900 20.989 1.00 62.19 597 THR A N 1
ATOM 4713 C CA . THR A 1 597 ? -30.079 0.872 21.286 1.00 62.19 597 THR A CA 1
ATOM 4714 C C . THR A 1 597 ? -30.742 -0.416 20.785 1.00 62.19 597 THR A C 1
ATOM 4716 O O . THR A 1 597 ? -31.827 -0.763 21.239 1.00 62.19 597 THR A O 1
ATOM 4719 N N . GLU A 1 598 ? -30.105 -1.129 19.850 1.00 54.19 598 GLU A N 1
ATOM 4720 C CA . GLU A 1 598 ? -30.493 -2.494 19.459 1.00 54.19 598 GLU A CA 1
ATOM 4721 C C . GLU A 1 598 ? -30.036 -3.567 20.471 1.00 54.19 598 GLU A C 1
ATOM 4723 O O . GLU A 1 598 ? -30.476 -4.713 20.382 1.00 54.19 598 GLU A O 1
ATOM 4728 N N . TYR A 1 599 ? -29.166 -3.197 21.418 1.00 49.31 599 TYR A N 1
ATOM 4729 C CA . TYR A 1 599 ? -28.753 -4.001 22.573 1.00 49.31 599 TYR A CA 1
ATOM 4730 C C . TYR A 1 599 ? -29.687 -3.747 23.761 1.00 49.31 599 TYR A C 1
ATOM 4732 O O . TYR A 1 599 ? -30.024 -4.727 24.465 1.00 49.31 599 TYR A O 1
#

pLDDT: mean 71.46, std 18.84, range [24.48, 97.62]

Secondary structure (DSSP, 8-state):
--SHHHHHHHHHHHHHHHHHHHHTTS-------TT-EEES--TTT-----EEEEPP--TT------EEEEEEEEETTEEEEEEEEEE-STT--EEEEEEEEEEEES-SEEEEEEEEES--PEEEEEEEETTEEEEEEEEE---EEEEEEEEEPP--SSSEEEEEEEEEE-SS--EEEEEEEEEEEEE--SS----S--SSPPPPHHHHHTPPPP----EEEEEETTEEEEEETTEEEEEEES----HHHHHHHHHTT--EEEEEEEHHHH-SBTTB--HHHHHHHHHHHHHTT-EEEEEEE----HHHHHHTTTSTTGGGT---TTSHHHHHHHHHHHHHHHHHHTT-TTEEEEEEEESSTTS---TTTT--TT---GGGG-HHHHHHHHHHHHHHTTT-HHHHHHHTT-S----TTS---TT--TTT----SSSPPGGGHHHHHHHHHHHHHHHHHHHHHHHHHHHHH-TTSEEEEEEPSSS--SSHHHHHTT-SS--EEEEEEEE--TTT--HHHHHHHHHHHHHHHTT-SSEEEEEEE-SSSTT--THHHHHHSHHHHTT-SEEEEES---TT-HHHHHHHHHHHHHHHHHHHH--

Foldseek 3Di:
DVVVVVVVVVVVVVVVVVVVQVVQLLDDDDDDDPAQKFQFDPLVDGPWDKDKDQDDDQPPRDPDDWDWDWDWDDDPNATWIKIKIFAQDPSRFKMKIKTFTDWAFAFQKKKKKKAAFLQQWKKWKWFDDPNDIDTQDIDTSNDGGIDIDIGTRDDDVHRTTGIMMIMTGDDGHGGMTMMIMGRTIGGHPPDGPPHVLCLDDQQDPVLVVPFAPFDFWDWDWDDQPQFIAIDTNNFTAAEEEDDDNDPLRLVLCVVLVHAEYEYQDEPCSQPLDVPDGPLVRVVSVLSSCRSSRHAYEYEYFLQDHLNLLVVPVVFFCSVVSAGDCPDPSSCVPSLVVLLVVLQSPLPRSRHAEYEYEQQAPRYHNPPPLVWPQQLPRRLLVGPRNLLLLLVLVCVVQVVDQVSVCVQLCLPDPDDPPDDSPPPDHSVPDTQDSHDDPPSRVRSNVSVLVSSLVVSLVSQLSSLVSSCVRNVNHAYEYEYHPPNPDQCSLVSNLVRPRHQEYEYECLPPPVVPQDVVNNVVSLVSQLVSRGNGNHFYEYEDEDPPDPDDDLVVLLVPLLVCLLVHSYYYYYDDDDSVPSSNSVSSSNSSVSSSCSVVVSD

Sequence (599 aa):
MRETMGHARCASHVMAWLMVAALASSRASLAVDGQGTFAIADFEREGVAVSAHPWPTDKDGQRSTARVSAARTTDGGRSALRVDYEFPSEKCTQVMVDVPVRAARCFGQLQFALRGDGSGNGLHVWLSGAGRWFGQGKVALDFDGWRDITRPVQQVDTDVVTKLRLSIVQAGGLGKRTLFFDDIRLVEPTTPKISDLRVFPEPPSALLDAAPAAKPFRIERLKLDDRTALLLDGEPLFCVLDVRLEREYLEAARAAGVNCFAIDLYWQAIEPRQGYREWPRLRQTLDCLQRWGFGVILMLGAHQPTWWTARHADEPGADTGQAYPFSPAL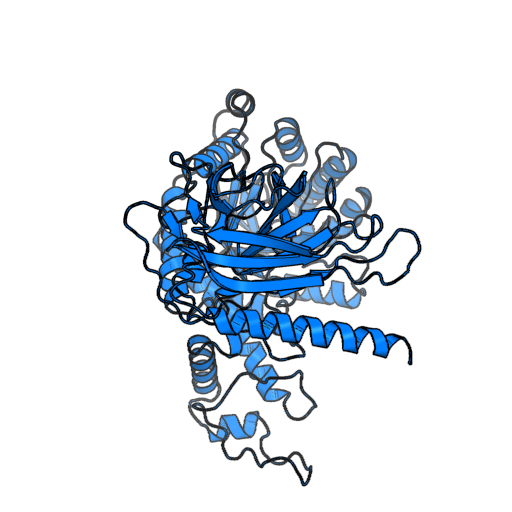QRDFGGYVAEFARQTCDFPNVIAYMVSAGGEQDTSFHEVLGDPKGESAWRKSPACLRDFRDFLRTKHGGDVAKLRAAWQVEATRREDSHRDDGVTFENAAPPSRLPEDDYRRAWLDWCEFANAWWVRFADWAGGIVKGVAPSKLFQVRFGWPVFQAENIFLARQCRFVDLVQCKDAVASWEVGHPGFQLYRTALYLGACKHSDKIVFPEMDIIHNRTYTPGDLGKHTPLFSEMAGALWYYRGLKPADAAFMDDLRQSVVAAKRAILTEY